Protein AF-A0A0F9AMR3-F1 (afdb_monomer_lite)

Organism: NCBI:txid412755

Foldseek 3Di:
DDFDWDADPVGDTDTDDDDDDDDQDDDDDGQFDDDDPPDGDGHDDDDDPQWDWDDDPPDIDIDGPPDPPDDDDPDDDDDDDDPDDPDDQFDPPPDDDPDTHGDDDDADPFWDWDDPPVDIDIDGNDDPPDPQADDDDDPDDDDDPPPPSDDDDDCQQWDWDDDPPDNDIDIGTDDPDPPDDDQPPDPPHDDPDDDDFDQAACCAARDADPVQRNFAWGHPDVQWIAGHHPSDGAWIGGPVDIDGPDDDDFPQADQQAARADDPVQRNWGWHAHDPPFQKIWTHDPSDTPAIAHPVGRDPVPPPPPPNDPPDDPDFAQADCQAARADDPPQRNFYKGHPDVQKIFTGDNSDTQWIDHPVDIDGPDDDDFPDADQQQGSDADPVGRRDD

Secondary structure (DSSP, 8-state):
---EEEE-TTS-EEEE---------SSS--SEEEEETTEEEEPPP---TTEEEEE-SS-EEEEE-SPP-----------SS-S-----SB-TT--BTTB--BPPPPP-TTEEEEE-SS-EEEEE---------------S-S---TT-------TTTEEEEE-SSSS-EEEEESSS-SS-S-S--STT----S--------SSS-SEEETTEEEEEEEEEETTEEEEEETTEEEEEEESS-EEESS--PPPS--SSS-SEEETTEEEEEEE-SSTTSSEEEEEETTEEEEEEETTBS------TTT---SS--------SSS-SEEETTEEEEEEEEEETTEEEEEETTEEEEEEETTEEEESS----PPPBTTB-SS-BTTBTT--

Structure (mmCIF, N/CA/C/O backbone):
data_AF-A0A0F9AMR3-F1
#
_entry.id   AF-A0A0F9AMR3-F1
#
loop_
_atom_site.group_PDB
_atom_site.id
_atom_site.type_symbol
_atom_site.label_atom_id
_atom_site.label_alt_id
_atom_site.label_comp_id
_atom_site.label_asym_id
_atom_site.label_entity_id
_atom_site.label_seq_id
_atom_site.pdbx_PDB_ins_code
_atom_site.Cartn_x
_atom_site.Cartn_y
_atom_site.Cartn_z
_atom_site.occupancy
_atom_site.B_iso_or_equiv
_atom_site.auth_seq_id
_atom_site.auth_comp_id
_atom_site.auth_asym_id
_atom_site.auth_atom_id
_atom_site.pdbx_PDB_model_num
ATOM 1 N N . TRP A 1 1 ? -68.260 -33.357 139.101 1.00 54.03 1 TRP A N 1
ATOM 2 C CA . TRP A 1 1 ? -69.647 -33.261 139.585 1.00 54.03 1 TRP A CA 1
ATOM 3 C C . TRP A 1 1 ? -69.587 -32.984 141.075 1.00 54.03 1 TRP A C 1
ATOM 5 O O . TRP A 1 1 ? -69.187 -33.873 141.809 1.00 54.03 1 TRP A O 1
ATOM 15 N N . TYR A 1 2 ? -69.862 -31.762 141.524 1.00 51.53 2 TYR A N 1
ATOM 16 C CA . TYR A 1 2 ? -70.052 -31.488 142.951 1.00 51.53 2 TYR A CA 1
ATOM 17 C C . TYR A 1 2 ? -71.539 -31.243 143.166 1.00 51.53 2 TYR A C 1
ATOM 19 O O . TYR A 1 2 ? -72.104 -30.281 142.652 1.00 51.53 2 TYR A O 1
ATOM 27 N N . THR A 1 3 ? -72.182 -32.165 143.870 1.00 56.53 3 THR A N 1
ATOM 28 C CA . THR A 1 3 ? -73.535 -31.990 144.387 1.00 56.53 3 THR A CA 1
ATOM 29 C C . THR A 1 3 ? -73.474 -30.927 145.472 1.00 56.53 3 THR A C 1
ATOM 31 O O . THR A 1 3 ? -72.799 -31.103 146.484 1.00 56.53 3 THR A O 1
ATOM 34 N N . THR A 1 4 ? -74.135 -29.797 145.243 1.00 59.22 4 THR A N 1
ATOM 35 C CA . THR A 1 4 ? -74.310 -28.770 146.271 1.00 59.22 4 THR A CA 1
ATOM 36 C C . THR A 1 4 ? -75.613 -29.057 146.998 1.00 59.22 4 THR A C 1
ATOM 38 O O . THR A 1 4 ? -76.664 -29.217 146.378 1.00 59.22 4 THR A O 1
ATOM 41 N N . TRP A 1 5 ? -75.517 -29.174 148.316 1.00 63.62 5 TRP A N 1
ATOM 42 C CA . TRP A 1 5 ? -76.645 -29.416 149.199 1.00 63.62 5 TRP A CA 1
ATOM 43 C C . TRP A 1 5 ? -76.991 -28.100 149.884 1.00 63.62 5 TRP A C 1
ATOM 45 O O . TRP A 1 5 ? -76.112 -27.459 150.458 1.00 63.62 5 TRP A O 1
ATOM 55 N N . TRP A 1 6 ? -78.255 -27.700 149.812 1.00 62.97 6 TRP A N 1
ATOM 56 C CA . TRP A 1 6 ? -78.764 -26.524 150.508 1.00 62.97 6 TRP A CA 1
ATOM 57 C C . TRP A 1 6 ? -79.778 -26.994 151.545 1.00 62.97 6 TRP A C 1
ATOM 59 O O . TRP A 1 6 ? -80.543 -27.922 151.280 1.00 62.97 6 TRP A O 1
ATOM 69 N N . ILE A 1 7 ? -79.741 -26.370 152.720 1.00 70.38 7 ILE A N 1
ATOM 70 C CA . ILE A 1 7 ? -80.724 -26.553 153.787 1.00 70.38 7 ILE A CA 1
ATOM 71 C C . ILE A 1 7 ? -81.650 -25.339 153.722 1.00 70.38 7 ILE A C 1
ATOM 73 O O . ILE A 1 7 ? -81.173 -24.202 153.782 1.00 70.38 7 ILE A O 1
ATOM 77 N N . ASP A 1 8 ? -82.948 -25.559 153.554 1.00 67.19 8 ASP A N 1
ATOM 78 C CA . ASP A 1 8 ? -83.950 -24.496 153.636 1.00 67.19 8 ASP A CA 1
ATOM 79 C C . ASP A 1 8 ? -84.288 -24.145 155.102 1.00 67.19 8 ASP A C 1
ATOM 81 O O . ASP A 1 8 ? -83.807 -24.767 156.051 1.00 67.19 8 ASP A O 1
ATOM 85 N N . ARG A 1 9 ? -85.067 -23.073 155.320 1.00 63.22 9 ARG A N 1
ATOM 86 C CA . ARG A 1 9 ? -85.294 -22.482 156.658 1.00 63.22 9 ARG A CA 1
ATOM 87 C C . ARG A 1 9 ? -86.067 -23.408 157.622 1.00 63.22 9 ARG A C 1
ATOM 89 O O . ARG A 1 9 ? -86.084 -23.122 158.815 1.00 63.22 9 ARG A O 1
ATOM 96 N N . ASP A 1 10 ? -86.600 -24.523 157.117 1.00 69.81 10 ASP A N 1
ATOM 97 C CA . ASP A 1 10 ? -87.315 -25.560 157.870 1.00 69.81 10 ASP A CA 1
ATOM 98 C C . ASP A 1 10 ? -86.521 -26.888 157.985 1.00 69.81 10 ASP A C 1
ATOM 100 O O . ASP A 1 10 ? -87.034 -27.875 158.512 1.00 69.81 10 ASP A O 1
ATOM 104 N N . GLY A 1 11 ? -85.248 -26.926 157.556 1.00 67.81 11 GLY A N 1
ATOM 105 C CA . GLY A 1 11 ? -84.326 -28.048 157.797 1.00 67.81 11 GLY A CA 1
ATOM 106 C C . GLY A 1 11 ? -84.361 -29.189 156.771 1.00 67.81 11 GLY A C 1
ATOM 107 O O . GLY A 1 11 ? -83.766 -30.242 157.018 1.00 67.81 11 GLY A O 1
ATOM 108 N N . LEU A 1 12 ? -85.017 -29.013 155.624 1.00 66.75 12 LEU A N 1
ATOM 109 C CA . LEU A 1 12 ? -85.062 -29.994 154.546 1.00 66.75 12 LEU A CA 1
ATOM 110 C C . LEU A 1 12 ? -83.860 -29.808 153.603 1.00 66.75 12 LEU A C 1
ATOM 112 O O . LEU A 1 12 ? -83.507 -28.709 153.177 1.00 66.75 12 LEU A O 1
ATOM 116 N N . VAL A 1 13 ? -83.203 -30.920 153.270 1.00 68.12 13 VAL A N 1
ATOM 117 C CA . VAL A 1 13 ? -82.086 -30.952 152.322 1.00 68.12 13 VAL A CA 1
ATOM 118 C C . VAL A 1 13 ? -82.604 -31.427 150.967 1.00 68.12 13 VAL A C 1
ATOM 120 O O . VAL A 1 13 ? -82.888 -32.611 150.788 1.00 68.12 13 VAL A O 1
ATOM 123 N N . THR A 1 14 ? -82.699 -30.527 149.988 1.00 63.06 14 THR A N 1
ATOM 124 C CA . THR A 1 14 ? -83.034 -30.885 148.598 1.00 63.06 14 THR A CA 1
ATOM 125 C C . THR A 1 14 ? -81.794 -30.923 147.709 1.00 63.06 14 THR A C 1
ATOM 127 O O . THR A 1 14 ? -81.005 -29.979 147.663 1.00 63.06 14 THR A O 1
ATOM 130 N N . GLN A 1 15 ? -81.630 -32.030 146.978 1.00 66.19 15 GLN A N 1
ATOM 131 C CA . GLN A 1 15 ? -80.551 -32.229 146.013 1.00 66.19 15 GLN A CA 1
ATOM 132 C C . GLN A 1 15 ? -80.830 -31.432 144.735 1.00 66.19 15 GLN A C 1
ATOM 134 O O . GLN A 1 15 ? -81.778 -31.723 144.007 1.00 66.19 15 GLN A O 1
ATOM 139 N N . GLN A 1 16 ? -79.971 -30.464 144.419 1.00 61.06 16 GLN A N 1
ATOM 140 C CA . GLN A 1 16 ? -80.019 -29.779 143.132 1.00 61.06 16 GLN A CA 1
ATOM 141 C C . GLN A 1 16 ? -79.018 -30.426 142.167 1.00 61.06 16 GLN A C 1
ATOM 143 O O . GLN A 1 16 ? -77.809 -30.218 142.268 1.00 61.06 16 GLN A O 1
ATOM 148 N N . ASN A 1 17 ? -79.519 -31.203 141.204 1.00 61.59 17 ASN A N 1
ATOM 149 C CA . ASN A 1 17 ? -78.719 -31.636 140.060 1.00 61.59 17 ASN A CA 1
ATOM 150 C C . ASN A 1 17 ? -78.668 -30.477 139.063 1.00 61.59 17 ASN A C 1
ATOM 152 O O . ASN A 1 17 ? -79.692 -30.133 138.477 1.00 61.59 17 ASN A O 1
ATOM 156 N N . THR A 1 18 ? -77.507 -29.850 138.867 1.00 61.34 18 THR A N 1
ATOM 157 C CA . THR A 1 18 ? -77.353 -28.822 137.831 1.00 61.34 18 THR A CA 1
ATOM 158 C C . THR A 1 18 ? -77.450 -29.482 136.447 1.00 61.34 18 THR A C 1
ATOM 160 O O . THR A 1 18 ? -76.600 -30.310 136.106 1.00 61.34 18 THR A O 1
ATOM 163 N N . PRO A 1 19 ? -78.480 -29.183 135.629 1.00 66.25 19 PRO A N 1
ATOM 164 C CA . PRO A 1 19 ? -78.606 -29.797 134.314 1.00 66.25 19 PRO A CA 1
ATOM 165 C C . PRO A 1 19 ? -77.481 -29.289 133.406 1.00 66.25 19 PRO A C 1
ATOM 167 O O . PRO A 1 19 ? -77.333 -28.082 133.219 1.00 66.25 19 PRO A O 1
ATOM 170 N N . THR A 1 20 ? -76.699 -30.186 132.801 1.00 70.75 20 THR A N 1
ATOM 171 C CA . THR A 1 20 ? -75.824 -29.814 131.680 1.00 70.75 20 THR A CA 1
ATOM 172 C C . THR A 1 20 ? -76.680 -29.680 130.427 1.00 70.75 20 THR A C 1
ATOM 174 O O . THR A 1 20 ? -77.157 -30.675 129.877 1.00 70.75 20 THR A O 1
ATOM 177 N N . THR A 1 21 ? -76.916 -28.438 130.009 1.00 77.31 21 THR A N 1
ATOM 178 C CA . THR A 1 21 ? -77.672 -28.111 128.797 1.00 77.31 21 THR A CA 1
ATOM 179 C C . THR A 1 21 ? -76.712 -27.767 127.662 1.00 77.31 21 THR A C 1
ATOM 181 O O . THR A 1 21 ? -75.640 -27.207 127.881 1.00 77.31 21 THR A O 1
ATOM 184 N N . ALA A 1 22 ? -77.093 -28.126 126.441 1.00 81.62 22 ALA A N 1
ATOM 185 C CA . ALA A 1 22 ? -76.464 -27.640 125.225 1.00 81.62 22 ALA A CA 1
ATOM 186 C C . ALA A 1 22 ? -77.578 -27.293 124.242 1.00 81.62 22 ALA A C 1
ATOM 188 O O . ALA A 1 22 ? -78.528 -28.059 124.074 1.00 81.62 22 ALA A O 1
ATOM 189 N N . SER A 1 23 ? -77.460 -26.127 123.620 1.00 86.62 23 SER A N 1
ATOM 190 C CA . SER A 1 23 ? -78.463 -25.582 122.712 1.00 86.62 23 SER A CA 1
ATOM 191 C C . SER A 1 23 ? -77.759 -25.023 121.487 1.00 86.62 23 SER A C 1
ATOM 193 O O . SER A 1 23 ? -76.720 -24.377 121.608 1.00 86.62 23 SER A O 1
ATOM 195 N N . ASN A 1 24 ? -78.334 -25.240 120.307 1.00 87.00 24 ASN A N 1
ATOM 196 C CA . ASN A 1 24 ? -77.930 -24.488 119.125 1.00 87.00 24 ASN A CA 1
ATOM 197 C C . ASN A 1 24 ? -78.619 -23.122 119.189 1.00 87.00 24 ASN A C 1
ATOM 199 O O . ASN A 1 24 ? -79.847 -23.061 119.209 1.00 87.00 24 ASN A O 1
ATOM 203 N N . LEU A 1 25 ? -77.838 -22.046 119.275 1.00 85.19 25 LEU A N 1
ATOM 204 C CA . LEU A 1 25 ? -78.348 -20.680 119.373 1.00 85.19 25 LEU A CA 1
ATOM 205 C C . LEU A 1 25 ? -78.213 -19.984 118.010 1.00 85.19 25 LEU A C 1
ATOM 207 O O . LEU A 1 25 ? -77.129 -19.972 117.433 1.00 85.19 25 LEU A O 1
ATOM 211 N N . GLY A 1 26 ? -79.308 -19.400 117.513 1.00 80.56 26 GLY A N 1
ATOM 212 C CA . GLY A 1 26 ? -79.369 -18.699 116.222 1.00 80.56 26 GLY A CA 1
ATOM 213 C C . GLY A 1 26 ? -79.949 -19.529 115.060 1.00 80.56 26 GLY A C 1
ATOM 214 O O . GLY A 1 26 ? -80.150 -20.738 115.197 1.00 80.56 26 GLY A O 1
ATOM 215 N N . PRO A 1 27 ? -80.272 -18.887 113.918 1.00 63.94 27 PRO A N 1
ATOM 216 C CA . PRO A 1 27 ? -80.798 -19.565 112.734 1.00 63.94 27 PRO A CA 1
ATOM 217 C C . PRO A 1 27 ? -79.696 -20.345 111.997 1.00 63.94 27 PRO A C 1
ATOM 219 O O . PRO A 1 27 ? -78.571 -19.872 111.866 1.00 63.94 27 PRO A O 1
ATOM 222 N N . GLY A 1 28 ? -80.020 -21.533 111.480 1.00 78.06 28 GLY A N 1
ATOM 223 C CA . GLY A 1 28 ? -79.094 -22.378 110.717 1.00 78.06 28 GLY A CA 1
ATOM 224 C C . GLY A 1 28 ? -79.094 -23.838 111.172 1.00 78.06 28 GLY A C 1
ATOM 225 O O . GLY A 1 28 ? -79.833 -24.238 112.072 1.00 78.06 28 GLY A O 1
ATOM 226 N N . THR A 1 29 ? -78.260 -24.664 110.538 1.00 83.12 29 THR A N 1
ATOM 227 C CA . THR A 1 29 ? -78.098 -26.063 110.956 1.00 83.12 29 THR A CA 1
ATOM 228 C C . THR A 1 29 ? -77.133 -26.132 112.132 1.00 83.12 29 THR A C 1
ATOM 230 O O . THR A 1 29 ? -75.929 -25.977 111.967 1.00 83.12 29 THR A O 1
ATOM 233 N N . GLY A 1 30 ? -77.661 -26.393 113.322 1.00 84.50 30 GLY A N 1
ATOM 234 C CA . GLY A 1 30 ? -76.859 -26.500 114.534 1.00 84.50 30 GLY A CA 1
ATOM 235 C C . GLY A 1 30 ? -75.924 -27.716 114.581 1.00 84.50 30 GLY A C 1
ATOM 236 O O . GLY A 1 30 ? -76.190 -28.746 113.943 1.00 84.50 30 GLY A O 1
ATOM 237 N N . ILE A 1 31 ? -74.849 -27.596 115.366 1.00 90.94 31 ILE A N 1
ATOM 238 C CA . ILE A 1 31 ? -73.817 -28.627 115.566 1.00 90.94 31 ILE A CA 1
ATOM 239 C C . ILE A 1 31 ? -74.116 -29.541 116.753 1.00 90.94 31 ILE A C 1
ATOM 241 O O . ILE A 1 31 ? -73.725 -30.700 116.728 1.00 90.94 31 ILE A O 1
ATOM 245 N N . PHE A 1 32 ? -74.843 -29.082 117.773 1.00 91.44 32 PHE A N 1
ATOM 246 C CA . PHE A 1 32 ? -75.307 -29.963 118.842 1.00 91.44 32 PHE A CA 1
ATOM 247 C C . PHE A 1 32 ? -76.363 -30.922 118.287 1.00 91.44 32 PHE A C 1
ATOM 249 O O . PHE A 1 32 ? -77.306 -30.488 117.617 1.00 91.44 32 PHE A O 1
ATOM 256 N N . LYS A 1 33 ? -76.183 -32.223 118.537 1.00 88.44 33 LYS A N 1
ATOM 257 C CA . LYS A 1 33 ? -77.065 -33.283 118.040 1.00 88.44 33 LYS A CA 1
ATOM 258 C C . LYS A 1 33 ? -78.075 -33.702 119.104 1.00 88.44 33 LYS A C 1
ATOM 260 O O . LYS A 1 33 ? -79.270 -33.634 118.845 1.00 88.44 33 LYS A O 1
ATOM 265 N N . GLN A 1 34 ? -77.601 -34.167 120.258 1.00 87.62 34 GLN A N 1
ATOM 266 C CA . GLN A 1 34 ? -78.438 -34.662 121.357 1.00 87.62 34 GLN A CA 1
ATOM 267 C C . GLN A 1 34 ? -77.628 -34.814 122.651 1.00 87.62 34 GLN A C 1
ATOM 269 O O . GLN A 1 34 ? -76.397 -34.836 122.627 1.00 87.62 34 GLN A O 1
ATOM 274 N N . LYS A 1 35 ? -78.326 -35.003 123.776 1.00 85.44 35 LYS A N 1
ATOM 275 C CA . LYS A 1 35 ? -77.740 -35.471 125.036 1.00 85.44 35 LYS A CA 1
ATOM 276 C C . LYS A 1 35 ? -78.107 -36.937 125.254 1.00 85.44 35 LYS A C 1
ATOM 278 O O . LYS A 1 35 ? -79.283 -37.279 125.191 1.00 85.44 35 LYS A O 1
ATOM 283 N N . SER A 1 36 ? -77.116 -37.777 125.541 1.00 83.88 36 SER A N 1
ATOM 284 C CA . SER A 1 36 ? -77.316 -39.189 125.882 1.00 83.88 36 SER A CA 1
ATOM 285 C C . SER A 1 36 ? -76.656 -39.481 127.228 1.00 83.88 36 SER A C 1
ATOM 287 O O . SER A 1 36 ? -75.433 -39.475 127.346 1.00 83.88 36 SER A O 1
ATOM 289 N N . GLY A 1 37 ? -77.458 -39.665 128.281 1.00 82.12 37 GLY A N 1
ATOM 290 C CA . GLY A 1 37 ? -76.942 -39.785 129.647 1.00 82.12 37 GLY A CA 1
ATOM 291 C C . GLY A 1 37 ? -76.100 -38.564 130.040 1.00 82.12 37 GLY A C 1
ATOM 292 O O . GLY A 1 37 ? -76.595 -37.435 130.043 1.00 82.12 37 GLY A O 1
ATOM 293 N N . VAL A 1 38 ? -74.818 -38.775 130.351 1.00 75.94 38 VAL A N 1
ATOM 294 C CA . VAL A 1 38 ? -73.863 -37.701 130.692 1.00 75.94 38 VAL A CA 1
ATOM 295 C C . VAL A 1 38 ? -73.138 -37.095 129.482 1.00 75.94 38 VAL A C 1
ATOM 297 O O . VAL A 1 38 ? -72.520 -36.048 129.636 1.00 75.94 38 VAL A O 1
ATOM 300 N N . ASP A 1 39 ? -73.268 -37.683 128.292 1.00 81.94 39 ASP A N 1
ATOM 301 C CA . ASP A 1 39 ? -72.559 -37.284 127.070 1.00 81.94 39 ASP A CA 1
ATOM 302 C C . ASP A 1 39 ? -73.342 -36.229 126.260 1.00 81.94 39 ASP A C 1
ATOM 304 O O . ASP A 1 39 ? -74.555 -36.361 126.047 1.00 81.94 39 ASP A O 1
ATOM 308 N N . LEU A 1 40 ? -72.655 -35.170 125.820 1.00 88.00 40 LEU A N 1
ATOM 309 C CA . LEU A 1 40 ? -73.191 -34.134 124.932 1.00 88.00 40 LEU A CA 1
ATOM 310 C C . LEU A 1 40 ? -72.639 -34.376 123.528 1.00 88.00 40 LEU A C 1
ATOM 312 O O . LEU A 1 40 ? -71.479 -34.093 123.244 1.00 88.00 40 LEU A O 1
ATOM 316 N N . GLN A 1 41 ? -73.484 -34.890 122.641 1.00 89.88 41 GLN A N 1
ATOM 317 C CA . GLN A 1 41 ? -73.057 -35.324 121.318 1.00 89.88 41 GLN A CA 1
ATOM 318 C C . GLN A 1 41 ? -73.204 -34.195 120.299 1.00 89.88 41 GLN A C 1
ATOM 320 O O . GLN A 1 41 ? -74.282 -33.611 120.149 1.00 89.88 41 GLN A O 1
ATOM 325 N N . PHE A 1 42 ? -72.136 -33.940 119.542 1.00 91.25 42 PHE A N 1
ATOM 326 C CA . PHE A 1 42 ? -72.095 -32.965 118.450 1.00 91.25 42 PHE A CA 1
ATOM 327 C C . PHE A 1 42 ? -71.979 -33.669 117.090 1.00 91.25 42 PHE A C 1
ATOM 329 O O . PHE A 1 42 ? -71.478 -34.788 116.983 1.00 91.25 42 PHE A O 1
ATOM 336 N N . LYS A 1 43 ? -72.477 -33.028 116.031 1.00 90.00 43 LYS A N 1
ATOM 337 C CA . LYS A 1 43 ? -72.247 -33.436 114.644 1.00 90.00 43 LYS A CA 1
ATOM 338 C C . LYS A 1 43 ? -70.776 -33.205 114.306 1.00 90.00 43 LYS A C 1
ATOM 340 O O . LYS A 1 43 ? -70.241 -32.141 114.608 1.00 90.00 43 LYS A O 1
ATOM 345 N N . SER A 1 44 ? -70.153 -34.164 113.628 1.00 88.19 44 SER A N 1
ATOM 346 C CA . SER A 1 44 ? -68.807 -33.982 113.086 1.00 88.19 44 SER A CA 1
ATOM 347 C C . SER A 1 44 ? -68.802 -32.878 112.030 1.00 88.19 44 SER A C 1
ATOM 349 O O . SER A 1 44 ? -69.698 -32.811 111.185 1.00 88.19 44 SER A O 1
ATOM 351 N N . LEU A 1 45 ? -67.775 -32.036 112.053 1.00 86.12 45 LEU A N 1
ATOM 352 C CA . LEU A 1 45 ? -67.529 -31.065 110.996 1.00 86.12 45 LEU A CA 1
ATOM 353 C C . LEU A 1 45 ? -66.755 -31.751 109.868 1.00 86.12 45 LEU A C 1
ATOM 355 O O . LEU A 1 45 ? -65.771 -32.444 110.113 1.00 86.12 45 LEU A O 1
ATOM 359 N N . ARG A 1 46 ? -67.199 -31.569 108.624 1.00 85.25 46 ARG A N 1
ATOM 360 C CA . ARG A 1 46 ? -66.542 -32.134 107.441 1.00 85.25 46 ARG A CA 1
ATOM 361 C C . ARG A 1 46 ? -66.209 -31.010 106.472 1.00 85.25 46 ARG A C 1
ATOM 363 O O . ARG A 1 46 ? -67.068 -30.181 106.184 1.00 85.25 46 ARG A O 1
ATOM 370 N N . ALA A 1 47 ? -64.978 -30.995 105.976 1.00 85.38 47 ALA A N 1
ATOM 371 C CA . ALA A 1 47 ? -64.510 -30.024 104.994 1.00 85.38 47 ALA A CA 1
ATOM 372 C C . ALA A 1 47 ? -64.280 -30.691 103.632 1.00 85.38 47 ALA A C 1
ATOM 374 O O . ALA A 1 47 ? -63.962 -31.881 103.571 1.00 85.38 47 ALA A O 1
ATOM 375 N N . PHE A 1 48 ? -64.412 -29.911 102.561 1.00 79.06 48 PHE A N 1
ATOM 376 C CA . PHE A 1 48 ? -64.032 -30.287 101.200 1.00 79.06 48 PHE A CA 1
ATOM 377 C C . PHE A 1 48 ? -63.076 -29.234 100.647 1.00 79.06 48 PHE A C 1
ATOM 379 O O . PHE A 1 48 ? -63.238 -28.045 100.929 1.00 79.06 48 PHE A O 1
ATOM 386 N N . TYR A 1 49 ? -62.103 -29.671 99.845 1.00 80.06 49 TYR A N 1
ATOM 387 C CA . TYR A 1 49 ? -61.142 -28.772 99.208 1.00 80.06 49 TYR A CA 1
ATOM 388 C C . TYR A 1 49 ? -61.867 -27.626 98.462 1.00 80.06 49 TYR A C 1
ATOM 390 O O . TYR A 1 49 ? -62.849 -27.901 97.769 1.00 80.06 49 TYR A O 1
ATOM 398 N N . PRO A 1 50 ? -61.415 -26.358 98.586 1.00 77.38 50 PRO A N 1
ATOM 399 C CA . PRO A 1 50 ? -60.166 -25.916 99.216 1.00 77.38 50 PRO A CA 1
ATOM 400 C C . PRO A 1 50 ? -60.227 -25.692 100.732 1.00 77.38 50 PRO A C 1
ATOM 402 O O .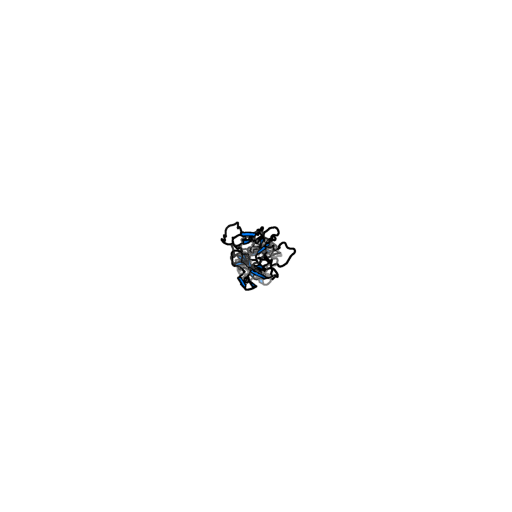 PRO A 1 50 ? -59.201 -25.366 101.321 1.00 77.38 50 PRO A O 1
ATOM 405 N N . LEU A 1 51 ? -61.375 -25.854 101.391 1.00 87.38 51 LEU A N 1
ATOM 406 C CA . LEU A 1 51 ? -61.472 -25.708 102.843 1.00 87.38 51 LEU A CA 1
ATOM 407 C C . LEU A 1 51 ? -60.978 -26.987 103.539 1.00 87.38 51 LEU A C 1
ATOM 409 O O . LEU A 1 51 ? -61.385 -28.098 103.209 1.00 87.38 51 LEU A O 1
ATOM 413 N N . SER A 1 52 ? -60.122 -26.834 104.541 1.00 86.75 52 SER A N 1
ATOM 414 C CA . SER A 1 52 ? -59.689 -27.896 105.445 1.00 86.75 52 SER A CA 1
ATOM 415 C C . SER A 1 52 ? -59.937 -27.465 106.884 1.00 86.75 52 SER A C 1
ATOM 417 O O . SER A 1 52 ? -59.804 -26.289 107.223 1.00 86.75 52 SER A O 1
ATOM 419 N N . ILE A 1 53 ? -60.334 -28.420 107.717 1.00 89.69 53 ILE A N 1
ATOM 420 C CA . ILE A 1 53 ? -60.555 -28.214 109.147 1.00 89.69 53 ILE A CA 1
ATOM 421 C C . ILE A 1 53 ? -59.427 -28.925 109.880 1.00 89.69 53 ILE A C 1
ATOM 423 O O . ILE A 1 53 ? -59.131 -30.081 109.571 1.00 89.69 53 ILE A O 1
ATOM 427 N N . ARG A 1 54 ? -58.783 -28.228 110.817 1.00 86.50 54 ARG A N 1
ATOM 428 C CA . ARG A 1 54 ? -57.713 -28.775 111.652 1.00 86.50 54 ARG A CA 1
ATOM 429 C C . ARG A 1 54 ? -58.077 -28.592 113.115 1.00 86.50 54 ARG A C 1
ATOM 431 O O . ARG A 1 54 ? -58.381 -27.484 113.544 1.00 86.50 54 ARG A O 1
ATOM 438 N N . GLU A 1 55 ? -58.047 -29.681 113.869 1.00 88.19 55 GLU A N 1
ATOM 439 C CA . GLU A 1 55 ? -58.202 -29.617 115.319 1.00 88.19 55 GLU A CA 1
ATOM 440 C C . GLU A 1 55 ? -56.877 -29.207 115.963 1.00 88.19 55 GLU A C 1
ATOM 442 O O . GLU A 1 55 ? -55.806 -29.697 115.594 1.00 88.19 55 GLU A O 1
ATOM 447 N N . GLN A 1 56 ? -56.964 -28.301 116.929 1.00 83.69 56 GLN A N 1
ATOM 448 C CA . GLN A 1 56 ? -55.896 -27.968 117.859 1.00 83.69 56 GLN A CA 1
ATOM 449 C C . GLN A 1 56 ? -56.331 -28.315 119.288 1.00 83.69 56 GLN A C 1
ATOM 451 O O . GLN A 1 56 ? -57.479 -28.675 119.537 1.00 83.69 56 GLN A O 1
ATOM 456 N N . THR A 1 57 ? -55.425 -28.164 120.256 1.00 84.38 57 THR A N 1
ATOM 457 C CA . THR A 1 57 ? -55.677 -28.503 121.666 1.00 84.38 57 THR A CA 1
ATOM 458 C C . THR A 1 57 ? -56.911 -27.807 122.249 1.00 84.38 57 THR A C 1
ATOM 460 O O . THR A 1 57 ? -57.629 -28.420 123.030 1.00 84.38 57 THR A O 1
ATOM 463 N N . ASN A 1 58 ? -57.167 -26.547 121.871 1.00 85.69 58 ASN A N 1
ATOM 464 C CA . ASN A 1 58 ? -58.286 -25.748 122.395 1.00 85.69 58 ASN A CA 1
ATOM 465 C C . ASN A 1 58 ? -59.104 -25.024 121.306 1.00 85.69 58 ASN A C 1
ATOM 467 O O . ASN A 1 58 ? -60.041 -24.300 121.639 1.00 85.69 58 ASN A O 1
ATOM 471 N N . THR A 1 59 ? -58.758 -25.173 120.023 1.00 81.44 59 THR A N 1
ATOM 472 C CA . THR A 1 59 ? -59.448 -24.505 118.906 1.00 81.44 59 THR A CA 1
ATOM 473 C C . THR A 1 59 ? -59.685 -25.466 117.749 1.00 81.44 59 THR A C 1
ATOM 475 O O . THR A 1 59 ? -59.015 -26.488 117.613 1.00 81.44 59 THR A O 1
ATOM 478 N N . ILE A 1 60 ? -60.659 -25.130 116.908 1.00 86.50 60 ILE A N 1
ATOM 479 C CA . ILE A 1 60 ? -60.844 -25.742 115.594 1.00 86.50 60 ILE A CA 1
ATOM 480 C C . ILE A 1 60 ? -60.563 -24.647 114.577 1.00 86.50 60 ILE A C 1
ATOM 482 O O . ILE A 1 60 ? -61.284 -23.648 114.529 1.00 86.50 60 ILE A O 1
ATOM 486 N N . ASP A 1 61 ? -59.538 -24.847 113.761 1.00 85.12 61 ASP A N 1
ATOM 487 C CA . ASP A 1 61 ? -59.132 -23.870 112.766 1.00 85.12 61 ASP A CA 1
ATOM 488 C C . ASP A 1 61 ? -59.685 -24.246 111.392 1.00 85.12 61 ASP A C 1
ATOM 490 O O . ASP A 1 61 ? -59.625 -25.401 110.954 1.00 85.12 61 ASP A O 1
ATOM 494 N N . PHE A 1 62 ? -60.181 -23.240 110.676 1.00 86.50 62 PHE A N 1
ATOM 495 C CA . PHE A 1 62 ? -60.629 -23.360 109.294 1.00 86.50 62 PHE A CA 1
ATOM 496 C C . PHE A 1 62 ? -59.573 -22.751 108.369 1.00 86.50 62 PHE A C 1
ATOM 498 O O . PHE A 1 62 ? -59.315 -21.550 108.408 1.00 86.50 62 PHE A O 1
ATOM 505 N N . HIS A 1 63 ? -58.960 -23.578 107.523 1.00 82.12 63 HIS A N 1
ATOM 506 C CA . HIS A 1 63 ? -57.927 -23.175 106.568 1.00 82.12 63 HIS A CA 1
ATOM 507 C C . HIS A 1 63 ? -58.437 -23.307 105.137 1.00 82.12 63 HIS A C 1
ATOM 509 O O . HIS A 1 63 ? -59.009 -24.337 104.791 1.00 82.12 63 HIS A O 1
ATOM 515 N N . THR A 1 64 ? -58.149 -22.335 104.268 1.00 80.50 64 THR A N 1
ATOM 516 C CA . THR A 1 64 ? -58.339 -22.505 102.817 1.00 80.50 64 THR A CA 1
ATOM 517 C C . THR A 1 64 ? -56.991 -22.756 102.141 1.00 80.50 64 THR A C 1
ATOM 519 O O . THR A 1 64 ? -56.037 -22.016 102.361 1.00 80.50 64 THR A O 1
ATOM 522 N N . GLY A 1 65 ? -56.905 -23.828 101.357 1.00 67.44 65 GLY A N 1
ATOM 523 C CA . GLY A 1 65 ? -55.775 -24.178 100.495 1.00 67.44 65 GLY A CA 1
ATOM 524 C C . GLY A 1 65 ? -55.976 -23.741 99.043 1.00 67.44 65 GLY A C 1
ATOM 525 O O . GLY A 1 65 ? -55.324 -24.287 98.158 1.00 67.44 65 GLY A O 1
ATOM 526 N N . ALA A 1 66 ? -56.901 -22.808 98.786 1.00 68.25 66 ALA A N 1
ATOM 527 C CA . ALA A 1 66 ? -56.971 -22.136 97.497 1.00 68.25 66 ALA A CA 1
ATOM 528 C C . ALA A 1 66 ? -55.678 -21.332 97.363 1.00 68.25 66 ALA A C 1
ATOM 530 O O . ALA A 1 66 ? -55.371 -20.507 98.229 1.00 68.25 66 ALA A O 1
ATOM 531 N N . GLU A 1 67 ? -54.883 -21.628 96.339 1.00 64.12 67 GLU A N 1
ATOM 532 C CA . GLU A 1 67 ? -53.610 -20.951 96.147 1.00 64.12 67 GLU A CA 1
ATOM 533 C C . GLU A 1 67 ? -53.859 -19.442 96.045 1.00 64.12 67 GLU A C 1
ATOM 535 O O . GLU A 1 67 ? -54.629 -18.967 95.205 1.00 64.12 67 GLU A O 1
ATOM 540 N N . ARG A 1 68 ? -53.199 -18.660 96.911 1.00 62.25 68 ARG A N 1
ATOM 541 C CA . ARG A 1 68 ? -52.993 -17.240 96.621 1.00 62.25 68 ARG A CA 1
ATOM 542 C C . ARG A 1 68 ? -52.272 -17.224 95.284 1.00 62.25 68 ARG A C 1
ATOM 544 O O . ARG A 1 68 ? -51.232 -17.856 95.181 1.00 62.25 68 ARG A O 1
ATOM 551 N N . ASN A 1 69 ? -52.836 -16.560 94.284 1.00 64.50 69 ASN A N 1
ATOM 552 C CA . ASN A 1 69 ? -52.282 -16.487 92.937 1.00 64.50 69 ASN A CA 1
ATOM 553 C C . ASN A 1 69 ? -50.831 -15.956 93.030 1.00 64.50 69 ASN A C 1
ATOM 555 O O . ASN A 1 69 ? -50.614 -14.756 93.218 1.00 64.50 69 ASN A O 1
ATOM 559 N N . THR A 1 70 ? -49.852 -16.868 93.092 1.00 60.41 70 THR A N 1
ATOM 560 C CA . THR A 1 70 ? -48.491 -16.570 93.556 1.00 60.41 70 THR A CA 1
ATOM 561 C C . THR A 1 70 ? -47.672 -16.191 92.337 1.00 60.41 70 THR A C 1
ATOM 563 O O . THR A 1 70 ? -47.443 -17.013 91.453 1.00 60.41 70 THR A O 1
ATOM 566 N N . TYR A 1 71 ? -47.250 -14.931 92.271 1.00 63.56 71 TYR A N 1
ATOM 567 C CA . TYR A 1 71 ? -46.365 -14.461 91.215 1.00 63.56 71 TYR A CA 1
ATOM 568 C C . TYR A 1 71 ? -44.997 -15.139 91.354 1.00 63.56 71 TYR A C 1
ATOM 570 O O . TYR A 1 71 ? -44.290 -14.906 92.334 1.00 63.56 71 TYR A O 1
ATOM 578 N N . SER A 1 72 ? -44.629 -15.980 90.388 1.00 59.50 72 SER A N 1
ATOM 579 C CA . SER A 1 72 ? -43.287 -16.553 90.285 1.00 59.50 72 SER A CA 1
ATOM 580 C C . SER A 1 72 ? -42.600 -15.992 89.044 1.00 59.50 72 SER A C 1
ATOM 582 O O . SER A 1 72 ? -43.097 -16.106 87.926 1.00 59.50 72 SER A O 1
ATOM 584 N N . VAL A 1 73 ? -41.458 -15.337 89.250 1.00 59.72 73 VAL A N 1
ATOM 585 C CA . VAL A 1 73 ? -40.567 -14.947 88.156 1.00 59.72 73 VAL A CA 1
ATOM 586 C C . VAL A 1 73 ? -39.798 -16.199 87.752 1.00 59.72 73 VAL A C 1
ATOM 588 O O . VAL A 1 73 ? -39.005 -16.708 88.542 1.00 59.72 73 VAL A O 1
ATOM 591 N N . LEU A 1 74 ? -40.005 -16.695 86.533 1.00 55.81 74 LEU A N 1
ATOM 592 C CA . LEU A 1 74 ? -39.078 -17.643 85.918 1.00 55.81 74 LEU A CA 1
ATOM 593 C C . LEU A 1 74 ? -37.815 -16.860 85.548 1.00 55.81 74 LEU A C 1
ATOM 595 O O . LEU A 1 74 ? -37.740 -16.255 84.482 1.00 55.81 74 LEU A O 1
ATOM 599 N N . THR A 1 75 ? -36.842 -16.788 86.453 1.00 48.75 75 THR A N 1
ATOM 600 C CA . THR A 1 75 ? -35.526 -16.262 86.086 1.00 48.75 75 THR A CA 1
ATOM 601 C C . THR A 1 75 ? -34.808 -17.260 85.177 1.00 48.75 75 THR A C 1
ATOM 603 O O . THR A 1 75 ? -34.969 -18.476 85.300 1.00 48.75 75 THR A O 1
ATOM 606 N N . PRO A 1 76 ? -33.924 -16.746 84.318 1.00 48.97 76 PRO A N 1
ATOM 607 C CA . PRO A 1 76 ? -32.531 -17.107 84.492 1.00 48.97 76 PRO A CA 1
ATOM 608 C C . PRO A 1 76 ? -31.702 -15.866 84.812 1.00 48.97 76 PRO A C 1
ATOM 610 O O . PRO A 1 76 ? -31.884 -14.787 84.251 1.00 48.97 76 PRO A O 1
ATOM 613 N N . ALA A 1 77 ? -30.785 -16.042 85.755 1.00 49.31 77 ALA A N 1
ATOM 614 C CA . ALA A 1 77 ? -29.735 -15.095 86.072 1.00 49.31 77 ALA A CA 1
ATOM 615 C C . ALA A 1 77 ? -28.914 -14.745 84.822 1.00 49.31 77 ALA A C 1
ATOM 617 O O . ALA A 1 77 ? -28.382 -15.665 84.219 1.00 49.31 77 ALA A O 1
ATOM 618 N N . VAL A 1 78 ? -28.746 -13.453 84.510 1.00 43.19 78 VAL A N 1
ATOM 619 C CA . VAL A 1 78 ? -27.422 -12.807 84.409 1.00 43.19 78 VAL A CA 1
ATOM 620 C C . VAL A 1 78 ? -27.581 -11.305 84.666 1.00 43.19 78 VAL A C 1
ATOM 622 O O . VAL A 1 78 ? -28.209 -10.577 83.903 1.00 43.19 78 VAL A O 1
ATOM 625 N N . SER A 1 79 ? -26.965 -10.832 85.743 1.00 57.88 79 SER A N 1
ATOM 626 C CA . SER A 1 79 ? -26.560 -9.442 85.919 1.00 57.88 79 SER A CA 1
ATOM 627 C C . SER A 1 79 ? -25.158 -9.264 85.338 1.00 57.88 79 SER A C 1
ATOM 629 O O . SER A 1 79 ? -24.251 -9.958 85.795 1.00 57.88 79 SER A O 1
ATOM 631 N N . SER A 1 80 ? -24.969 -8.351 84.381 1.00 47.97 80 SER A N 1
ATOM 632 C CA . SER A 1 80 ? -23.843 -7.392 84.305 1.00 47.97 80 SER A CA 1
ATOM 633 C C . SER A 1 80 ? -23.611 -6.878 82.873 1.00 47.97 80 SER A C 1
ATOM 635 O O . SER A 1 80 ? -23.226 -7.623 81.981 1.00 47.97 80 SER A O 1
ATOM 637 N N . GLY A 1 81 ? -23.790 -5.567 82.670 1.00 49.28 81 GLY A N 1
ATOM 638 C CA . GLY A 1 81 ? -22.942 -4.807 81.740 1.00 49.28 81 GLY A CA 1
ATOM 639 C C . GLY A 1 81 ? -23.424 -4.489 80.318 1.00 49.28 81 GLY A C 1
ATOM 640 O O . GLY A 1 81 ? -22.629 -3.933 79.570 1.00 49.28 81 GLY A O 1
ATOM 641 N N . GLY A 1 82 ? -24.672 -4.757 79.922 1.00 44.56 82 GLY A N 1
ATOM 642 C CA . GLY A 1 82 ? -25.175 -4.375 78.590 1.00 44.56 82 GLY A CA 1
ATOM 643 C C . GLY A 1 82 ? -26.563 -3.743 78.648 1.00 44.56 82 GLY A C 1
ATOM 644 O O . GLY A 1 82 ? -27.440 -4.260 79.333 1.00 44.56 82 GLY A O 1
ATOM 645 N N . THR A 1 83 ? -26.775 -2.646 77.917 1.00 48.62 83 THR A N 1
ATOM 646 C CA . THR A 1 83 ? -27.994 -1.804 77.855 1.00 48.62 83 THR A CA 1
ATOM 647 C C . THR A 1 83 ? -29.250 -2.510 77.297 1.00 48.62 83 THR A C 1
ATOM 649 O O . THR A 1 83 ? -30.195 -1.863 76.867 1.00 48.62 83 THR A O 1
ATOM 652 N N . GLY A 1 84 ? -29.282 -3.843 77.294 1.00 53.78 84 GLY A N 1
ATOM 653 C CA . GLY A 1 84 ? -30.409 -4.679 76.877 1.00 53.78 84 GLY A CA 1
ATOM 654 C C . GLY A 1 84 ? -30.895 -5.550 78.032 1.00 53.78 84 GLY A C 1
ATOM 655 O O . GLY A 1 84 ? -30.893 -6.773 77.929 1.00 53.78 84 GLY A O 1
ATOM 656 N N . GLY A 1 85 ? -31.233 -4.926 79.163 1.00 48.38 85 GLY A N 1
ATOM 657 C CA . GLY A 1 85 ? -31.799 -5.623 80.313 1.00 48.38 85 GLY A CA 1
ATOM 658 C C . GLY A 1 85 ? -33.242 -6.017 80.024 1.00 48.38 85 GLY A C 1
ATOM 659 O O . GLY A 1 85 ? -34.070 -5.155 79.746 1.00 48.38 85 GLY A O 1
ATOM 660 N N . ILE A 1 86 ? -33.550 -7.312 80.086 1.00 54.25 86 ILE A N 1
ATOM 661 C CA . ILE A 1 86 ? -34.935 -7.790 80.077 1.00 54.25 86 ILE A CA 1
ATOM 662 C C . ILE A 1 86 ? -35.625 -7.171 81.296 1.00 54.25 86 ILE A C 1
ATOM 664 O O . ILE A 1 86 ? -35.333 -7.533 82.437 1.00 54.25 86 ILE A O 1
ATOM 668 N N . GLU A 1 87 ? -36.511 -6.205 81.068 1.00 62.75 87 GLU A N 1
ATOM 669 C CA . GLU A 1 87 ? -37.318 -5.632 82.133 1.00 62.75 87 GLU A CA 1
ATOM 670 C C . GLU A 1 87 ? -38.493 -6.551 82.467 1.00 62.75 87 GLU A C 1
ATOM 672 O O . GLU A 1 87 ? -39.187 -7.061 81.590 1.00 62.75 87 GLU A O 1
ATOM 677 N N . ASN A 1 88 ? -38.745 -6.736 83.762 1.00 65.38 88 ASN A N 1
ATOM 678 C CA . ASN A 1 88 ? -39.901 -7.490 84.228 1.00 65.38 88 ASN A CA 1
ATOM 679 C C . ASN A 1 88 ? -41.212 -6.845 83.726 1.00 65.38 88 ASN A C 1
ATOM 681 O O . ASN A 1 88 ? -41.409 -5.646 83.919 1.00 65.38 88 ASN A O 1
ATOM 685 N N . ILE A 1 89 ? -42.097 -7.643 83.118 1.00 70.81 89 ILE A N 1
ATOM 686 C CA . ILE A 1 89 ? -43.382 -7.202 82.551 1.00 70.81 89 ILE A CA 1
ATOM 687 C C . ILE A 1 89 ? -44.378 -6.823 83.659 1.00 70.81 89 ILE A C 1
ATOM 689 O O . ILE A 1 89 ? -45.207 -5.935 83.467 1.00 70.81 89 ILE A O 1
ATOM 693 N N . ILE A 1 90 ? -44.287 -7.445 84.839 1.00 70.12 90 ILE A N 1
ATOM 694 C CA . ILE A 1 90 ? -45.056 -7.007 86.009 1.00 70.12 90 ILE A CA 1
ATOM 695 C C . ILE A 1 90 ? -44.276 -5.902 86.714 1.00 70.12 90 ILE A C 1
ATOM 697 O O . ILE A 1 90 ? -43.072 -6.023 86.950 1.00 70.12 90 ILE A O 1
ATOM 701 N N . SER A 1 91 ? -44.960 -4.809 87.047 1.00 67.50 91 SER A N 1
ATOM 702 C CA . SER A 1 91 ? -44.333 -3.686 87.736 1.00 67.50 91 SER A CA 1
ATOM 703 C C . SER A 1 91 ? -43.738 -4.120 89.084 1.00 67.50 91 SER A C 1
ATOM 705 O O . SER A 1 91 ? -44.278 -4.970 89.795 1.00 67.50 91 SER A O 1
ATOM 707 N N . ASN A 1 92 ? -42.626 -3.494 89.472 1.00 61.81 92 ASN A N 1
ATOM 708 C CA . ASN A 1 92 ? -41.951 -3.775 90.744 1.00 61.81 92 ASN A CA 1
ATOM 709 C C . ASN A 1 92 ? -42.774 -3.345 91.979 1.00 61.81 92 ASN A C 1
ATOM 711 O O . ASN A 1 92 ? -42.346 -3.583 93.104 1.00 61.81 92 ASN A O 1
ATOM 715 N N . ALA A 1 93 ? -43.946 -2.729 91.783 1.00 61.09 93 ALA A N 1
ATOM 716 C CA . ALA A 1 93 ? -44.846 -2.287 92.847 1.00 61.09 93 ALA A CA 1
ATOM 717 C C . ALA A 1 93 ? -45.605 -3.444 93.534 1.00 61.09 93 ALA A C 1
ATOM 719 O O . ALA A 1 93 ? -46.290 -3.220 94.529 1.00 61.09 93 ALA A O 1
ATOM 720 N N . GLY A 1 94 ? -45.465 -4.680 93.037 1.00 61.78 94 GLY A N 1
ATOM 721 C CA . GLY A 1 94 ? -46.170 -5.842 93.573 1.00 61.78 94 GLY A CA 1
ATOM 722 C C . GLY A 1 94 ? -47.675 -5.802 93.288 1.00 61.78 94 GLY A C 1
ATOM 723 O O . GLY A 1 94 ? -48.189 -4.892 92.644 1.00 61.78 94 GLY A O 1
ATOM 724 N N . LYS A 1 95 ? -48.404 -6.829 93.735 1.00 65.00 95 LYS A N 1
ATOM 725 C CA . LYS A 1 95 ? -49.863 -6.891 93.577 1.00 65.00 95 LYS A CA 1
ATOM 726 C C . LYS A 1 95 ? -50.520 -5.757 94.368 1.00 65.00 95 LYS A C 1
ATOM 728 O O . LYS A 1 95 ? -50.289 -5.643 95.570 1.00 65.00 95 LYS A O 1
ATOM 733 N N . VAL A 1 96 ? -51.395 -4.987 93.728 1.00 60.59 96 VAL A N 1
ATOM 734 C CA . VAL A 1 96 ? -52.240 -3.998 94.409 1.00 60.59 96 VAL A CA 1
ATOM 735 C C . VAL A 1 96 ? -53.662 -4.554 94.449 1.00 60.59 96 VAL A C 1
ATOM 737 O O . VAL A 1 96 ? -54.327 -4.662 93.424 1.00 60.59 96 VAL A O 1
ATOM 740 N N . GLY A 1 97 ? -54.125 -4.972 95.630 1.00 70.12 97 GLY A N 1
ATOM 741 C CA . GLY A 1 97 ? -55.479 -5.514 95.794 1.00 70.12 97 GLY A CA 1
ATOM 742 C C . GLY A 1 97 ? -55.718 -6.787 94.973 1.00 70.12 97 GLY A C 1
ATOM 743 O O . GLY A 1 97 ? -55.015 -7.777 95.167 1.00 70.12 97 GLY A O 1
ATOM 744 N N . VAL A 1 98 ? -56.723 -6.775 94.086 1.00 66.25 98 VAL A N 1
ATOM 745 C CA . VAL A 1 98 ? -57.095 -7.904 93.206 1.00 66.25 98 VAL A CA 1
ATOM 746 C C . VAL A 1 98 ? -56.427 -7.865 91.829 1.00 66.25 98 VAL A C 1
ATOM 748 O O . VAL A 1 98 ? -56.398 -8.900 91.160 1.00 66.25 98 VAL A O 1
ATOM 751 N N . ASP A 1 99 ? -55.763 -6.770 91.461 1.00 66.25 99 ASP A N 1
ATOM 752 C CA . ASP A 1 99 ? -55.198 -6.570 90.121 1.00 66.25 99 ASP A CA 1
ATOM 753 C C . ASP A 1 99 ? -53.744 -7.041 90.022 1.00 66.25 99 ASP A C 1
ATOM 755 O O . ASP A 1 99 ? -53.049 -7.170 91.033 1.00 66.25 99 ASP A O 1
ATOM 759 N N . PHE A 1 100 ? -53.278 -7.335 88.807 1.00 72.38 100 PHE A N 1
ATOM 760 C CA . PHE A 1 100 ? -51.864 -7.566 88.502 1.00 72.38 100 PHE A CA 1
ATOM 761 C C . PHE A 1 100 ? -51.346 -6.399 87.654 1.00 72.38 100 PHE A C 1
ATOM 763 O O . PHE A 1 100 ? -51.734 -6.289 86.492 1.00 72.38 100 PHE A O 1
ATOM 770 N N . PRO A 1 101 ? -50.504 -5.508 88.205 1.00 71.25 101 PRO A N 1
ATOM 771 C CA . PRO A 1 101 ? -50.069 -4.326 87.475 1.00 71.25 101 PRO A CA 1
ATOM 772 C C . PRO A 1 101 ? -48.987 -4.681 86.448 1.00 71.25 101 PRO A C 1
ATOM 774 O O . PRO A 1 101 ? -47.820 -4.876 86.801 1.00 71.25 101 PRO A O 1
ATOM 777 N N . PHE A 1 102 ? -49.371 -4.746 85.174 1.00 75.12 102 PHE A N 1
ATOM 778 C CA . PHE A 1 102 ? -48.450 -4.827 84.039 1.00 75.12 102 PHE A CA 1
ATOM 779 C C . PHE A 1 102 ? -47.794 -3.459 83.784 1.00 75.12 102 PHE A C 1
ATOM 781 O O . PHE A 1 102 ? -48.425 -2.419 83.977 1.00 75.12 102 PHE A O 1
ATOM 788 N N . LYS A 1 103 ? -46.524 -3.436 83.368 1.00 74.38 103 LYS A N 1
ATOM 789 C CA . LYS A 1 103 ? -45.874 -2.207 82.895 1.00 74.38 103 LYS A CA 1
ATOM 790 C C . LYS A 1 103 ? -46.504 -1.752 81.576 1.00 74.38 103 LYS A C 1
ATOM 792 O O . LYS A 1 103 ? -46.880 -2.582 80.751 1.00 74.38 103 LYS A O 1
ATOM 797 N N . ALA A 1 104 ? -46.579 -0.438 81.369 1.00 74.31 104 ALA A N 1
ATOM 798 C CA . ALA A 1 104 ? -46.924 0.115 80.063 1.00 74.31 104 ALA A CA 1
ATOM 799 C C . ALA A 1 104 ? -45.818 -0.206 79.043 1.00 74.31 104 ALA A C 1
ATOM 801 O O . ALA A 1 104 ? -44.640 -0.248 79.398 1.00 74.31 104 ALA A O 1
ATOM 802 N N . ILE A 1 105 ? -46.199 -0.425 77.785 1.00 78.94 105 ILE A N 1
ATOM 803 C CA . ILE A 1 105 ? -45.265 -0.624 76.671 1.00 78.94 105 ILE A CA 1
ATOM 804 C C . ILE A 1 105 ? -45.205 0.688 75.891 1.00 78.94 105 ILE A C 1
ATOM 806 O O . ILE A 1 105 ? -46.211 1.129 75.340 1.00 78.94 105 ILE A O 1
ATOM 810 N N . GLU A 1 106 ? -44.031 1.313 75.867 1.00 79.06 106 GLU A N 1
ATOM 811 C CA . GLU A 1 106 ? -43.781 2.574 75.168 1.00 79.06 106 GLU A CA 1
ATOM 812 C C . GLU A 1 106 ? -43.096 2.309 73.820 1.00 79.06 106 GLU A C 1
ATOM 814 O O . GLU A 1 106 ? -42.176 1.494 73.722 1.00 79.06 106 GLU A O 1
ATOM 819 N N . ALA A 1 107 ? -43.563 2.977 72.763 1.00 80.69 107 ALA A N 1
ATOM 820 C CA . ALA A 1 107 ? -42.972 2.874 71.434 1.00 80.69 107 ALA A CA 1
ATOM 821 C C . ALA A 1 107 ? -41.663 3.681 71.358 1.00 80.69 107 ALA A C 1
ATOM 823 O O . ALA A 1 107 ? -41.611 4.835 71.778 1.00 80.69 107 ALA A O 1
ATOM 824 N N . GLY A 1 108 ? -40.608 3.079 70.806 1.00 77.94 108 GLY A N 1
ATOM 825 C CA . GLY A 1 108 ? -39.330 3.749 70.569 1.00 77.94 108 GLY A CA 1
ATOM 826 C C . GLY A 1 108 ? -39.274 4.429 69.192 1.00 77.94 108 GLY A C 1
ATOM 827 O O . GLY A 1 108 ? -40.198 4.289 68.394 1.00 77.94 108 GLY A O 1
ATOM 828 N N . PRO A 1 109 ? -38.161 5.103 68.844 1.00 74.81 109 PRO A N 1
ATOM 829 C CA . PRO A 1 109 ? -38.027 5.871 67.597 1.00 74.81 109 PRO A CA 1
ATOM 830 C C . PRO A 1 109 ? -38.263 5.086 66.295 1.00 74.81 109 PRO A C 1
ATOM 832 O O . PRO A 1 109 ? -38.516 5.694 65.257 1.00 74.81 109 PRO A O 1
ATOM 835 N N . PHE A 1 110 ? -38.177 3.751 66.336 1.00 78.50 110 PHE A N 1
ATOM 836 C CA . PHE A 1 110 ? -38.311 2.882 65.162 1.00 78.50 110 PHE A CA 1
ATOM 837 C C . PHE A 1 110 ? -39.333 1.758 65.328 1.00 78.50 110 PHE A C 1
ATOM 839 O O . PHE A 1 110 ? -39.278 0.747 64.620 1.00 78.50 110 PHE A O 1
ATOM 846 N N . THR A 1 111 ? -40.238 1.902 66.291 1.00 82.50 111 THR A N 1
ATOM 847 C CA . THR A 1 111 ? -41.302 0.937 66.529 1.00 82.50 111 THR A CA 1
ATOM 848 C C . THR A 1 111 ? -42.640 1.638 66.657 1.00 82.50 111 THR A C 1
ATOM 850 O O . THR A 1 111 ? -42.732 2.749 67.165 1.00 82.50 111 THR A O 1
ATOM 853 N N . VAL A 1 112 ? -43.693 0.980 66.186 1.00 84.38 112 VAL A N 1
ATOM 854 C CA . VAL A 1 112 ? -45.076 1.366 66.462 1.00 84.38 112 VAL A CA 1
ATOM 855 C C . VAL A 1 112 ? -45.701 0.255 67.281 1.00 84.38 112 VAL A C 1
ATOM 857 O O . VAL A 1 112 ? -45.537 -0.928 66.983 1.00 84.38 112 VAL A O 1
ATOM 860 N N . VAL A 1 113 ? -46.399 0.655 68.337 1.00 85.38 113 VAL A N 1
ATOM 861 C CA . VAL A 1 113 ? -47.175 -0.235 69.193 1.00 85.38 113 VAL A CA 1
ATOM 862 C C . VAL A 1 113 ? -48.640 0.115 68.973 1.00 85.38 113 VAL A C 1
ATOM 864 O O . VAL A 1 113 ? -49.033 1.269 69.131 1.00 85.38 113 VAL A O 1
ATOM 867 N N . THR A 1 114 ? -49.445 -0.860 68.561 1.00 85.69 114 THR A N 1
ATOM 868 C CA . THR A 1 114 ? -50.873 -0.674 68.278 1.00 85.69 114 THR A CA 1
ATOM 869 C C . THR A 1 114 ? -51.698 -1.664 69.086 1.00 85.69 114 THR A C 1
ATOM 871 O O . THR A 1 114 ? -51.502 -2.878 68.991 1.00 85.69 114 THR A O 1
ATOM 874 N N . ASP A 1 115 ? -52.634 -1.139 69.874 1.00 81.38 115 ASP A N 1
ATOM 875 C CA . ASP A 1 115 ? -53.655 -1.940 70.541 1.00 81.38 115 ASP A CA 1
ATOM 876 C C . ASP A 1 115 ? -54.767 -2.279 69.542 1.00 81.38 115 ASP A C 1
ATOM 878 O O . ASP A 1 115 ? -55.375 -1.402 68.927 1.00 81.38 115 ASP A O 1
ATOM 882 N N . THR A 1 116 ? -55.001 -3.574 69.357 1.00 75.00 116 THR A N 1
ATOM 883 C CA . THR A 1 116 ? -56.031 -4.113 68.461 1.00 75.00 116 THR A CA 1
ATOM 884 C C . THR A 1 116 ? -57.085 -4.900 69.249 1.00 75.00 116 THR A C 1
ATOM 886 O O . THR A 1 116 ? -57.638 -5.891 68.773 1.00 75.00 116 THR A O 1
ATOM 889 N N . GLY A 1 117 ? -57.361 -4.467 70.484 1.00 75.19 117 GLY A N 1
ATOM 890 C CA . GLY A 1 117 ? -58.373 -5.022 71.379 1.00 75.19 117 GLY A CA 1
ATOM 891 C C . GLY A 1 117 ? -57.883 -6.285 72.079 1.00 75.19 117 GLY A C 1
ATOM 892 O O . GLY A 1 117 ? -57.540 -6.256 73.255 1.00 75.19 117 GLY A O 1
ATOM 893 N N . ASN A 1 118 ? -57.833 -7.404 71.351 1.00 72.25 118 ASN A N 1
ATOM 894 C CA . ASN A 1 118 ? -57.406 -8.692 71.916 1.00 72.25 118 ASN A CA 1
ATOM 895 C C . ASN A 1 118 ? -55.910 -8.980 71.711 1.00 72.25 118 ASN A C 1
ATOM 897 O O . ASN A 1 118 ? -55.395 -9.953 72.261 1.00 72.25 118 ASN A O 1
ATOM 901 N N . THR A 1 119 ? -55.213 -8.168 70.914 1.00 61.84 119 THR A N 1
ATOM 902 C CA . THR A 1 119 ? -53.786 -8.330 70.620 1.00 61.84 119 THR A CA 1
ATOM 903 C C . THR A 1 119 ? -53.050 -7.000 70.685 1.00 61.84 119 THR A C 1
ATOM 905 O O . THR A 1 119 ? -53.570 -5.966 70.266 1.00 61.84 119 THR A O 1
ATOM 908 N N . LEU A 1 120 ? -51.802 -7.044 71.147 1.00 78.62 120 LEU A N 1
ATOM 909 C CA . LEU A 1 120 ? -50.865 -5.933 71.039 1.00 78.62 120 LEU A CA 1
ATOM 910 C C . LEU A 1 120 ? -49.929 -6.201 69.858 1.00 78.62 120 LEU A C 1
ATOM 912 O O . LEU A 1 120 ? -49.182 -7.181 69.868 1.00 78.62 120 LEU A O 1
ATOM 916 N N . ARG A 1 121 ? -49.984 -5.355 68.828 1.00 78.31 121 ARG A N 1
ATOM 917 C CA . ARG A 1 121 ? -49.126 -5.462 67.643 1.00 78.31 121 ARG A CA 1
ATOM 918 C C . ARG A 1 121 ? -47.930 -4.525 67.810 1.00 78.31 121 ARG A C 1
ATOM 920 O O . ARG A 1 121 ? -48.118 -3.340 68.067 1.00 78.31 121 ARG A O 1
ATOM 927 N N . ILE A 1 122 ? -46.715 -5.057 67.672 1.00 83.62 122 ILE A N 1
ATOM 928 C CA . ILE A 1 122 ? -45.468 -4.281 67.687 1.00 83.62 122 ILE A CA 1
ATOM 929 C C . ILE A 1 122 ? -44.806 -4.449 66.326 1.00 83.62 122 ILE A C 1
ATOM 931 O O . ILE A 1 122 ? -44.480 -5.567 65.927 1.00 83.62 122 ILE A O 1
ATOM 935 N N . GLU A 1 123 ? -44.614 -3.344 65.618 1.00 82.06 123 GLU A N 1
ATOM 936 C CA . GLU A 1 123 ? -44.027 -3.323 64.279 1.00 82.06 123 GLU A CA 1
ATOM 937 C C . GLU A 1 123 ? -42.782 -2.453 64.254 1.00 82.06 123 GLU A C 1
ATOM 939 O O . GLU A 1 123 ? -42.706 -1.443 64.952 1.00 82.06 123 GLU A O 1
ATOM 944 N N . SER A 1 124 ? -41.809 -2.828 63.424 1.00 80.75 124 SER A N 1
ATOM 945 C CA . SER A 1 124 ? -40.716 -1.924 63.077 1.00 80.75 124 SER A CA 1
ATOM 946 C C . SER A 1 124 ? -41.202 -0.894 62.060 1.00 80.75 124 SER A C 1
ATOM 948 O O . SER A 1 124 ? -41.915 -1.240 61.121 1.00 80.75 124 SER A O 1
ATOM 950 N N . THR A 1 125 ? -40.778 0.360 62.208 1.00 76.44 125 THR A N 1
ATOM 951 C CA . THR A 1 125 ? -41.011 1.421 61.215 1.00 76.44 125 THR A CA 1
ATOM 952 C C . THR A 1 125 ? -39.889 1.524 60.180 1.00 76.44 125 THR A C 1
ATOM 954 O O . THR A 1 125 ? -39.920 2.412 59.328 1.00 76.44 125 THR A O 1
ATOM 957 N N . SER A 1 126 ? -38.885 0.642 60.232 1.00 69.31 126 SER A N 1
ATOM 958 C CA . SER A 1 126 ? -37.777 0.658 59.279 1.00 69.31 126 SER A CA 1
ATOM 959 C C . SER A 1 126 ? -38.257 0.170 57.908 1.00 69.31 126 SER A C 1
ATOM 961 O O . SER A 1 126 ? -38.459 -1.024 57.695 1.00 69.31 126 SER A O 1
ATOM 963 N N . GLN A 1 127 ? -38.458 1.097 56.966 1.00 65.94 127 GLN A N 1
ATOM 964 C CA . GLN A 1 127 ? -38.589 0.749 55.553 1.00 65.94 127 GLN A CA 1
ATOM 965 C C . GLN A 1 127 ? -37.217 0.319 55.028 1.00 65.94 127 GLN A C 1
ATOM 967 O O . GLN A 1 127 ? -36.272 1.109 55.015 1.00 65.94 127 GLN A O 1
ATOM 972 N N . VAL A 1 128 ? -37.110 -0.923 54.556 1.00 57.34 128 VAL A N 1
ATOM 973 C CA . VAL A 1 128 ? -36.011 -1.319 53.673 1.00 57.34 128 VAL A CA 1
ATOM 974 C C . VAL A 1 128 ? -36.203 -0.531 52.379 1.00 57.34 128 VAL A C 1
ATOM 976 O O . VAL A 1 128 ? -37.109 -0.823 51.601 1.00 57.34 128 VAL A O 1
ATOM 979 N N . VAL A 1 129 ? -35.400 0.511 52.161 1.00 57.28 129 VAL A N 1
ATOM 980 C CA . VAL A 1 129 ? -35.321 1.160 50.849 1.00 57.28 129 VAL A CA 1
ATOM 981 C C . VAL A 1 129 ? -34.557 0.203 49.945 1.00 57.28 129 VAL A C 1
ATOM 983 O O . VAL A 1 129 ? -33.329 0.231 49.873 1.00 57.28 129 VAL A O 1
ATOM 986 N N . GLU A 1 130 ? -35.281 -0.710 49.305 1.00 60.34 130 GLU A N 1
ATOM 987 C CA . GLU A 1 130 ? -34.732 -1.486 48.203 1.00 60.34 130 GLU A CA 1
ATOM 988 C C . GLU A 1 130 ? -34.359 -0.517 47.074 1.00 60.34 130 GLU A C 1
ATOM 990 O O . GLU A 1 130 ? -35.090 0.421 46.750 1.00 60.34 130 GLU A O 1
ATOM 995 N N . PHE A 1 131 ? -33.171 -0.698 46.508 1.00 58.28 131 PHE A N 1
ATOM 996 C CA . PHE A 1 131 ? -32.685 0.104 45.394 1.00 58.28 131 PHE A CA 1
ATOM 997 C C . PHE A 1 131 ? -33.569 -0.185 44.169 1.00 58.28 131 PHE A C 1
ATOM 999 O O . PHE A 1 131 ? -33.437 -1.239 43.553 1.00 58.28 131 PHE A O 1
ATOM 1006 N N . TYR A 1 132 ? -34.471 0.734 43.806 1.00 52.53 132 TYR A N 1
ATOM 1007 C CA . TYR A 1 132 ? -35.460 0.565 42.721 1.00 52.53 132 TYR A CA 1
ATOM 1008 C C . TYR A 1 132 ? -34.871 0.577 41.290 1.00 52.53 132 TYR A C 1
ATOM 1010 O O . TYR A 1 132 ? -35.588 0.755 40.309 1.00 52.53 132 TYR A O 1
ATOM 1018 N N . GLY A 1 133 ? -33.570 0.328 41.147 1.00 59.81 133 GLY A N 1
ATOM 1019 C CA . GLY A 1 133 ? -32.868 0.344 39.869 1.00 59.81 133 GLY A CA 1
ATOM 1020 C C . GLY A 1 133 ? -32.359 1.731 39.475 1.00 59.81 133 GLY A C 1
ATOM 1021 O O . GLY A 1 133 ? -32.657 2.748 40.097 1.00 59.81 133 GLY A O 1
ATOM 1022 N N . ILE A 1 134 ? -31.521 1.748 38.443 1.00 65.38 134 ILE A N 1
ATOM 1023 C CA . ILE A 1 134 ? -30.937 2.962 37.871 1.00 65.38 134 ILE A CA 1
ATOM 1024 C C . ILE A 1 134 ? -31.927 3.499 36.835 1.00 65.38 134 ILE A C 1
ATOM 1026 O O . ILE A 1 134 ? -32.181 2.837 35.830 1.00 65.38 134 ILE A O 1
ATOM 1030 N N . VAL A 1 135 ? -32.477 4.694 37.059 1.00 54.97 135 VAL A N 1
ATOM 1031 C CA . VAL A 1 135 ? -33.204 5.427 36.013 1.00 54.97 135 VAL A CA 1
ATOM 1032 C C . VAL A 1 135 ? -32.161 6.032 35.080 1.00 54.97 135 VAL A C 1
ATOM 1034 O O . VAL A 1 135 ? -31.525 7.029 35.412 1.00 54.97 135 VAL A O 1
ATOM 1037 N N . VAL A 1 136 ? -31.952 5.411 33.921 1.00 59.22 136 VAL A N 1
ATOM 1038 C CA . VAL A 1 136 ? -31.121 5.994 32.863 1.00 59.22 136 VAL A CA 1
ATOM 1039 C C . VAL A 1 136 ? -31.993 6.977 32.091 1.00 59.22 136 VAL A C 1
ATOM 1041 O O . VAL A 1 136 ? -32.818 6.579 31.271 1.00 59.22 136 VAL A O 1
ATOM 1044 N N . GLN A 1 137 ? -31.850 8.267 32.380 1.00 54.06 137 GLN A N 1
ATOM 1045 C CA . GLN A 1 137 ? -32.444 9.313 31.557 1.00 54.06 137 GLN A CA 1
ATOM 1046 C C . GLN A 1 137 ? -31.586 9.451 30.292 1.00 54.06 137 GLN A C 1
ATOM 1048 O O . GLN A 1 137 ? -30.432 9.862 30.382 1.00 54.06 137 GLN A O 1
ATOM 1053 N N . HIS A 1 138 ? -32.116 9.066 29.129 1.00 56.03 138 HIS A N 1
ATOM 1054 C CA . HIS A 1 138 ? -31.451 9.308 27.846 1.00 56.03 138 HIS A CA 1
ATOM 1055 C C . HIS A 1 138 ? -31.930 10.655 27.284 1.00 56.03 138 HIS A C 1
ATOM 1057 O O . HIS A 1 138 ? -33.126 10.951 27.304 1.00 56.03 138 HIS A O 1
ATOM 1063 N N . SER A 1 139 ? -30.996 11.508 26.864 1.00 53.22 139 SER A N 1
ATOM 1064 C CA . SER A 1 139 ? -31.275 12.867 26.375 1.00 53.22 139 SER A CA 1
ATOM 1065 C C . SER A 1 139 ? -31.385 12.968 24.853 1.00 53.22 139 SER A C 1
ATOM 1067 O O . SER A 1 139 ? -31.549 14.067 24.334 1.00 53.22 139 SER A O 1
ATOM 1069 N N . ASP A 1 140 ? -31.306 11.857 24.130 1.00 54.25 140 ASP A N 1
ATOM 1070 C CA . ASP A 1 140 ? -31.393 11.825 22.676 1.00 54.25 140 ASP A CA 1
ATOM 1071 C C . ASP A 1 140 ? -32.283 10.676 22.178 1.00 54.25 140 ASP A C 1
ATOM 1073 O O . ASP A 1 140 ? -32.349 9.574 22.725 1.00 54.25 140 ASP A O 1
ATOM 1077 N N . GLU A 1 141 ? -33.091 11.002 21.178 1.00 54.88 141 GLU A N 1
ATOM 1078 C CA . GLU A 1 141 ? -34.145 10.166 20.622 1.00 54.88 141 GLU A CA 1
ATOM 1079 C C . GLU A 1 141 ? -33.564 9.081 19.703 1.00 54.88 141 GLU A C 1
ATOM 1081 O O . GLU A 1 141 ? -32.706 9.371 18.875 1.00 54.88 141 GLU A O 1
ATOM 1086 N N . THR A 1 142 ? -34.065 7.840 19.814 1.00 54.06 142 THR A N 1
ATOM 1087 C CA . THR A 1 142 ? -34.549 6.998 18.682 1.00 54.06 142 THR A CA 1
ATOM 1088 C C . THR A 1 142 ? -34.902 5.559 19.086 1.00 54.06 142 THR A C 1
ATOM 1090 O O . THR A 1 142 ? -35.637 4.903 18.353 1.00 54.06 142 THR A O 1
ATOM 1093 N N . ALA A 1 143 ? -34.490 5.063 20.258 1.00 55.53 143 ALA A N 1
ATOM 1094 C CA . ALA A 1 143 ? -34.889 3.733 20.734 1.00 55.53 143 ALA A CA 1
ATOM 1095 C C . ALA A 1 143 ? -35.603 3.806 22.093 1.00 55.53 143 ALA A C 1
ATOM 1097 O O . ALA A 1 143 ? -34.977 3.766 23.149 1.00 55.53 143 ALA A O 1
ATOM 1098 N N . VAL A 1 144 ? -36.936 3.891 22.071 1.00 52.28 144 VAL A N 1
ATOM 1099 C CA . VAL A 1 144 ? -37.753 3.678 23.272 1.00 52.28 144 VAL A CA 1
ATOM 1100 C C . VAL A 1 144 ? -37.883 2.168 23.458 1.00 52.28 144 VAL A C 1
ATOM 1102 O O . VAL A 1 144 ? -38.525 1.503 22.649 1.00 52.28 144 VAL A O 1
ATOM 1105 N N . PHE A 1 145 ? -37.284 1.615 24.512 1.00 57.25 145 PHE A N 1
ATOM 1106 C CA . PHE A 1 145 ? -37.584 0.257 24.971 1.00 57.25 145 PHE A CA 1
ATOM 1107 C C . PHE A 1 145 ? -38.606 0.338 26.117 1.00 57.25 145 PHE A C 1
ATOM 1109 O O . PHE A 1 145 ? -38.215 0.345 27.289 1.00 57.25 145 PHE A O 1
ATOM 1116 N N . PRO A 1 146 ? -39.918 0.460 25.827 1.00 53.53 146 PRO A N 1
ATOM 1117 C CA . PRO A 1 146 ? -40.917 0.541 26.883 1.00 53.53 146 PRO A CA 1
ATOM 1118 C C . PRO A 1 146 ? -40.895 -0.747 27.721 1.00 53.53 146 PRO A C 1
ATOM 1120 O O . PRO A 1 146 ? -40.909 -1.851 27.179 1.00 53.53 146 PRO A O 1
ATOM 1123 N N . GLY A 1 147 ? -40.851 -0.606 29.050 1.00 54.53 147 GLY A N 1
ATOM 1124 C CA . GLY A 1 147 ? -40.886 -1.731 29.995 1.00 54.53 147 GLY A CA 1
ATOM 1125 C C . GLY A 1 147 ? -39.530 -2.349 30.366 1.00 54.53 147 GLY A C 1
ATOM 1126 O O . GLY A 1 147 ? -39.501 -3.376 31.045 1.00 54.53 147 GLY A O 1
ATOM 1127 N N . VAL A 1 148 ? -38.398 -1.753 29.970 1.00 55.22 148 VAL A N 1
ATOM 1128 C CA . VAL A 1 148 ? -37.079 -2.204 30.447 1.00 55.22 148 VAL A CA 1
ATOM 1129 C C . VAL A 1 148 ? -36.805 -1.625 31.832 1.00 55.22 148 VAL A C 1
ATOM 1131 O O . VAL A 1 148 ? -36.378 -0.487 31.982 1.00 55.22 148 VAL A O 1
ATOM 1134 N N . HIS A 1 149 ? -37.039 -2.439 32.858 1.00 60.47 149 HIS A N 1
ATOM 1135 C CA . HIS A 1 149 ? -36.718 -2.108 34.252 1.00 60.47 149 HIS A CA 1
ATOM 1136 C C . HIS A 1 149 ? -35.339 -2.624 34.693 1.00 60.47 149 HIS A C 1
ATOM 1138 O O . HIS A 1 149 ? -34.900 -2.343 35.804 1.00 60.47 149 HIS A O 1
ATOM 1144 N N . ILE A 1 150 ? -34.663 -3.416 33.851 1.00 62.62 150 ILE A N 1
ATOM 1145 C CA . ILE A 1 150 ? -33.438 -4.134 34.218 1.00 62.62 150 ILE A CA 1
ATOM 1146 C C . ILE A 1 150 ? -32.355 -3.875 33.174 1.00 62.62 150 ILE A C 1
ATOM 1148 O O . ILE A 1 150 ? -32.455 -4.339 32.039 1.00 62.62 150 ILE A O 1
ATOM 1152 N N . LEU A 1 151 ? -31.281 -3.209 33.594 1.00 70.06 151 LEU A N 1
ATOM 1153 C CA . LEU A 1 151 ? -30.031 -3.137 32.846 1.00 70.06 151 LEU A CA 1
ATOM 1154 C C . LEU A 1 151 ? -29.160 -4.347 33.216 1.00 70.06 151 LEU A C 1
ATOM 1156 O O . LEU A 1 151 ? -28.645 -4.433 34.330 1.00 70.06 151 LEU A O 1
ATOM 1160 N N . LYS A 1 152 ? -29.004 -5.299 32.292 1.00 69.88 152 LYS A N 1
ATOM 1161 C CA . LYS A 1 152 ? -28.060 -6.416 32.441 1.00 69.88 152 LYS A CA 1
ATOM 1162 C C . LYS A 1 152 ? -26.734 -6.034 31.792 1.00 69.88 152 LYS A C 1
ATOM 1164 O O . LYS A 1 152 ? -26.700 -5.776 30.594 1.00 69.88 152 LYS A O 1
ATOM 1169 N N . VAL A 1 153 ? -25.655 -6.035 32.567 1.00 74.19 153 VAL A N 1
ATOM 1170 C CA . VAL A 1 153 ? -24.291 -5.800 32.071 1.00 74.19 153 VAL A CA 1
ATOM 1171 C C . VAL A 1 153 ? -23.475 -7.083 32.173 1.00 74.19 153 VAL A C 1
ATOM 1173 O O . VAL A 1 153 ? -23.647 -7.854 33.117 1.00 74.19 153 VAL A O 1
ATOM 1176 N N . ASN A 1 154 ? -22.600 -7.330 31.199 1.00 75.81 154 ASN A N 1
ATOM 1177 C CA . ASN A 1 154 ? -21.673 -8.455 31.256 1.00 75.81 154 ASN A CA 1
ATOM 1178 C C . ASN A 1 154 ? -20.573 -8.150 32.297 1.00 75.81 154 ASN A C 1
ATOM 1180 O O . ASN A 1 154 ? -19.856 -7.163 32.114 1.00 75.81 154 ASN A O 1
ATOM 1184 N N . PRO A 1 155 ? -20.409 -8.957 33.364 1.00 76.88 155 PRO A N 1
ATOM 1185 C CA . PRO A 1 155 ? -19.391 -8.717 34.392 1.00 76.88 155 PRO A CA 1
ATOM 1186 C C . PRO A 1 155 ? -17.946 -8.831 33.879 1.00 76.88 155 PRO A C 1
ATOM 1188 O O . PRO A 1 155 ? -17.033 -8.286 34.508 1.00 76.88 155 PRO A O 1
ATOM 1191 N N . ASP A 1 156 ? -17.736 -9.492 32.739 1.00 79.00 156 ASP A N 1
ATOM 1192 C CA . ASP A 1 156 ? -16.432 -9.580 32.076 1.00 79.00 156 ASP A CA 1
ATOM 1193 C C . ASP A 1 156 ? -16.100 -8.303 31.293 1.00 79.00 156 ASP A C 1
ATOM 1195 O O . ASP A 1 156 ? -14.933 -7.984 31.087 1.00 79.00 156 ASP A O 1
ATOM 1199 N N . SER A 1 157 ? -17.120 -7.542 30.889 1.00 73.06 157 SER A N 1
ATOM 1200 C CA . SER A 1 157 ? -16.972 -6.311 30.100 1.00 73.06 157 SER A CA 1
ATOM 1201 C C . SER A 1 157 ? -17.166 -5.044 30.928 1.00 73.06 157 SER A C 1
ATOM 1203 O O . SER A 1 157 ? -16.732 -3.976 30.511 1.00 73.06 157 SER A O 1
ATOM 1205 N N . PHE A 1 158 ? -17.798 -5.134 32.099 1.00 82.06 158 PHE A N 1
ATOM 1206 C CA . PHE A 1 158 ? -18.063 -3.990 32.968 1.00 82.06 158 PHE A CA 1
ATOM 1207 C C . PHE A 1 158 ? -17.826 -4.323 34.443 1.00 82.06 158 PHE A C 1
ATOM 1209 O O . PHE A 1 158 ? -18.023 -5.451 34.893 1.00 82.06 158 PHE A O 1
ATOM 1216 N N . TYR A 1 159 ? -17.408 -3.325 35.217 1.00 84.94 159 TYR A N 1
ATOM 1217 C CA . TYR A 1 159 ? -17.208 -3.424 36.658 1.00 84.94 159 TYR A CA 1
ATOM 1218 C C . TYR A 1 159 ? -17.715 -2.178 37.379 1.00 84.94 159 TYR A C 1
ATOM 1220 O O . TYR A 1 159 ? -17.735 -1.084 36.823 1.00 84.94 159 TYR A O 1
ATOM 1228 N N . LEU A 1 160 ? -18.117 -2.346 38.638 1.00 85.69 160 LEU A N 1
ATOM 1229 C CA . LEU A 1 160 ? -18.554 -1.242 39.484 1.00 85.69 160 LEU A CA 1
ATOM 1230 C C . LEU A 1 160 ? -17.401 -0.762 40.368 1.00 85.69 160 LEU A C 1
ATOM 1232 O O . LEU A 1 160 ? -16.688 -1.581 40.952 1.00 85.69 160 LEU A O 1
ATOM 1236 N N . THR A 1 161 ? -17.249 0.552 40.523 1.00 82.50 161 THR A N 1
ATOM 1237 C CA . THR A 1 161 ? -16.390 1.137 41.564 1.00 82.50 161 THR A CA 1
ATOM 1238 C C . THR A 1 161 ? -17.178 2.075 42.456 1.00 82.50 161 THR A C 1
ATOM 1240 O O . THR A 1 161 ? -17.999 2.869 42.004 1.00 82.50 161 THR A O 1
ATOM 1243 N N . LYS A 1 162 ? -16.906 2.001 43.759 1.00 80.25 162 LYS A N 1
ATOM 1244 C CA . LYS A 1 162 ? -17.412 2.979 44.718 1.00 80.25 162 LYS A CA 1
ATOM 1245 C C . LYS A 1 162 ? -16.551 4.235 44.643 1.00 80.25 162 LYS A C 1
ATOM 1247 O O . LYS A 1 162 ? -15.333 4.145 44.810 1.00 80.25 162 LYS A O 1
ATOM 1252 N N . GLN A 1 163 ? -17.169 5.397 44.466 1.00 75.44 163 GLN A N 1
ATOM 1253 C CA . GLN A 1 163 ? -16.465 6.656 44.676 1.00 75.44 163 GLN A CA 1
ATOM 1254 C C . GLN A 1 163 ? -16.303 6.909 46.177 1.00 75.44 163 GLN A C 1
ATOM 1256 O O . GLN A 1 163 ? -17.237 6.786 46.962 1.00 75.44 163 GLN A O 1
ATOM 1261 N N . ILE A 1 164 ? -15.080 7.224 46.608 1.00 69.94 164 ILE A N 1
ATOM 1262 C CA . ILE A 1 164 ? -14.742 7.315 48.043 1.00 69.94 164 ILE A CA 1
ATOM 1263 C C . ILE A 1 164 ? -15.314 8.601 48.669 1.00 69.94 164 ILE A C 1
ATOM 1265 O O . ILE A 1 164 ? -15.447 8.698 49.886 1.00 69.94 164 ILE A O 1
ATOM 1269 N N . ARG A 1 165 ? -15.661 9.593 47.839 1.00 73.56 165 ARG A N 1
ATOM 1270 C CA . ARG A 1 165 ? -16.072 10.939 48.271 1.00 73.56 165 ARG A CA 1
ATOM 1271 C C . ARG A 1 165 ? -17.524 11.293 47.951 1.00 73.56 165 ARG A C 1
ATOM 1273 O O . ARG A 1 165 ? -17.974 12.361 48.349 1.00 73.56 165 ARG A O 1
ATOM 1280 N N . THR A 1 166 ? -18.251 10.419 47.265 1.00 67.12 166 THR A N 1
ATOM 1281 C CA . THR A 1 166 ? -19.672 10.590 46.946 1.00 67.12 166 THR A CA 1
ATOM 1282 C C . THR A 1 166 ? -20.417 9.308 47.310 1.00 67.12 166 THR A C 1
ATOM 1284 O O . THR A 1 166 ? -19.830 8.230 47.361 1.00 67.12 166 THR A O 1
ATOM 1287 N N . ASN A 1 167 ? -21.723 9.395 47.568 1.00 76.69 167 ASN A N 1
ATOM 1288 C CA . ASN A 1 167 ? -22.577 8.206 47.695 1.00 76.69 167 ASN A CA 1
ATOM 1289 C C . ASN A 1 167 ? -22.922 7.635 46.305 1.00 76.69 167 ASN A C 1
ATOM 1291 O O . ASN A 1 167 ? -24.071 7.306 46.030 1.00 76.69 167 ASN A O 1
ATOM 1295 N N . GLU A 1 168 ? -21.932 7.562 45.416 1.00 80.50 168 GLU A N 1
ATOM 1296 C CA . GLU A 1 168 ? -22.091 7.180 44.017 1.00 80.50 168 GLU A CA 1
ATOM 1297 C C . GLU A 1 168 ? -21.321 5.892 43.715 1.00 80.50 168 GLU A C 1
ATOM 1299 O O . GLU A 1 168 ? -20.226 5.641 44.235 1.00 80.50 168 GLU A O 1
ATOM 1304 N N . VAL A 1 169 ? -21.910 5.074 42.848 1.00 78.75 169 VAL A N 1
ATOM 1305 C CA . VAL A 1 169 ? -21.294 3.873 42.292 1.00 78.75 169 VAL A CA 1
ATOM 1306 C C . VAL A 1 169 ? -21.196 4.072 40.786 1.00 78.75 169 VAL A C 1
ATOM 1308 O O . VAL A 1 169 ? -22.214 4.236 40.119 1.00 78.75 169 VAL A O 1
ATOM 1311 N N . LEU A 1 170 ? -19.972 4.058 40.265 1.00 79.31 170 LEU A N 1
ATOM 1312 C CA . LEU A 1 170 ? -19.700 4.203 38.840 1.00 79.31 170 LEU A CA 1
ATOM 1313 C C . LEU A 1 170 ? -19.721 2.832 38.165 1.00 79.31 170 LEU A C 1
ATOM 1315 O O . LEU A 1 170 ? -19.154 1.875 38.696 1.00 79.31 170 LEU A O 1
ATOM 1319 N N . LEU A 1 171 ? -20.328 2.753 36.982 1.00 83.94 171 LEU A N 1
ATOM 1320 C CA . LEU A 1 171 ? -20.201 1.619 36.071 1.00 83.94 171 LEU A CA 1
ATOM 1321 C C . LEU A 1 171 ? -19.088 1.915 35.064 1.00 83.94 171 LEU A C 1
ATOM 1323 O O . LEU A 1 171 ? -19.234 2.790 34.218 1.00 83.94 171 LEU A O 1
ATOM 1327 N N . ASN A 1 172 ? -17.992 1.169 35.151 1.00 79.81 172 ASN A N 1
ATOM 1328 C CA . ASN A 1 172 ? -16.835 1.301 34.269 1.00 79.81 172 ASN A CA 1
ATOM 1329 C C . ASN A 1 172 ? -16.775 0.113 33.305 1.00 79.81 172 ASN A C 1
ATOM 1331 O O . ASN A 1 172 ? -17.130 -1.007 33.677 1.00 79.81 172 ASN A O 1
ATOM 1335 N N . SER A 1 173 ? -16.272 0.314 32.091 1.00 83.94 173 SER A N 1
ATOM 1336 C CA . SER A 1 173 ? -15.903 -0.790 31.200 1.00 83.94 173 SER A CA 1
ATOM 1337 C C . SER A 1 173 ? -14.583 -1.425 31.650 1.00 83.94 173 SER A C 1
ATOM 1339 O O . SER A 1 173 ? -13.656 -0.720 32.041 1.00 83.94 173 SER A O 1
ATOM 1341 N N . ARG A 1 174 ? -14.476 -2.756 31.602 1.00 72.31 174 ARG A N 1
ATOM 1342 C CA . ARG A 1 174 ? -13.197 -3.468 31.734 1.00 72.31 174 ARG A CA 1
ATOM 1343 C C . ARG A 1 174 ? -12.480 -3.423 30.380 1.00 72.31 174 ARG A C 1
ATOM 1345 O O . ARG A 1 174 ? -13.061 -3.840 29.384 1.00 72.31 174 ARG A O 1
ATOM 1352 N N . GLY A 1 175 ? -11.225 -2.973 30.370 1.00 68.12 175 GLY A N 1
ATOM 1353 C CA . GLY A 1 175 ? -10.416 -2.839 29.153 1.00 68.12 175 GLY A CA 1
ATOM 1354 C C . GLY A 1 175 ? -10.516 -1.456 28.507 1.00 68.12 175 GLY A C 1
ATOM 1355 O O . GLY A 1 175 ? -11.486 -0.724 28.722 1.00 68.12 175 GLY A O 1
ATOM 1356 N N . ASP A 1 176 ? -9.473 -1.098 27.758 1.00 56.59 176 ASP A N 1
ATOM 1357 C CA . ASP A 1 176 ? -9.374 0.184 27.069 1.00 56.59 176 ASP A CA 1
ATOM 1358 C C . ASP A 1 176 ? -10.437 0.272 25.966 1.00 56.59 176 ASP A C 1
ATOM 1360 O O . ASP A 1 176 ? -10.368 -0.413 24.951 1.00 56.59 176 ASP A O 1
ATOM 1364 N N . ASN A 1 177 ? -11.394 1.168 26.204 1.00 55.88 177 ASN A N 1
ATOM 1365 C CA . ASN A 1 177 ? -12.357 1.745 25.273 1.00 55.88 177 ASN A CA 1
ATOM 1366 C C . ASN A 1 177 ? -13.467 0.837 24.710 1.00 55.88 177 ASN A C 1
ATOM 1368 O O . ASN A 1 177 ? -13.264 -0.124 23.981 1.00 55.88 177 ASN A O 1
ATOM 1372 N N . LEU A 1 178 ? -14.706 1.295 24.917 1.00 55.44 178 LEU A N 1
ATOM 1373 C CA . LEU A 1 178 ? -15.908 0.903 24.168 1.00 55.44 178 LEU A CA 1
ATOM 1374 C C . LEU A 1 178 ? -15.858 1.310 22.678 1.00 55.44 178 LEU A C 1
ATOM 1376 O O . LEU A 1 178 ? -16.855 1.170 21.968 1.00 55.44 178 LEU A O 1
ATOM 1380 N N . SER A 1 179 ? -14.730 1.831 22.186 1.00 58.03 179 SER A N 1
ATOM 1381 C CA . SER A 1 179 ? -14.522 2.064 20.763 1.00 58.03 179 SER A CA 1
ATOM 1382 C C . SER A 1 179 ? -14.159 0.733 20.120 1.00 58.03 179 SER A C 1
ATOM 1384 O O . SER A 1 179 ? -13.034 0.249 20.231 1.00 58.03 179 SER A O 1
ATOM 1386 N N . ARG A 1 180 ? -15.152 0.130 19.473 1.00 52.88 180 ARG A N 1
ATOM 1387 C CA . ARG A 1 180 ? -14.981 -0.956 18.511 1.00 52.88 180 ARG A CA 1
ATOM 1388 C C . ARG A 1 180 ? -13.710 -0.723 17.682 1.00 52.88 180 ARG A C 1
ATOM 1390 O O . ARG A 1 180 ? -13.561 0.333 17.084 1.00 52.88 180 ARG A O 1
ATOM 1397 N N . GLU A 1 181 ? -12.833 -1.717 17.714 1.00 56.06 181 GLU A N 1
ATOM 1398 C CA . GLU A 1 181 ? -11.573 -1.857 16.983 1.00 56.06 181 GLU A CA 1
ATOM 1399 C C . GLU A 1 181 ? -11.508 -1.075 15.658 1.00 56.06 181 GLU A C 1
ATOM 1401 O O . GLU A 1 181 ? -11.982 -1.544 14.626 1.00 56.06 181 GLU A O 1
ATOM 1406 N N . GLU A 1 182 ? -10.882 0.099 15.669 1.00 56.28 182 GLU A N 1
ATOM 1407 C CA . GLU A 1 182 ? -10.362 0.744 14.464 1.00 56.28 182 GLU A CA 1
ATOM 1408 C C . GLU A 1 182 ? -9.231 1.681 14.902 1.00 56.28 182 GLU A C 1
ATOM 1410 O O . GLU A 1 182 ? -9.450 2.644 15.630 1.00 56.28 182 GLU A O 1
ATOM 1415 N N . PHE A 1 183 ? -7.987 1.354 14.546 1.00 59.72 183 PHE A N 1
ATOM 1416 C CA . PHE A 1 183 ? -6.7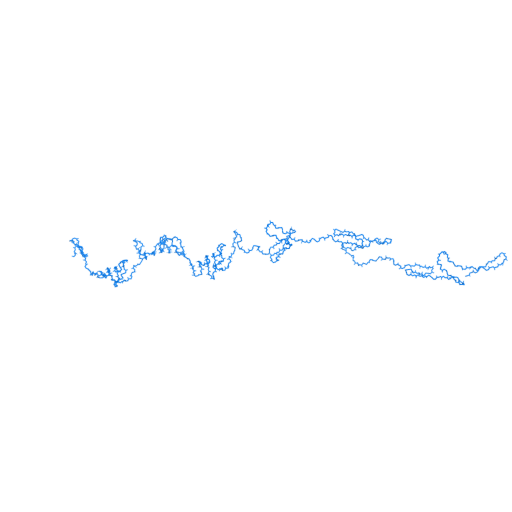89 1.988 15.120 1.00 59.72 183 PHE A CA 1
ATOM 1417 C C . PHE A 1 183 ? -6.532 3.436 14.646 1.00 59.72 183 PHE A C 1
ATOM 1419 O O . PHE A 1 183 ? -5.513 4.016 14.997 1.00 59.72 183 PHE A O 1
ATOM 1426 N N . VAL A 1 184 ? -7.471 4.036 13.907 1.00 61.66 184 VAL A N 1
ATOM 1427 C CA . VAL A 1 184 ? -7.538 5.471 13.576 1.00 61.66 184 VAL A CA 1
ATOM 1428 C C . VAL A 1 184 ? -9.024 5.833 13.498 1.00 61.66 184 VAL A C 1
ATOM 1430 O O . VAL A 1 184 ? -9.608 5.896 12.417 1.00 61.66 184 VAL A O 1
ATOM 1433 N N . ALA A 1 185 ? -9.681 5.963 14.647 1.00 58.78 185 ALA A N 1
ATOM 1434 C CA . ALA A 1 185 ? -11.131 6.166 14.699 1.00 58.78 185 ALA A CA 1
ATOM 1435 C C . ALA A 1 185 ? -11.526 7.624 14.403 1.00 58.78 185 ALA A C 1
ATOM 1437 O O . ALA A 1 185 ? -12.689 7.909 14.108 1.00 58.78 185 ALA A O 1
ATOM 1438 N N . ILE A 1 186 ? -10.572 8.560 14.505 1.00 64.56 186 ILE A N 1
ATOM 1439 C CA . ILE A 1 186 ? -10.796 9.996 14.333 1.00 64.56 186 ILE A CA 1
ATOM 1440 C C . ILE A 1 186 ? -9.672 10.600 13.476 1.00 64.56 186 ILE A C 1
ATOM 1442 O O . ILE A 1 186 ? -8.515 10.181 13.522 1.00 64.56 186 ILE A O 1
ATOM 1446 N N . ALA A 1 187 ? -10.010 11.607 12.665 1.00 67.25 187 ALA A N 1
ATOM 1447 C CA . ALA A 1 187 ? -9.023 12.370 11.907 1.00 67.25 187 ALA A CA 1
ATOM 1448 C C . ALA A 1 187 ? -7.974 12.990 12.849 1.00 67.25 187 ALA A C 1
ATOM 1450 O O . ALA A 1 187 ? -8.323 13.776 13.729 1.00 67.25 187 ALA A O 1
ATOM 1451 N N . GLY A 1 188 ? -6.699 12.668 12.621 1.00 71.25 188 GLY A N 1
ATOM 1452 C CA . GLY A 1 188 ? -5.576 13.165 13.421 1.00 71.25 188 GLY A CA 1
ATOM 1453 C C . GLY A 1 188 ? -5.011 12.174 14.443 1.00 71.25 188 GLY A C 1
ATOM 1454 O O . GLY A 1 188 ? -4.059 12.540 15.124 1.00 71.25 188 GLY A O 1
ATOM 1455 N N . ASP A 1 189 ? -5.547 10.953 14.542 1.00 77.50 189 ASP A N 1
ATOM 1456 C CA . ASP A 1 189 ? -4.912 9.886 15.325 1.00 77.50 189 ASP A CA 1
ATOM 1457 C C . ASP A 1 189 ? -3.591 9.426 14.679 1.00 77.50 189 ASP A C 1
ATOM 1459 O O . ASP A 1 189 ? -3.491 9.274 13.457 1.00 77.50 189 ASP A O 1
ATOM 1463 N N . ASP A 1 190 ? -2.592 9.149 15.521 1.00 80.56 190 ASP A N 1
ATOM 1464 C CA . ASP A 1 190 ? -1.292 8.615 15.114 1.00 80.56 190 ASP A CA 1
ATOM 1465 C C . ASP A 1 190 ? -1.243 7.091 15.312 1.00 80.56 190 ASP A C 1
ATOM 1467 O O . ASP A 1 190 ? -1.388 6.575 16.425 1.00 80.56 190 ASP A O 1
ATOM 1471 N N . MET A 1 191 ? -0.943 6.348 14.242 1.00 81.12 191 MET A N 1
ATOM 1472 C CA . MET A 1 191 ? -0.635 4.918 14.338 1.00 81.12 191 MET A CA 1
ATOM 1473 C C . MET A 1 191 ? 0.722 4.716 15.030 1.00 81.12 191 MET A C 1
ATOM 1475 O O . MET A 1 191 ? 1.774 4.796 14.400 1.00 81.12 191 MET A O 1
ATOM 1479 N N . VAL A 1 192 ? 0.707 4.403 16.328 1.00 81.81 192 VAL A N 1
ATOM 1480 C CA . VAL A 1 192 ? 1.916 4.115 17.135 1.00 81.81 192 VAL A CA 1
ATOM 1481 C C . VAL A 1 192 ? 2.506 2.709 16.913 1.00 81.81 192 VAL A C 1
ATOM 1483 O O . VAL A 1 192 ? 3.496 2.343 17.548 1.00 81.81 192 VAL A O 1
ATOM 1486 N N . GLY A 1 193 ? 1.933 1.912 16.004 1.00 83.12 193 GLY A N 1
ATOM 1487 C CA . GLY A 1 193 ? 2.369 0.548 15.689 1.00 83.12 193 GLY A CA 1
ATOM 1488 C C . GLY A 1 193 ? 2.179 0.161 14.219 1.00 83.12 193 GLY A C 1
ATOM 1489 O O . GLY A 1 193 ? 1.687 0.944 13.407 1.00 83.12 193 GLY A O 1
ATOM 1490 N N . GLN A 1 194 ? 2.583 -1.066 13.866 1.00 87.19 194 GLN A N 1
ATOM 1491 C CA . GLN A 1 194 ? 2.395 -1.593 12.512 1.00 87.19 194 GLN A CA 1
ATOM 1492 C C . GLN A 1 194 ? 0.912 -1.850 12.232 1.00 87.19 194 GLN A C 1
ATOM 1494 O O . GLN A 1 194 ? 0.223 -2.505 13.011 1.00 87.19 194 GLN A O 1
ATOM 1499 N N . LEU A 1 195 ? 0.450 -1.404 11.067 1.00 86.56 195 LEU A N 1
ATOM 1500 C CA . LEU A 1 195 ? -0.869 -1.738 10.554 1.00 86.56 195 LEU A CA 1
ATOM 1501 C C . LEU A 1 195 ? -0.843 -3.138 9.926 1.00 86.56 195 LEU A C 1
ATOM 1503 O O . LEU A 1 195 ? -0.268 -3.340 8.855 1.00 86.56 195 LEU A O 1
ATOM 1507 N N . LEU A 1 196 ? -1.430 -4.112 10.620 1.00 88.31 196 LEU A N 1
ATOM 1508 C CA . LEU A 1 196 ? -1.562 -5.487 10.142 1.00 88.31 196 LEU A CA 1
ATOM 1509 C C . LEU A 1 196 ? -2.904 -5.659 9.433 1.00 88.31 196 LEU A C 1
ATOM 1511 O O . LEU A 1 196 ? -3.946 -5.296 9.970 1.00 88.31 196 LEU A O 1
ATOM 1515 N N . MET A 1 197 ? -2.875 -6.233 8.234 1.00 90.12 197 MET A N 1
ATOM 1516 C CA . MET A 1 197 ? -4.067 -6.467 7.424 1.00 90.12 197 MET A CA 1
ATOM 1517 C C . MET A 1 197 ? -4.081 -7.883 6.869 1.00 90.12 197 MET A C 1
ATOM 1519 O O . MET A 1 197 ? -3.039 -8.519 6.714 1.00 90.12 197 MET A O 1
ATOM 1523 N N . HIS A 1 198 ? -5.276 -8.357 6.537 1.00 92.06 198 HIS A N 1
ATOM 1524 C CA . HIS A 1 198 ? -5.478 -9.603 5.806 1.00 92.06 198 HIS A CA 1
ATOM 1525 C C . HIS A 1 198 ? -4.820 -9.536 4.414 1.00 92.06 198 HIS A C 1
ATOM 1527 O O . HIS A 1 198 ? -4.564 -8.453 3.892 1.00 92.06 198 HIS A O 1
ATOM 1533 N N . ASP A 1 199 ? -4.592 -10.684 3.775 1.00 95.94 199 ASP A N 1
ATOM 1534 C CA . ASP A 1 199 ? -3.963 -10.726 2.446 1.00 95.94 199 ASP A CA 1
ATOM 1535 C C . ASP A 1 199 ? -4.806 -10.027 1.364 1.00 95.94 199 ASP A C 1
ATOM 1537 O O . ASP A 1 199 ? -4.274 -9.314 0.513 1.00 95.94 199 ASP A O 1
ATOM 1541 N N . GLY A 1 200 ? -6.132 -10.173 1.433 1.00 96.06 200 GLY A N 1
ATOM 1542 C CA . GLY A 1 200 ? -7.060 -9.643 0.436 1.00 96.06 200 GLY A CA 1
ATOM 1543 C C . GLY A 1 200 ? -7.070 -10.444 -0.872 1.00 96.06 200 GLY A C 1
ATOM 1544 O O . GLY A 1 200 ? -6.198 -11.260 -1.179 1.00 96.06 200 GLY A O 1
ATOM 1545 N N . THR A 1 201 ? -8.090 -10.205 -1.687 1.00 97.38 201 THR A N 1
ATOM 1546 C CA . THR A 1 201 ? -8.208 -10.759 -3.044 1.00 97.38 201 THR A CA 1
ATOM 1547 C C . THR A 1 201 ? -8.113 -9.641 -4.072 1.00 97.38 201 THR A C 1
ATOM 1549 O O . THR A 1 201 ? -8.138 -8.470 -3.713 1.00 97.38 201 THR A O 1
ATOM 1552 N N . ALA A 1 202 ? -7.994 -9.971 -5.358 1.00 97.12 202 ALA A N 1
ATOM 1553 C CA . ALA A 1 202 ? -8.057 -8.934 -6.386 1.00 97.12 202 ALA A CA 1
ATOM 1554 C C . ALA A 1 202 ? -9.446 -8.260 -6.397 1.00 97.12 202 ALA A C 1
ATOM 1556 O O . ALA A 1 202 ? -9.530 -7.047 -6.453 1.00 97.12 202 ALA A O 1
ATOM 1557 N N . ALA A 1 203 ? -10.534 -9.016 -6.215 1.00 97.50 203 ALA A N 1
ATOM 1558 C CA . ALA A 1 203 ? -11.891 -8.458 -6.141 1.00 97.50 203 ALA A CA 1
ATOM 1559 C C . ALA A 1 203 ? -12.203 -7.712 -4.825 1.00 97.50 203 ALA A C 1
ATOM 1561 O O . ALA A 1 203 ? -13.185 -6.981 -4.758 1.00 97.50 203 ALA A O 1
ATOM 1562 N N . ALA A 1 204 ? -11.401 -7.924 -3.781 1.00 96.69 204 ALA A N 1
ATOM 1563 C CA . ALA A 1 204 ? -11.533 -7.272 -2.480 1.00 96.69 204 ALA A CA 1
ATOM 1564 C C . ALA A 1 204 ? -10.138 -7.103 -1.850 1.00 96.69 204 ALA A C 1
ATOM 1566 O O . ALA A 1 204 ? -9.714 -7.970 -1.069 1.00 96.69 204 ALA A O 1
ATOM 1567 N N . PRO A 1 205 ? -9.385 -6.057 -2.241 1.00 97.94 205 PRO A N 1
ATOM 1568 C CA . PRO A 1 205 ? -8.079 -5.744 -1.669 1.00 97.94 205 PRO A CA 1
ATOM 1569 C C . PRO A 1 205 ? -8.187 -5.473 -0.163 1.00 97.94 205 PRO A C 1
ATOM 1571 O O . PRO A 1 205 ? -9.249 -5.104 0.335 1.00 97.94 205 PRO A O 1
ATOM 1574 N N . SER A 1 206 ? -7.101 -5.670 0.587 1.00 96.31 206 SER A N 1
ATOM 1575 C CA . SER A 1 206 ? -7.133 -5.487 2.044 1.00 96.31 206 SER A CA 1
ATOM 1576 C C . SER A 1 206 ? -7.127 -4.022 2.470 1.00 96.31 206 SER A C 1
ATOM 1578 O O . SER A 1 206 ? -7.708 -3.688 3.499 1.00 96.31 206 SER A O 1
ATOM 1580 N N . ILE A 1 207 ? -6.541 -3.154 1.644 1.00 95.88 207 ILE A N 1
ATOM 1581 C CA . ILE A 1 207 ? -6.782 -1.709 1.658 1.00 95.88 207 ILE A CA 1
ATOM 1582 C C . ILE A 1 207 ? -7.640 -1.407 0.450 1.00 95.88 207 ILE A C 1
ATOM 1584 O O . ILE A 1 207 ? -7.179 -1.642 -0.663 1.00 95.88 207 ILE A O 1
ATOM 1588 N N . ALA A 1 208 ? -8.834 -0.864 0.655 1.00 96.44 208 ALA A N 1
ATOM 1589 C CA . ALA A 1 208 ? -9.733 -0.460 -0.417 1.00 96.44 208 ALA A CA 1
ATOM 1590 C C . ALA A 1 208 ? -10.399 0.881 -0.093 1.00 96.44 208 ALA A C 1
ATOM 1592 O O . ALA A 1 208 ? -10.352 1.353 1.045 1.00 96.44 208 ALA A O 1
ATOM 1593 N N . PHE A 1 209 ? -11.029 1.494 -1.091 1.00 95.12 209 PHE A N 1
ATOM 1594 C CA . PHE A 1 209 ? -11.764 2.745 -0.921 1.00 95.12 209 PHE A CA 1
ATOM 1595 C C . PHE A 1 209 ? -13.265 2.464 -0.851 1.00 95.12 209 PHE A C 1
ATOM 1597 O O . PHE A 1 209 ? -13.779 1.642 -1.604 1.00 95.12 209 PHE A O 1
ATOM 1604 N N . THR A 1 210 ? -13.993 3.174 0.012 1.00 94.19 210 THR A N 1
ATOM 1605 C CA . THR A 1 210 ? -15.422 2.917 0.283 1.00 94.19 210 THR A CA 1
ATOM 1606 C C . THR A 1 210 ? -16.296 2.906 -0.974 1.00 94.19 210 THR A C 1
ATOM 1608 O O . THR A 1 210 ? -17.250 2.139 -1.048 1.00 94.19 210 THR A O 1
ATOM 1611 N N . ASN A 1 211 ? -15.954 3.730 -1.969 1.00 95.00 211 ASN A N 1
ATOM 1612 C CA . ASN A 1 211 ? -16.696 3.836 -3.227 1.00 95.00 211 ASN A CA 1
ATOM 1613 C C . ASN A 1 211 ? -16.072 3.033 -4.385 1.00 95.00 211 ASN A C 1
ATOM 1615 O O . ASN A 1 211 ? -16.670 2.967 -5.449 1.00 95.00 211 ASN A O 1
ATOM 1619 N N . GLU A 1 212 ? -14.897 2.433 -4.186 1.00 96.62 212 GLU A N 1
ATOM 1620 C CA . GLU A 1 212 ? -14.138 1.667 -5.185 1.00 96.62 212 GLU A CA 1
ATOM 1621 C C . GLU A 1 212 ? -13.530 0.442 -4.481 1.00 96.62 212 GLU A C 1
ATOM 1623 O O . GLU A 1 212 ? -12.323 0.349 -4.239 1.00 96.62 212 GLU A O 1
ATOM 1628 N N . THR A 1 213 ? -14.397 -0.483 -4.056 1.00 96.88 213 THR A N 1
ATOM 1629 C CA . THR A 1 213 ? -14.024 -1.592 -3.157 1.00 96.88 213 THR A CA 1
ATOM 1630 C C . THR A 1 213 ? -13.143 -2.656 -3.813 1.00 96.88 213 THR A C 1
ATOM 1632 O O . THR A 1 213 ? -12.644 -3.548 -3.134 1.00 96.88 213 THR A O 1
ATOM 1635 N N . ASP A 1 214 ? -12.960 -2.580 -5.128 1.00 97.62 214 ASP A N 1
ATOM 1636 C CA . ASP A 1 214 ? -12.107 -3.458 -5.928 1.00 97.62 214 ASP A CA 1
ATOM 1637 C C . ASP A 1 214 ? -10.773 -2.789 -6.326 1.00 97.62 214 ASP A C 1
ATOM 1639 O O . ASP A 1 214 ? -10.017 -3.317 -7.148 1.00 97.62 214 ASP A O 1
ATOM 1643 N N . THR A 1 215 ? -10.484 -1.621 -5.746 1.00 98.00 215 THR A N 1
ATOM 1644 C CA . THR A 1 215 ? -9.293 -0.816 -6.009 1.00 98.00 215 THR A CA 1
ATOM 1645 C C . THR A 1 215 ? -8.531 -0.569 -4.715 1.00 98.00 215 THR A C 1
ATOM 1647 O O . THR A 1 215 ? -9.097 -0.116 -3.722 1.00 98.00 215 THR A O 1
ATOM 1650 N N . GLY A 1 216 ? -7.225 -0.841 -4.729 1.00 97.88 216 GLY A N 1
ATOM 1651 C CA . GLY A 1 216 ? -6.354 -0.595 -3.585 1.00 97.88 216 GLY A CA 1
ATOM 1652 C C . GLY A 1 216 ? -5.143 -1.523 -3.523 1.00 97.88 216 GLY A C 1
ATOM 1653 O O . GLY A 1 216 ? -4.492 -1.752 -4.542 1.00 97.88 216 GLY A O 1
ATOM 1654 N N . LEU A 1 217 ? -4.796 -2.015 -2.331 1.00 98.12 217 LEU A N 1
ATOM 1655 C CA . LEU A 1 217 ? -3.560 -2.771 -2.081 1.00 98.12 217 LEU A CA 1
ATOM 1656 C C . LEU A 1 217 ? -3.861 -4.158 -1.522 1.00 98.12 217 LEU A C 1
ATOM 1658 O O . LEU A 1 217 ? -4.747 -4.321 -0.681 1.00 98.12 217 LEU A O 1
ATOM 1662 N N . ARG A 1 218 ? -3.101 -5.162 -1.969 1.00 97.75 218 ARG A N 1
ATOM 1663 C CA . ARG A 1 218 ? -3.215 -6.527 -1.448 1.00 97.75 218 ARG A CA 1
ATOM 1664 C C . ARG A 1 218 ? -1.881 -7.262 -1.399 1.00 97.75 218 ARG A C 1
ATOM 1666 O O . ARG A 1 218 ? -0.948 -6.951 -2.143 1.00 97.75 218 ARG A O 1
ATOM 1673 N N . ARG A 1 219 ? -1.831 -8.312 -0.584 1.00 97.50 219 ARG A N 1
ATOM 1674 C CA . ARG A 1 219 ? -0.771 -9.324 -0.589 1.00 97.50 219 ARG A CA 1
ATOM 1675 C C . ARG A 1 219 ? -1.290 -10.576 -1.293 1.00 97.50 219 ARG A C 1
ATOM 1677 O O . ARG A 1 219 ? -2.355 -11.089 -0.978 1.00 97.50 219 ARG A O 1
ATOM 1684 N N . ARG A 1 220 ? -0.548 -11.077 -2.279 1.00 95.94 220 ARG A N 1
ATOM 1685 C CA . ARG A 1 220 ? -0.940 -12.260 -3.066 1.00 95.94 220 ARG A CA 1
ATOM 1686 C C . ARG A 1 220 ? -0.415 -13.557 -2.467 1.00 95.94 220 ARG A C 1
ATOM 1688 O O . ARG A 1 220 ? -1.050 -14.600 -2.590 1.00 95.94 220 ARG A O 1
ATOM 1695 N N . ALA A 1 221 ? 0.786 -13.475 -1.903 1.00 94.56 221 ALA A N 1
ATOM 1696 C CA . ALA A 1 221 ? 1.552 -14.558 -1.306 1.00 94.56 221 ALA A CA 1
ATOM 1697 C C . ALA A 1 221 ? 2.694 -13.962 -0.459 1.00 94.56 221 ALA A C 1
ATOM 1699 O O . ALA A 1 221 ? 2.824 -12.741 -0.328 1.00 94.56 221 ALA A O 1
ATOM 1700 N N . ALA A 1 222 ? 3.555 -14.815 0.102 1.00 94.81 222 ALA A N 1
ATOM 1701 C CA . ALA A 1 222 ? 4.806 -14.362 0.706 1.00 94.81 222 ALA A CA 1
ATOM 1702 C C . ALA A 1 222 ? 5.646 -13.577 -0.308 1.00 94.81 222 ALA A C 1
ATOM 1704 O O . ALA A 1 222 ? 5.812 -14.020 -1.441 1.00 94.81 222 ALA A O 1
ATOM 1705 N N . ASN A 1 223 ? 6.144 -12.412 0.116 1.00 94.75 223 ASN A N 1
ATOM 1706 C CA . ASN A 1 223 ? 6.954 -11.501 -0.694 1.00 94.75 223 ASN A CA 1
ATOM 1707 C C . ASN A 1 223 ? 6.317 -11.101 -2.042 1.00 94.75 223 ASN A C 1
ATOM 1709 O O . ASN A 1 223 ? 7.044 -10.784 -2.974 1.00 94.75 223 ASN A O 1
ATOM 1713 N N . ASP A 1 224 ? 4.984 -11.129 -2.169 1.00 96.44 224 ASP A N 1
ATOM 1714 C CA . ASP A 1 224 ? 4.269 -10.738 -3.391 1.00 96.44 224 ASP A CA 1
ATOM 1715 C C . ASP A 1 224 ? 3.170 -9.716 -3.061 1.00 96.44 224 ASP A C 1
ATOM 1717 O O . ASP A 1 224 ? 2.107 -10.064 -2.533 1.00 96.44 224 ASP A O 1
ATOM 1721 N N . PHE A 1 225 ? 3.454 -8.447 -3.348 1.00 96.50 225 PHE A N 1
ATOM 1722 C CA . PHE A 1 225 ? 2.602 -7.289 -3.075 1.00 96.50 225 PHE A CA 1
ATOM 1723 C C . PHE A 1 225 ? 2.045 -6.713 -4.379 1.00 96.50 225 PHE A C 1
ATOM 1725 O O . PHE A 1 225 ? 2.759 -6.650 -5.381 1.00 96.50 225 PHE A O 1
ATOM 1732 N N . ALA A 1 226 ? 0.783 -6.276 -4.388 1.00 98.00 226 ALA A N 1
ATOM 1733 C CA . ALA A 1 226 ? 0.147 -5.766 -5.598 1.00 98.00 226 ALA A CA 1
ATOM 1734 C C . ALA A 1 226 ? -0.717 -4.519 -5.373 1.00 98.00 226 ALA A C 1
ATOM 1736 O O . ALA A 1 226 ? -1.451 -4.414 -4.389 1.00 98.00 226 ALA A O 1
ATOM 1737 N N . PHE A 1 227 ? -0.671 -3.626 -6.363 1.00 98.25 227 PHE A N 1
ATOM 1738 C CA . PHE A 1 227 ? -1.657 -2.580 -6.601 1.00 98.25 227 PHE A CA 1
ATOM 1739 C C . PHE A 1 227 ? -2.764 -3.140 -7.486 1.00 98.25 227 PHE A C 1
ATOM 1741 O O . PHE A 1 227 ? -2.495 -3.718 -8.545 1.00 98.25 227 PHE A O 1
ATOM 1748 N N . VAL A 1 228 ? -4.003 -2.937 -7.064 1.00 98.38 228 VAL A N 1
ATOM 1749 C CA . VAL A 1 228 ? -5.199 -3.463 -7.709 1.00 98.38 228 VAL A CA 1
ATOM 1750 C C . VAL A 1 228 ? -6.057 -2.304 -8.187 1.00 98.38 228 VAL A C 1
ATOM 1752 O O . VAL A 1 228 ? -6.281 -1.358 -7.434 1.00 98.38 228 VAL A O 1
ATOM 1755 N N . THR A 1 229 ? -6.553 -2.383 -9.420 1.00 98.06 229 THR A N 1
ATOM 1756 C CA . THR A 1 229 ? -7.624 -1.501 -9.901 1.00 98.06 229 THR A CA 1
ATOM 1757 C C . THR A 1 229 ? -8.664 -2.308 -10.661 1.00 98.06 229 THR A C 1
ATOM 1759 O O . THR A 1 229 ? -8.311 -3.220 -11.421 1.00 98.06 229 THR A O 1
ATOM 1762 N N . SER A 1 230 ? -9.940 -1.972 -10.461 1.00 96.81 230 SER A N 1
ATOM 1763 C CA . SER A 1 230 ? -11.076 -2.660 -11.091 1.00 96.81 230 SER A CA 1
ATOM 1764 C C . SER A 1 230 ? -11.022 -4.185 -10.915 1.00 96.81 230 SER A C 1
ATOM 1766 O O . SER A 1 230 ? -11.233 -4.945 -11.864 1.00 96.81 230 SER A O 1
ATOM 1768 N N . GLY A 1 231 ? -10.605 -4.647 -9.734 1.00 97.38 231 GLY A N 1
ATOM 1769 C CA . GLY A 1 231 ? -10.540 -6.068 -9.408 1.00 97.38 231 GLY A CA 1
ATOM 1770 C C . GLY A 1 231 ? -9.361 -6.845 -10.009 1.00 97.38 231 GLY A C 1
ATOM 1771 O O . GLY A 1 231 ? -9.373 -8.077 -9.971 1.00 97.38 231 GLY A O 1
ATOM 1772 N N . VAL A 1 232 ? -8.354 -6.175 -10.591 1.00 97.56 232 VAL A N 1
ATOM 1773 C CA . VAL A 1 232 ? -7.213 -6.809 -11.283 1.00 97.56 232 VAL A CA 1
ATOM 1774 C C . VAL A 1 232 ? -5.873 -6.278 -10.768 1.00 97.56 232 VAL A C 1
ATOM 1776 O O . VAL A 1 232 ? -5.682 -5.070 -10.645 1.00 97.56 232 VAL A O 1
ATOM 1779 N N . ASP A 1 233 ? -4.907 -7.174 -10.530 1.00 97.94 233 ASP A N 1
ATOM 1780 C CA . ASP A 1 233 ? -3.529 -6.803 -10.178 1.00 97.94 233 ASP A CA 1
ATOM 1781 C C . ASP A 1 233 ? -2.870 -6.029 -11.350 1.00 97.94 233 ASP A C 1
ATOM 1783 O O . ASP A 1 233 ? -2.595 -6.593 -12.418 1.00 97.94 233 ASP A O 1
ATOM 1787 N N . ARG A 1 234 ? -2.616 -4.726 -11.170 1.00 97.75 234 ARG A N 1
ATOM 1788 C CA . ARG A 1 234 ? -2.019 -3.845 -12.194 1.00 97.75 234 ARG A CA 1
ATOM 1789 C C . ARG A 1 234 ? -0.512 -3.731 -12.093 1.00 97.75 234 ARG A C 1
ATOM 1791 O O . ARG A 1 234 ? 0.167 -3.857 -13.107 1.00 97.75 234 ARG A O 1
ATOM 1798 N N . LEU A 1 235 ? -0.006 -3.535 -10.881 1.00 98.00 235 LEU A N 1
ATOM 1799 C CA . LEU A 1 235 ? 1.421 -3.494 -10.589 1.00 98.00 235 LEU A CA 1
ATOM 1800 C C . LEU A 1 235 ? 1.710 -4.475 -9.468 1.00 98.00 235 LEU A C 1
ATOM 1802 O O . LEU A 1 235 ? 1.050 -4.451 -8.434 1.00 98.00 235 LEU A O 1
ATOM 1806 N N . ARG A 1 236 ? 2.710 -5.319 -9.670 1.00 97.31 236 ARG A N 1
ATOM 1807 C CA . ARG A 1 236 ? 3.111 -6.345 -8.723 1.00 97.31 236 ARG A CA 1
ATOM 1808 C C . ARG A 1 236 ? 4.589 -6.229 -8.425 1.00 97.31 236 ARG A C 1
ATOM 1810 O O . ARG A 1 236 ? 5.399 -6.163 -9.347 1.00 97.31 236 ARG A O 1
ATOM 1817 N N . ILE A 1 237 ? 4.917 -6.234 -7.144 1.00 97.94 237 ILE A N 1
ATOM 1818 C CA . ILE A 1 237 ? 6.273 -6.123 -6.627 1.00 97.94 237 ILE A CA 1
ATOM 1819 C C . ILE A 1 237 ? 6.565 -7.406 -5.859 1.00 97.94 237 ILE A C 1
ATOM 1821 O O . ILE A 1 237 ? 5.918 -7.707 -4.855 1.00 97.94 237 ILE A O 1
ATOM 1825 N N . GLN A 1 238 ? 7.530 -8.160 -6.373 1.00 96.75 238 GLN A N 1
ATOM 1826 C CA . GLN A 1 238 ? 8.082 -9.344 -5.733 1.00 96.75 238 GLN A CA 1
ATOM 1827 C C . GLN A 1 238 ? 9.480 -9.055 -5.185 1.00 96.75 238 GLN A C 1
ATOM 1829 O O . GLN A 1 238 ? 10.065 -8.008 -5.461 1.00 96.75 238 GLN A O 1
ATOM 1834 N N . ASP A 1 239 ? 10.044 -10.011 -4.453 1.00 96.12 239 ASP A N 1
ATOM 1835 C CA . ASP A 1 239 ? 11.445 -9.970 -4.026 1.00 96.12 239 ASP A CA 1
ATOM 1836 C C . ASP A 1 239 ? 12.449 -10.003 -5.193 1.00 96.12 239 ASP A C 1
ATOM 1838 O O . ASP A 1 239 ? 13.552 -9.476 -5.055 1.00 96.12 239 ASP A O 1
ATOM 1842 N N . SER A 1 240 ? 12.081 -10.581 -6.343 1.00 95.56 240 SER A N 1
ATOM 1843 C CA . SER A 1 240 ? 12.989 -10.740 -7.488 1.00 95.56 240 SER A CA 1
ATOM 1844 C C . SER A 1 240 ? 12.641 -9.918 -8.729 1.00 95.56 240 SER A C 1
ATOM 1846 O O . SER A 1 240 ? 13.455 -9.843 -9.649 1.00 95.56 240 SER A O 1
ATOM 1848 N N . LEU A 1 241 ? 11.422 -9.384 -8.834 1.00 96.19 241 LEU A N 1
ATOM 1849 C CA . LEU A 1 241 ? 10.961 -8.713 -10.049 1.00 96.19 241 LEU A CA 1
ATOM 1850 C C . LEU A 1 241 ? 9.787 -7.768 -9.790 1.00 96.19 241 LEU A C 1
ATOM 1852 O O . LEU A 1 241 ? 9.077 -7.865 -8.790 1.00 96.19 241 LEU A O 1
ATOM 1856 N N . LEU A 1 242 ? 9.550 -6.895 -10.762 1.00 96.75 242 LEU A N 1
ATOM 1857 C CA . LEU A 1 242 ? 8.408 -5.998 -10.813 1.00 96.75 242 LEU A CA 1
ATOM 1858 C C . LEU A 1 242 ? 7.649 -6.268 -12.120 1.00 96.75 242 LEU A C 1
ATOM 1860 O O . LEU A 1 242 ? 8.240 -6.241 -13.197 1.00 96.75 242 LEU A O 1
ATOM 1864 N N . VAL A 1 243 ? 6.353 -6.582 -12.029 1.00 96.50 243 VAL A N 1
ATOM 1865 C CA . VAL A 1 243 ? 5.479 -6.819 -13.195 1.00 96.50 243 VAL A CA 1
ATOM 1866 C C . VAL A 1 243 ? 4.423 -5.739 -13.255 1.00 96.50 243 VAL A C 1
ATOM 1868 O O . VAL A 1 243 ? 3.701 -5.544 -12.281 1.00 96.50 243 VAL A O 1
ATOM 1871 N N . SER A 1 244 ? 4.257 -5.124 -14.419 1.00 96.81 244 SER A N 1
ATOM 1872 C CA . SER A 1 244 ? 3.065 -4.338 -14.722 1.00 96.81 244 SER A CA 1
ATOM 1873 C C . SER A 1 244 ? 2.252 -4.996 -15.823 1.00 96.81 244 SER A C 1
ATOM 1875 O O . SER A 1 244 ? 2.809 -5.465 -16.814 1.00 96.81 244 SER A O 1
ATOM 1877 N N . SER A 1 245 ? 0.931 -5.030 -15.646 1.00 96.19 245 SER A N 1
ATOM 1878 C CA . SER A 1 245 ? -0.028 -5.409 -16.693 1.00 96.19 245 SER A CA 1
ATOM 1879 C C . SER A 1 245 ? -0.527 -4.202 -17.496 1.00 96.19 245 SER A C 1
ATOM 1881 O O . SER A 1 245 ? -1.350 -4.353 -18.398 1.00 96.19 245 SER A O 1
ATOM 1883 N N . VAL A 1 246 ? -0.021 -3.006 -17.178 1.00 96.38 246 VAL A N 1
ATOM 1884 C CA . VAL A 1 246 ? -0.266 -1.749 -17.895 1.00 96.38 246 VAL A CA 1
ATOM 1885 C C . VAL A 1 246 ? 1.059 -1.114 -18.345 1.00 96.38 246 VAL A C 1
ATOM 1887 O O . VAL A 1 246 ? 2.103 -1.393 -17.750 1.00 96.38 246 VAL A O 1
ATOM 1890 N N . PRO A 1 247 ? 1.068 -0.267 -19.386 1.00 94.94 247 PRO A N 1
ATOM 1891 C CA . PRO A 1 247 ? 2.281 0.432 -19.804 1.00 94.94 247 PRO A CA 1
ATOM 1892 C C . PRO A 1 247 ? 2.873 1.320 -18.698 1.00 94.94 247 PRO A C 1
ATOM 1894 O O . PRO A 1 247 ? 2.139 1.951 -17.937 1.00 94.94 247 PRO A O 1
ATOM 1897 N N . PHE A 1 248 ? 4.204 1.408 -18.643 1.00 92.06 248 PHE A N 1
ATOM 1898 C CA . PHE A 1 248 ? 4.911 2.398 -17.829 1.00 92.06 248 PHE A CA 1
ATOM 1899 C C . PHE A 1 248 ? 5.145 3.669 -18.645 1.00 92.06 248 PHE A C 1
ATOM 1901 O O . PHE A 1 248 ? 5.934 3.666 -19.591 1.00 92.06 248 PHE A O 1
ATOM 1908 N N . HIS A 1 249 ? 4.478 4.754 -18.258 1.00 91.38 249 HIS A N 1
ATOM 1909 C CA . HIS A 1 249 ? 4.718 6.084 -18.810 1.00 91.38 249 HIS A CA 1
ATOM 1910 C C . HIS A 1 249 ? 5.709 6.832 -17.918 1.00 91.38 249 HIS A C 1
ATOM 1912 O O . HIS A 1 249 ? 5.423 7.095 -16.749 1.00 91.38 249 HIS A O 1
ATOM 1918 N N . THR A 1 250 ? 6.873 7.173 -18.462 1.00 89.31 250 THR A N 1
ATOM 1919 C CA . THR A 1 250 ? 7.774 8.144 -17.831 1.00 89.31 250 THR A CA 1
ATOM 1920 C C . THR A 1 250 ? 7.291 9.558 -18.152 1.00 89.31 250 THR A C 1
ATOM 1922 O O . THR A 1 250 ? 6.553 9.754 -19.116 1.00 89.31 250 THR A O 1
ATOM 1925 N N . ALA A 1 251 ? 7.724 10.553 -17.378 1.00 87.12 251 ALA A N 1
ATOM 1926 C CA . ALA A 1 251 ? 7.547 11.949 -17.773 1.00 87.12 251 ALA A CA 1
ATOM 1927 C C . ALA A 1 251 ? 8.275 12.246 -19.099 1.00 87.12 251 ALA A C 1
ATOM 1929 O O . ALA A 1 251 ? 9.200 11.514 -19.483 1.00 87.12 251 ALA A O 1
ATOM 1930 N N . ASP A 1 252 ? 7.887 13.342 -19.758 1.00 85.25 252 ASP A N 1
ATOM 1931 C CA . ASP A 1 252 ? 8.633 13.888 -20.891 1.00 85.25 252 ASP A CA 1
ATOM 1932 C C . ASP A 1 252 ? 10.098 14.068 -20.475 1.00 85.25 252 ASP A C 1
ATOM 1934 O O . ASP A 1 252 ? 10.411 14.699 -19.462 1.00 85.25 252 ASP A O 1
ATOM 1938 N N . SER A 1 253 ? 10.999 13.444 -21.228 1.00 90.19 253 SER A N 1
ATOM 1939 C CA . SER A 1 253 ? 12.406 13.293 -20.857 1.00 90.19 253 SER A CA 1
ATOM 1940 C C . SER A 1 253 ? 13.324 13.805 -21.958 1.00 90.19 253 SER A C 1
ATOM 1942 O O . SER A 1 253 ? 12.911 14.027 -23.093 1.00 90.19 253 SER A O 1
ATOM 1944 N N . THR A 1 254 ? 14.587 14.044 -21.613 1.00 92.44 254 THR A N 1
ATOM 1945 C CA . THR A 1 254 ? 15.597 14.565 -22.544 1.00 92.44 254 THR A CA 1
ATOM 1946 C C . THR A 1 254 ? 16.872 13.743 -22.441 1.00 92.44 254 THR A C 1
ATOM 1948 O O . THR A 1 254 ? 17.023 12.926 -21.538 1.00 92.44 254 THR A O 1
ATOM 1951 N N . ALA A 1 255 ? 17.846 13.999 -23.313 1.00 92.88 255 ALA A N 1
ATOM 1952 C CA . ALA A 1 255 ? 19.154 13.374 -23.170 1.00 92.88 255 ALA A CA 1
ATOM 1953 C C . ALA A 1 255 ? 19.826 13.720 -21.825 1.00 92.88 255 ALA A C 1
ATOM 1955 O O . ALA A 1 255 ? 20.467 12.868 -21.221 1.00 92.88 255 ALA A O 1
ATOM 1956 N N . ALA A 1 256 ? 19.654 14.940 -21.311 1.00 93.88 256 ALA A N 1
ATOM 1957 C CA . ALA A 1 256 ? 20.247 15.332 -20.032 1.00 93.88 256 ALA A CA 1
ATOM 1958 C C . ALA A 1 256 ? 19.589 14.632 -18.828 1.00 93.88 256 ALA A C 1
ATOM 1960 O O . ALA A 1 256 ? 20.234 14.460 -17.797 1.00 93.88 256 ALA A O 1
ATOM 1961 N N . LEU A 1 257 ? 18.314 14.253 -18.966 1.00 94.00 257 LEU A N 1
ATOM 1962 C CA . LEU A 1 257 ? 17.479 13.634 -17.936 1.00 94.00 257 LEU A CA 1
ATOM 1963 C C . LEU A 1 257 ? 16.571 12.573 -18.588 1.00 94.00 257 LEU A C 1
ATOM 1965 O O . LEU A 1 257 ? 15.418 12.881 -18.917 1.00 94.00 257 LEU A O 1
ATOM 1969 N N . PRO A 1 258 ? 17.091 11.362 -18.856 1.00 95.50 258 PRO A N 1
ATOM 1970 C CA . PRO A 1 258 ? 16.317 10.289 -19.466 1.00 95.50 258 PRO A CA 1
ATOM 1971 C C . PRO A 1 258 ? 15.255 9.727 -18.510 1.00 95.50 258 PRO A C 1
ATOM 1973 O O . PRO A 1 258 ? 15.451 9.690 -17.298 1.00 95.50 258 PRO A O 1
ATOM 1976 N N . GLY A 1 259 ? 14.126 9.266 -19.061 1.00 94.00 259 GLY A N 1
ATOM 1977 C CA . GLY A 1 259 ? 12.997 8.753 -18.276 1.00 94.00 259 GLY A CA 1
ATOM 1978 C C . GLY A 1 259 ? 13.288 7.417 -17.587 1.00 94.00 259 GLY A C 1
ATOM 1979 O O . GLY A 1 259 ? 12.856 7.198 -16.457 1.00 94.00 259 GLY A O 1
ATOM 1980 N N . TYR A 1 260 ? 14.055 6.540 -18.239 1.00 95.00 260 TYR A N 1
ATOM 1981 C CA . TYR A 1 260 ? 14.604 5.330 -17.625 1.00 95.00 260 TYR A CA 1
ATOM 1982 C C . TYR A 1 260 ? 16.086 5.528 -17.373 1.00 95.00 260 TYR A C 1
ATOM 1984 O O . TYR A 1 260 ? 16.839 5.716 -18.324 1.00 95.00 260 TYR A O 1
ATOM 1992 N N . THR A 1 261 ? 16.505 5.453 -16.116 1.00 96.44 261 THR A N 1
ATOM 1993 C CA . THR A 1 261 ? 17.884 5.735 -15.716 1.00 96.44 261 THR A CA 1
ATOM 1994 C C . THR A 1 261 ? 18.358 4.806 -14.600 1.00 96.44 261 THR A C 1
ATOM 1996 O O . THR A 1 261 ? 17.604 3.960 -14.114 1.00 96.44 261 THR A O 1
ATOM 1999 N N . PHE A 1 262 ? 19.617 4.949 -14.196 1.00 95.81 262 PHE A N 1
ATOM 2000 C CA . PHE A 1 262 ? 20.249 4.144 -13.162 1.00 95.81 262 PHE A CA 1
ATOM 2001 C C . PHE A 1 262 ? 20.442 4.976 -11.892 1.00 95.81 262 PHE A C 1
ATOM 2003 O O . PHE A 1 262 ? 20.786 6.152 -11.956 1.00 95.81 262 PHE A O 1
ATOM 2010 N N . ALA A 1 263 ? 20.267 4.362 -10.717 1.00 96.19 263 ALA A N 1
ATOM 2011 C CA . ALA A 1 263 ? 20.238 5.078 -9.434 1.00 96.19 263 ALA A CA 1
ATOM 2012 C C . ALA A 1 263 ? 21.470 5.969 -9.167 1.00 96.19 263 ALA A C 1
ATOM 2014 O O . ALA A 1 263 ? 21.337 7.036 -8.577 1.00 96.19 263 ALA A O 1
ATOM 2015 N N . ASN A 1 264 ? 22.653 5.543 -9.621 1.00 96.31 264 ASN A N 1
ATOM 2016 C CA . ASN A 1 264 ? 23.913 6.276 -9.450 1.00 96.31 264 ASN A CA 1
ATOM 2017 C C . ASN A 1 264 ? 24.418 6.938 -10.745 1.00 96.31 264 ASN A C 1
ATOM 2019 O O . ASN A 1 264 ? 25.5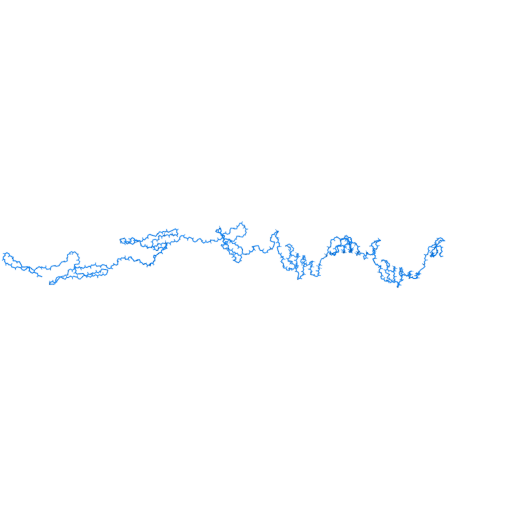07 7.504 -10.750 1.00 96.31 264 ASN A O 1
ATOM 2023 N N . ASP A 1 265 ? 23.652 6.855 -11.834 1.00 96.38 265 ASP A N 1
ATOM 2024 C CA . ASP A 1 265 ? 23.965 7.483 -13.117 1.00 96.38 265 ASP A CA 1
ATOM 2025 C C . ASP A 1 265 ? 22.669 8.024 -13.751 1.00 96.38 265 ASP A C 1
ATOM 2027 O O . ASP A 1 265 ? 22.135 7.421 -14.685 1.00 96.38 265 ASP A O 1
ATOM 2031 N N . PRO A 1 266 ? 22.131 9.141 -13.213 1.00 95.38 266 PRO A N 1
ATOM 2032 C CA . PRO A 1 266 ? 20.831 9.686 -13.604 1.00 95.38 266 PRO A CA 1
ATOM 2033 C C . PRO A 1 266 ? 20.822 10.311 -15.007 1.00 95.38 266 PRO A C 1
ATOM 2035 O O . PRO A 1 266 ? 19.781 10.779 -15.462 1.00 95.38 266 PRO A O 1
ATOM 2038 N N . ASN A 1 267 ? 21.978 10.392 -15.674 1.00 95.31 267 ASN A N 1
ATOM 2039 C CA . ASN A 1 267 ? 22.130 11.041 -16.976 1.00 95.31 267 ASN A CA 1
ATOM 2040 C C . ASN A 1 267 ? 22.432 10.041 -18.112 1.00 95.31 267 ASN A C 1
ATOM 2042 O O . ASN A 1 267 ? 22.550 10.443 -19.270 1.00 95.31 267 ASN A O 1
ATOM 2046 N N . THR A 1 268 ? 22.492 8.746 -17.802 1.00 95.56 268 THR A N 1
ATOM 2047 C CA . THR A 1 268 ? 22.541 7.645 -18.769 1.00 95.56 268 THR A CA 1
ATOM 2048 C C . THR A 1 268 ? 21.212 6.896 -18.741 1.00 95.56 268 THR A C 1
ATOM 2050 O O . THR A 1 268 ? 20.658 6.638 -17.668 1.00 95.56 268 THR A O 1
ATOM 2053 N N . GLY A 1 269 ? 20.658 6.554 -19.907 1.00 95.94 269 GLY A N 1
ATOM 2054 C CA . GLY A 1 269 ? 19.317 5.979 -19.936 1.00 95.94 269 GLY A CA 1
ATOM 2055 C C . GLY A 1 269 ? 18.596 5.952 -21.277 1.00 95.94 269 GLY A C 1
ATOM 2056 O O . GLY A 1 269 ? 19.202 6.128 -22.332 1.00 95.94 269 GLY A O 1
ATOM 2057 N N . ILE A 1 270 ? 17.280 5.737 -21.212 1.00 95.00 270 ILE A N 1
ATOM 2058 C CA . ILE A 1 270 ? 16.356 5.714 -22.355 1.00 95.00 270 ILE A CA 1
ATOM 2059 C C . ILE A 1 270 ? 15.351 6.860 -22.216 1.00 95.00 270 ILE A C 1
ATOM 2061 O O . ILE A 1 270 ? 14.821 7.106 -21.130 1.00 95.00 270 ILE A O 1
ATOM 2065 N N . PHE A 1 271 ? 15.088 7.557 -23.318 1.00 93.19 271 PHE A N 1
ATOM 2066 C CA . PHE A 1 271 ? 14.177 8.696 -23.390 1.00 93.19 271 PHE A CA 1
ATOM 2067 C C . PHE A 1 271 ? 13.496 8.780 -24.763 1.00 93.19 271 PHE A C 1
ATOM 2069 O O . PHE A 1 271 ? 13.865 8.059 -25.690 1.00 93.19 271 PHE A O 1
ATOM 2076 N N . GLN A 1 272 ? 12.509 9.661 -24.905 1.00 90.62 272 GLN A N 1
ATOM 2077 C CA . GLN A 1 272 ? 11.905 9.990 -26.199 1.00 90.62 272 GLN A CA 1
ATOM 2078 C C . GLN A 1 272 ? 12.636 11.194 -26.805 1.00 90.62 272 GLN A C 1
ATOM 2080 O O . GLN A 1 272 ? 12.778 12.220 -26.143 1.00 90.62 272 GLN A O 1
ATOM 2085 N N . LYS A 1 273 ? 13.125 11.092 -28.048 1.00 83.69 273 LYS A N 1
ATOM 2086 C CA . LYS A 1 273 ? 13.995 12.124 -28.642 1.00 83.69 273 LYS A CA 1
ATOM 2087 C C . LYS A 1 273 ? 13.292 13.472 -28.785 1.00 83.69 273 LYS A C 1
ATOM 2089 O O . LYS A 1 273 ? 13.895 14.507 -28.492 1.00 83.69 273 LYS A O 1
ATOM 2094 N N . VAL A 1 274 ? 12.049 13.451 -29.260 1.00 83.50 274 VAL A N 1
ATOM 2095 C CA . VAL A 1 274 ? 11.171 14.614 -29.392 1.00 83.50 274 VAL A CA 1
ATOM 2096 C C . VAL A 1 274 ? 9.821 14.253 -28.787 1.00 83.50 274 VAL A C 1
ATOM 2098 O O . VAL A 1 274 ? 9.252 13.218 -29.112 1.00 83.50 274 VAL A O 1
ATOM 2101 N N . ALA A 1 275 ? 9.291 15.109 -27.914 1.00 81.50 275 ALA A N 1
ATOM 2102 C CA . ALA A 1 275 ? 8.006 14.857 -27.271 1.00 81.50 275 ALA A CA 1
ATOM 2103 C C . ALA A 1 275 ? 6.903 14.584 -28.312 1.00 81.50 275 ALA A C 1
ATOM 2105 O O . ALA A 1 275 ? 6.674 15.394 -29.214 1.00 81.50 275 ALA A O 1
ATOM 2106 N N . GLY A 1 276 ? 6.230 13.440 -28.170 1.00 80.00 276 GLY A N 1
ATOM 2107 C CA . GLY A 1 276 ? 5.131 13.022 -29.045 1.00 80.00 276 GLY A CA 1
ATOM 2108 C C . GLY A 1 276 ? 5.536 12.369 -30.373 1.00 80.00 276 GLY A C 1
ATOM 2109 O O . GLY A 1 276 ? 4.656 12.150 -31.202 1.00 80.00 276 GLY A O 1
ATOM 2110 N N . ASP A 1 277 ? 6.817 12.060 -30.594 1.00 81.69 277 ASP A N 1
ATOM 2111 C CA . ASP A 1 277 ? 7.261 11.265 -31.746 1.00 81.69 277 ASP A CA 1
ATOM 2112 C C . ASP A 1 277 ? 7.249 9.744 -31.478 1.00 81.69 277 ASP A C 1
ATOM 2114 O O . ASP A 1 277 ? 7.197 9.283 -30.340 1.00 81.69 277 ASP A O 1
ATOM 2118 N N . ASP A 1 278 ? 7.334 8.933 -32.534 1.00 85.44 278 ASP A N 1
ATOM 2119 C CA . ASP A 1 278 ? 7.487 7.477 -32.414 1.00 85.44 278 ASP A CA 1
ATOM 2120 C C . ASP A 1 278 ? 8.980 7.093 -32.361 1.00 85.44 278 ASP A C 1
ATOM 2122 O O . ASP A 1 278 ? 9.474 6.345 -33.214 1.00 85.44 278 ASP A O 1
ATOM 2126 N N . SER A 1 279 ? 9.734 7.655 -31.403 1.00 85.50 279 SER A N 1
ATOM 2127 C CA . SER A 1 279 ? 11.165 7.368 -31.227 1.00 85.50 279 SER A CA 1
ATOM 2128 C C . SER A 1 279 ? 11.517 6.763 -29.866 1.00 85.50 279 SER A C 1
ATOM 2130 O O . SER A 1 279 ? 10.920 7.063 -28.833 1.00 85.50 279 SER A O 1
ATOM 2132 N N . ILE A 1 280 ? 12.560 5.928 -29.866 1.00 90.06 280 ILE A N 1
ATOM 2133 C CA . ILE A 1 280 ? 13.249 5.472 -28.653 1.00 90.06 280 ILE A CA 1
ATOM 2134 C C . ILE A 1 280 ? 14.695 5.931 -28.760 1.00 90.06 280 ILE A C 1
ATOM 2136 O O . ILE A 1 280 ? 15.405 5.517 -29.678 1.00 90.06 280 ILE A O 1
ATOM 2140 N N . ALA A 1 281 ? 15.136 6.771 -27.832 1.00 90.56 281 ALA A N 1
ATOM 2141 C CA . ALA A 1 281 ? 16.476 7.332 -27.798 1.00 90.56 281 ALA A CA 1
ATOM 2142 C C . ALA A 1 281 ? 17.254 6.903 -26.556 1.00 90.56 281 ALA A C 1
ATOM 2144 O O . ALA A 1 281 ? 16.690 6.652 -25.494 1.00 90.56 281 ALA A O 1
ATOM 2145 N N . PHE A 1 282 ? 18.573 6.860 -26.694 1.00 92.06 282 PHE A N 1
ATOM 2146 C CA . PHE A 1 282 ? 19.516 6.535 -25.635 1.00 92.06 282 PHE A CA 1
ATOM 2147 C C . PHE A 1 282 ? 20.332 7.770 -25.281 1.00 92.06 282 PHE A C 1
ATOM 2149 O O . PHE A 1 282 ? 20.709 8.552 -26.159 1.00 92.06 282 PHE A O 1
ATOM 2156 N N . SER A 1 283 ? 20.628 7.925 -23.998 1.00 93.94 283 SER A N 1
ATOM 2157 C CA . SER A 1 283 ? 21.552 8.925 -23.482 1.00 93.94 283 SER A CA 1
ATOM 2158 C C . SER A 1 283 ? 22.695 8.260 -22.728 1.00 93.94 283 SER A C 1
ATOM 2160 O O . SER A 1 283 ? 22.484 7.250 -22.058 1.00 93.94 283 SER A O 1
ATOM 2162 N N . THR A 1 284 ? 23.888 8.843 -22.820 1.00 94.62 284 THR A N 1
ATOM 2163 C CA . THR A 1 284 ? 25.066 8.488 -22.019 1.00 94.62 284 THR A CA 1
ATOM 2164 C C . THR A 1 284 ? 25.732 9.769 -21.540 1.00 94.62 284 THR A C 1
ATOM 2166 O O . THR A 1 284 ? 26.027 10.640 -22.365 1.00 94.62 284 THR A O 1
ATOM 2169 N N . GLY A 1 285 ? 25.985 9.914 -20.237 1.00 93.31 285 GLY A N 1
ATOM 2170 C CA . GLY A 1 285 ? 26.657 11.111 -19.718 1.00 93.31 285 GLY A CA 1
ATOM 2171 C C . GLY A 1 285 ? 25.864 12.411 -19.934 1.00 93.31 285 GLY A C 1
ATOM 2172 O O . GLY A 1 285 ? 26.459 13.474 -20.104 1.00 93.31 285 GLY A O 1
ATOM 2173 N N . GLY A 1 286 ? 24.532 12.336 -20.018 1.00 91.69 286 GLY A N 1
ATOM 2174 C CA . GLY A 1 286 ? 23.644 13.475 -20.273 1.00 91.69 286 GLY A CA 1
ATOM 2175 C C . GLY A 1 286 ? 23.591 13.941 -21.731 1.00 91.69 286 GLY A C 1
ATOM 2176 O O . GLY A 1 286 ? 23.060 15.014 -22.016 1.00 91.69 286 GLY A O 1
ATOM 2177 N N . SER A 1 287 ? 24.157 13.166 -22.658 1.00 90.75 287 SER A N 1
ATOM 2178 C CA . SER A 1 287 ? 24.208 13.478 -24.088 1.00 90.75 287 SER A CA 1
ATOM 2179 C C . SER A 1 287 ? 23.536 12.391 -24.921 1.00 90.75 287 SER A C 1
ATOM 2181 O O . SER A 1 287 ? 23.645 11.206 -24.624 1.00 90.75 287 SER A O 1
ATOM 2183 N N . TYR A 1 288 ? 22.869 12.799 -26.002 1.00 88.44 288 TYR A N 1
ATOM 2184 C CA . TYR A 1 288 ? 22.217 11.878 -26.932 1.00 88.44 288 TYR A CA 1
ATOM 2185 C C . TYR A 1 288 ? 23.238 10.916 -27.555 1.00 88.44 288 TYR A C 1
ATOM 2187 O O . TYR A 1 288 ? 24.205 11.363 -28.173 1.00 88.44 288 TYR A O 1
ATOM 2195 N N . ALA A 1 289 ? 22.992 9.614 -27.411 1.00 85.69 289 ALA A N 1
ATOM 2196 C CA . ALA A 1 289 ? 23.854 8.537 -27.894 1.00 85.69 289 ALA A CA 1
ATOM 2197 C C . ALA A 1 289 ? 23.307 7.847 -29.159 1.00 85.69 289 ALA A C 1
ATOM 2199 O O . ALA A 1 289 ? 24.073 7.262 -29.920 1.00 85.69 289 ALA A O 1
ATOM 2200 N N . GLY A 1 290 ? 21.996 7.928 -29.415 1.00 80.81 290 GLY A N 1
ATOM 2201 C CA . GLY A 1 290 ? 21.366 7.385 -30.625 1.00 80.81 290 GLY A CA 1
ATOM 2202 C C . GLY A 1 290 ? 19.866 7.142 -30.465 1.00 80.81 290 GLY A C 1
ATOM 2203 O O . GLY A 1 290 ? 19.345 7.248 -29.357 1.00 80.81 290 GLY A O 1
ATOM 2204 N N . SER A 1 291 ? 19.155 6.823 -31.552 1.00 86.38 291 SER A N 1
ATOM 2205 C CA . SER A 1 291 ? 17.730 6.456 -31.499 1.00 86.38 291 SER A CA 1
ATOM 2206 C C . SER A 1 291 ? 17.291 5.470 -32.583 1.00 86.38 291 SER A C 1
ATOM 2208 O O . SER A 1 291 ? 17.929 5.327 -33.626 1.00 86.38 291 SER A O 1
ATOM 2210 N N . PHE A 1 292 ? 16.159 4.815 -32.331 1.00 83.75 292 PHE A N 1
ATOM 2211 C CA . PHE A 1 292 ? 15.349 4.113 -33.323 1.00 83.75 292 PHE A CA 1
ATOM 2212 C C . PHE A 1 292 ? 14.116 4.963 -33.652 1.00 83.75 292 PHE A C 1
ATOM 2214 O O . PHE A 1 292 ? 13.494 5.509 -32.741 1.00 83.75 292 PHE A O 1
ATOM 2221 N N . GLU A 1 293 ? 13.779 5.075 -34.937 1.00 81.00 293 GLU A N 1
ATOM 2222 C CA . GLU A 1 293 ? 12.639 5.847 -35.452 1.00 81.00 293 GLU A CA 1
ATOM 2223 C C . GLU A 1 293 ? 11.823 4.971 -36.428 1.00 81.00 293 GLU A C 1
ATOM 2225 O O . GLU A 1 293 ? 12.335 3.979 -36.957 1.00 81.00 293 GLU A O 1
ATOM 2230 N N . ASN A 1 294 ? 10.565 5.342 -36.696 1.00 71.50 294 ASN A N 1
ATOM 2231 C CA . ASN A 1 294 ? 9.623 4.591 -37.550 1.00 71.50 294 ASN A CA 1
ATOM 2232 C C . ASN A 1 294 ? 10.130 4.354 -39.002 1.00 71.50 294 ASN A C 1
ATOM 2234 O O . ASN A 1 294 ? 9.667 3.459 -39.700 1.00 71.50 294 ASN A O 1
ATOM 2238 N N . GLU A 1 295 ? 11.147 5.100 -39.447 1.00 62.28 295 GLU A N 1
ATOM 2239 C CA . GLU A 1 295 ? 11.740 5.029 -40.796 1.00 62.28 295 GLU A CA 1
ATOM 2240 C C . GLU A 1 295 ? 13.032 4.175 -40.886 1.00 62.28 295 GLU A C 1
ATOM 2242 O O . GLU A 1 295 ? 13.684 4.118 -41.939 1.00 62.28 295 GLU A O 1
ATOM 2247 N N . GLY A 1 296 ? 13.410 3.490 -39.796 1.00 61.22 296 GLY A N 1
ATOM 2248 C CA . GLY A 1 296 ? 14.559 2.579 -39.711 1.00 61.22 296 GLY A CA 1
ATOM 2249 C C . GLY A 1 296 ? 15.581 2.958 -38.631 1.00 61.22 296 GLY A C 1
ATOM 2250 O O . GLY A 1 296 ? 15.463 3.975 -37.952 1.00 61.22 296 GLY A O 1
ATOM 2251 N N . PHE A 1 297 ? 16.622 2.130 -38.464 1.00 65.06 297 PHE A N 1
ATOM 2252 C CA . PHE A 1 297 ? 17.760 2.445 -37.590 1.00 65.06 297 PHE A CA 1
ATOM 2253 C C . PHE A 1 297 ? 18.573 3.594 -38.200 1.00 65.06 297 PHE A C 1
ATOM 2255 O O . PHE A 1 297 ? 19.463 3.386 -39.025 1.00 65.06 297 PHE A O 1
ATOM 2262 N N . LEU A 1 298 ? 18.218 4.823 -37.835 1.00 60.34 298 LEU A N 1
ATOM 2263 C CA . LEU A 1 298 ? 18.772 6.046 -38.400 1.00 60.34 298 LEU A CA 1
ATOM 2264 C C . LEU A 1 298 ? 19.337 6.954 -37.305 1.00 60.34 298 LEU A C 1
ATOM 2266 O O . LEU A 1 298 ? 18.865 8.064 -37.133 1.00 60.34 298 LEU A O 1
ATOM 2270 N N . THR A 1 299 ? 20.437 6.538 -36.667 1.00 53.25 299 THR A N 1
ATOM 2271 C CA . THR A 1 299 ? 21.552 7.449 -36.341 1.00 53.25 299 THR A CA 1
ATOM 2272 C C . THR A 1 299 ? 22.887 6.712 -36.302 1.00 53.25 299 THR A C 1
ATOM 2274 O O . THR A 1 299 ? 23.524 6.569 -35.266 1.00 53.25 299 THR A O 1
ATOM 2277 N N . ASN A 1 300 ? 23.392 6.357 -37.476 1.00 50.66 300 ASN A N 1
ATOM 2278 C CA . ASN A 1 300 ? 24.735 6.833 -37.777 1.00 50.66 300 ASN A CA 1
ATOM 2279 C C . ASN A 1 300 ? 24.657 7.891 -38.872 1.00 50.66 300 ASN A C 1
ATOM 2281 O O . ASN A 1 300 ? 25.295 7.820 -39.918 1.00 50.66 300 ASN A O 1
ATOM 2285 N N . ARG A 1 301 ? 23.810 8.900 -38.644 1.00 53.03 301 ARG A N 1
ATOM 2286 C CA . ARG A 1 301 ? 24.062 10.192 -39.258 1.00 53.03 301 ARG A CA 1
ATOM 2287 C C . ARG A 1 301 ? 25.261 10.726 -38.491 1.00 53.03 301 ARG A C 1
ATOM 2289 O O . ARG A 1 301 ? 25.083 11.330 -37.435 1.00 53.03 301 ARG A O 1
ATOM 2296 N N . VAL A 1 302 ? 26.463 10.464 -39.008 1.00 57.25 302 VAL A N 1
ATOM 2297 C CA . VAL A 1 302 ? 27.652 11.260 -38.700 1.00 57.25 302 VAL A CA 1
ATOM 2298 C C . VAL A 1 302 ? 27.288 12.690 -39.091 1.00 57.25 302 VAL A C 1
ATOM 2300 O O . VAL A 1 302 ? 27.494 13.144 -40.212 1.00 57.25 302 VAL A O 1
ATOM 2303 N N . THR A 1 303 ? 26.603 13.384 -38.188 1.00 45.81 303 THR A N 1
ATOM 2304 C CA . THR A 1 303 ? 26.448 14.825 -38.260 1.00 45.81 303 THR A CA 1
ATOM 2305 C C . THR A 1 303 ? 27.856 15.338 -38.047 1.00 45.81 303 THR A C 1
ATOM 2307 O O . THR A 1 303 ? 28.491 14.934 -37.070 1.00 45.81 303 THR A O 1
ATOM 2310 N N . ALA A 1 304 ? 28.371 16.127 -38.992 1.00 40.22 304 ALA A N 1
ATOM 2311 C CA . ALA A 1 304 ? 29.730 16.649 -38.939 1.00 40.22 304 ALA A CA 1
ATOM 2312 C C . ALA A 1 304 ? 30.054 17.125 -37.509 1.00 40.22 304 ALA A C 1
ATOM 2314 O O . ALA A 1 304 ? 29.419 18.048 -37.000 1.00 40.22 304 ALA A O 1
ATOM 2315 N N . GLY A 1 305 ? 30.977 16.425 -36.843 1.00 48.22 305 GLY A N 1
ATOM 2316 C CA . GLY A 1 305 ? 31.448 16.748 -35.496 1.00 48.22 305 GLY A CA 1
ATOM 2317 C C . GLY A 1 305 ? 30.769 16.075 -34.292 1.00 48.22 305 GLY A C 1
ATOM 2318 O O . GLY A 1 305 ? 31.169 16.414 -33.184 1.00 48.22 305 GLY A O 1
ATOM 2319 N N . ARG A 1 306 ? 29.779 15.169 -34.425 1.00 49.47 306 ARG A N 1
ATOM 2320 C CA . ARG A 1 306 ? 29.177 14.472 -33.248 1.00 49.47 306 ARG A CA 1
ATOM 2321 C C . ARG A 1 306 ? 28.813 12.988 -33.420 1.00 49.47 306 ARG A C 1
ATOM 2323 O O . ARG A 1 306 ? 28.133 12.428 -32.570 1.00 49.47 306 ARG A O 1
ATOM 2330 N N . GLY A 1 307 ? 29.281 12.339 -34.482 1.00 49.47 307 GLY A N 1
ATOM 2331 C CA . GLY A 1 307 ? 29.224 10.882 -34.634 1.00 49.47 307 GLY A CA 1
ATOM 2332 C C . GLY A 1 307 ? 30.626 10.346 -34.860 1.00 49.47 307 GLY A C 1
ATOM 2333 O O . GLY A 1 307 ? 30.975 10.010 -35.987 1.00 49.47 307 GLY A O 1
ATOM 2334 N N . GLU A 1 308 ? 31.467 10.361 -33.830 1.00 50.56 308 GLU A N 1
ATOM 2335 C CA . GLU A 1 308 ? 32.758 9.689 -33.918 1.00 50.56 308 GLU A CA 1
ATOM 2336 C C . GLU A 1 308 ? 32.515 8.211 -33.638 1.00 50.56 308 GLU A C 1
ATOM 2338 O O . GLU A 1 308 ? 32.055 7.832 -32.560 1.00 50.56 308 GLU A O 1
ATOM 2343 N N . PHE A 1 309 ? 32.791 7.357 -34.623 1.00 53.59 309 PHE A N 1
ATOM 2344 C CA . PHE A 1 309 ? 33.046 5.977 -34.275 1.00 53.59 309 PHE A CA 1
ATOM 2345 C C . PHE A 1 309 ? 34.328 5.986 -33.437 1.00 53.59 309 PHE A C 1
ATOM 2347 O O . PHE A 1 309 ? 35.404 6.249 -33.968 1.00 53.59 309 PHE A O 1
ATOM 2354 N N . TYR A 1 310 ? 34.216 5.739 -32.131 1.00 46.31 310 TYR A N 1
ATOM 2355 C CA . TYR A 1 310 ? 35.384 5.632 -31.249 1.00 46.31 310 TYR A CA 1
ATOM 2356 C C . TYR A 1 310 ? 36.317 4.462 -31.651 1.00 46.31 310 TYR A C 1
ATOM 2358 O O . TYR A 1 310 ? 37.434 4.386 -31.158 1.00 46.31 310 TYR A O 1
ATOM 2366 N N . GLU A 1 311 ? 35.887 3.605 -32.590 1.00 60.03 311 GLU A N 1
ATOM 2367 C CA . GLU A 1 311 ? 36.637 2.534 -33.262 1.00 60.03 311 GLU A CA 1
ATOM 2368 C C . GLU A 1 311 ? 36.209 2.423 -34.740 1.00 60.03 311 GLU A C 1
ATOM 2370 O O . GLU A 1 311 ? 35.140 2.894 -35.097 1.00 60.03 311 GLU A O 1
ATOM 2375 N N . GLN A 1 312 ? 37.002 1.815 -35.630 1.00 66.31 312 GLN A N 1
ATOM 2376 C CA . GLN A 1 312 ? 36.685 1.719 -37.075 1.00 66.31 312 GLN A CA 1
ATOM 2377 C C . GLN A 1 312 ? 35.231 1.273 -37.371 1.00 66.31 312 GLN A C 1
ATOM 2379 O O . GLN A 1 312 ? 34.702 0.373 -36.719 1.00 66.31 312 GLN A O 1
ATOM 2384 N N . LEU A 1 313 ? 34.602 1.832 -38.420 1.00 75.31 313 LEU A N 1
ATOM 2385 C CA . LEU A 1 313 ? 33.328 1.324 -38.952 1.00 75.31 313 LEU A CA 1
ATOM 2386 C C . LEU A 1 313 ? 33.540 -0.086 -39.530 1.00 75.31 313 LEU A C 1
ATOM 2388 O O . LEU A 1 313 ? 33.964 -0.255 -40.675 1.00 75.31 313 LEU A O 1
ATOM 2392 N N . LEU A 1 314 ? 33.246 -1.106 -38.724 1.00 70.69 314 LEU A N 1
ATOM 2393 C CA . LEU A 1 314 ? 33.274 -2.504 -39.139 1.00 70.69 314 LEU A CA 1
ATOM 2394 C C . LEU A 1 314 ? 32.016 -2.822 -39.949 1.00 70.69 314 LEU A C 1
ATOM 2396 O O . LEU A 1 314 ? 30.920 -2.953 -39.408 1.00 70.69 314 LEU A O 1
ATOM 2400 N N . ILE A 1 315 ? 32.185 -2.971 -41.260 1.00 83.12 315 ILE A N 1
ATOM 2401 C CA . ILE A 1 315 ? 31.146 -3.475 -42.157 1.00 83.12 315 ILE A CA 1
ATOM 2402 C C . ILE A 1 315 ? 31.570 -4.866 -42.619 1.00 83.12 315 ILE A C 1
ATOM 2404 O O . ILE A 1 315 ? 32.743 -5.092 -42.923 1.00 83.12 315 ILE A O 1
ATOM 2408 N N . GLY A 1 316 ? 30.627 -5.810 -42.668 1.00 80.69 316 GLY A N 1
ATOM 2409 C CA . GLY A 1 316 ? 30.882 -7.138 -43.231 1.00 80.69 316 GLY A CA 1
ATOM 2410 C C . GLY A 1 316 ? 31.425 -7.050 -44.666 1.00 80.69 316 GLY A C 1
ATOM 2411 O O . GLY A 1 316 ? 31.300 -6.005 -45.307 1.00 80.69 316 GLY A O 1
ATOM 2412 N N . PRO A 1 317 ? 32.011 -8.125 -45.218 1.00 85.88 317 PRO A N 1
ATOM 2413 C CA . PRO A 1 317 ? 32.666 -8.064 -46.523 1.00 85.88 317 PRO A CA 1
ATOM 2414 C C . PRO A 1 317 ? 31.698 -7.753 -47.673 1.00 85.88 317 PRO A C 1
ATOM 2416 O O . PRO A 1 317 ? 32.110 -7.191 -48.684 1.00 85.88 317 PRO A O 1
ATOM 2419 N N . GLY A 1 318 ? 30.413 -8.078 -47.513 1.00 90.31 318 GLY A N 1
ATOM 2420 C CA . GLY A 1 318 ? 29.420 -7.926 -48.571 1.00 90.31 318 GLY A CA 1
ATOM 2421 C C . GLY A 1 318 ? 29.707 -8.854 -49.740 1.00 90.31 318 GLY A C 1
ATOM 2422 O O . GLY A 1 318 ? 30.643 -9.655 -49.734 1.00 90.31 318 GLY A O 1
ATOM 2423 N N . THR A 1 319 ? 28.869 -8.776 -50.761 1.00 89.44 319 THR A N 1
ATOM 2424 C CA . THR A 1 319 ? 29.035 -9.576 -51.969 1.00 89.44 319 THR A CA 1
ATOM 2425 C C . THR A 1 319 ? 28.826 -8.736 -53.214 1.00 89.44 319 THR A C 1
ATOM 2427 O O . THR A 1 319 ? 28.350 -7.605 -53.187 1.00 89.44 319 THR A O 1
ATOM 2430 N N . ALA A 1 320 ? 29.144 -9.354 -54.343 1.00 87.38 320 ALA A N 1
ATOM 2431 C CA . ALA A 1 320 ? 28.842 -8.854 -55.668 1.00 87.38 320 ALA A CA 1
ATOM 2432 C C . ALA A 1 320 ? 27.359 -8.465 -55.870 1.00 87.38 320 ALA A C 1
ATOM 2434 O O . ALA A 1 320 ? 27.104 -7.504 -56.590 1.00 87.38 320 ALA A O 1
ATOM 2435 N N . ALA A 1 321 ? 26.419 -9.221 -55.292 1.00 88.00 321 ALA A N 1
ATOM 2436 C CA . ALA A 1 321 ? 24.978 -8.989 -55.427 1.00 88.00 321 ALA A CA 1
ATOM 2437 C C . ALA A 1 321 ? 24.420 -8.074 -54.327 1.00 88.00 321 ALA A C 1
ATOM 2439 O O . ALA A 1 321 ? 23.428 -7.388 -54.544 1.00 88.00 321 ALA A O 1
ATOM 2440 N N . ASN A 1 322 ? 25.083 -8.046 -53.168 1.00 88.44 322 ASN A N 1
ATOM 2441 C CA . ASN A 1 322 ? 24.682 -7.274 -51.999 1.00 88.44 322 ASN A CA 1
ATOM 2442 C C . ASN A 1 322 ? 25.921 -6.576 -51.420 1.00 88.44 322 ASN A C 1
ATOM 2444 O O . ASN A 1 322 ? 26.561 -7.127 -50.515 1.00 88.44 322 ASN A O 1
ATOM 2448 N N . PRO A 1 323 ? 26.313 -5.410 -51.961 1.00 93.25 323 PRO A N 1
ATOM 2449 C CA . PRO A 1 323 ? 27.429 -4.647 -51.432 1.00 93.25 323 PRO A CA 1
ATOM 2450 C C . PRO A 1 323 ? 27.176 -4.184 -49.994 1.00 93.25 323 PRO A C 1
ATOM 2452 O O . PRO A 1 323 ? 26.039 -3.983 -49.577 1.00 93.25 323 PRO A O 1
ATOM 2455 N N . SER A 1 324 ? 28.257 -3.998 -49.244 1.00 90.12 324 SER A N 1
ATOM 2456 C CA . SER A 1 324 ? 28.226 -3.615 -47.828 1.00 90.12 324 SER A CA 1
ATOM 2457 C C . SER A 1 324 ? 27.836 -2.160 -47.604 1.00 90.12 324 SER A C 1
ATOM 2459 O O . SER A 1 324 ? 27.146 -1.833 -46.644 1.00 90.12 324 SER A O 1
ATOM 2461 N N . VAL A 1 325 ? 28.289 -1.283 -48.497 1.00 91.00 325 VAL A N 1
ATOM 2462 C CA . VAL A 1 325 ? 27.845 0.109 -48.579 1.00 91.00 325 VAL A CA 1
ATOM 2463 C C . VAL A 1 325 ? 26.928 0.191 -49.781 1.00 91.00 325 VAL A C 1
ATOM 2465 O O . VAL A 1 325 ? 27.393 -0.081 -50.882 1.00 91.00 325 VAL A O 1
ATOM 2468 N N . VAL A 1 326 ? 25.658 0.537 -49.585 1.00 89.88 326 VAL A N 1
ATOM 2469 C CA . VAL A 1 326 ? 24.621 0.467 -50.622 1.00 89.88 326 VAL A CA 1
ATOM 2470 C C . VAL A 1 326 ? 23.676 1.661 -50.539 1.00 89.88 326 VAL A C 1
ATOM 2472 O O . VAL A 1 326 ? 23.505 2.257 -49.475 1.00 89.88 326 VAL A O 1
ATOM 2475 N N . PHE A 1 327 ? 23.038 2.011 -51.651 1.00 85.50 327 PHE A N 1
ATOM 2476 C CA . PHE A 1 327 ? 22.012 3.052 -51.687 1.00 85.50 327 PHE A CA 1
ATOM 2477 C C . PHE A 1 327 ? 20.616 2.422 -51.564 1.00 85.50 327 PHE A C 1
ATOM 2479 O O . PHE A 1 327 ? 20.330 1.426 -52.224 1.00 85.50 327 PHE A O 1
ATOM 2486 N N . LYS A 1 328 ? 19.725 3.015 -50.749 1.00 79.06 328 LYS A N 1
ATOM 2487 C CA . LYS A 1 328 ? 18.407 2.454 -50.350 1.00 79.06 328 LYS A CA 1
ATOM 2488 C C . LYS A 1 328 ? 17.531 1.971 -51.524 1.00 79.06 328 LYS A C 1
ATOM 2490 O O . LYS A 1 328 ? 16.750 1.047 -51.346 1.00 79.06 328 LYS A O 1
ATOM 2495 N N . ASN A 1 329 ? 17.712 2.541 -52.719 1.00 82.94 329 ASN A N 1
ATOM 2496 C CA . ASN A 1 329 ? 16.945 2.217 -53.930 1.00 82.94 329 ASN A CA 1
ATOM 2497 C C . ASN A 1 329 ? 17.795 1.629 -55.077 1.00 82.94 329 ASN A C 1
ATOM 2499 O O . ASN A 1 329 ? 17.317 1.532 -56.202 1.00 82.94 329 ASN A O 1
ATOM 2503 N N . ALA A 1 330 ? 19.051 1.256 -54.817 1.00 88.06 330 ALA A N 1
ATOM 2504 C CA . ALA A 1 330 ? 19.951 0.636 -55.789 1.00 88.06 330 ALA A CA 1
ATOM 2505 C C . ALA A 1 330 ? 20.809 -0.420 -55.080 1.00 88.06 330 ALA A C 1
ATOM 2507 O O . ALA A 1 330 ? 21.982 -0.197 -54.776 1.00 88.06 330 ALA A O 1
ATOM 2508 N N . LEU A 1 331 ? 20.189 -1.565 -54.769 1.00 87.69 331 LEU A N 1
ATOM 2509 C CA . LEU A 1 331 ? 20.789 -2.597 -53.912 1.00 87.69 331 LEU A CA 1
ATOM 2510 C C . LEU A 1 331 ? 22.011 -3.297 -54.527 1.00 87.69 331 LEU A C 1
ATOM 2512 O O . LEU A 1 331 ? 22.761 -3.973 -53.832 1.00 87.69 331 LEU A O 1
ATOM 2516 N N . ASP A 1 332 ? 22.226 -3.103 -55.821 1.00 89.81 332 ASP A N 1
ATOM 2517 C CA . ASP A 1 332 ? 23.334 -3.622 -56.613 1.00 89.81 332 ASP A CA 1
ATOM 2518 C C . ASP A 1 332 ? 24.424 -2.566 -56.883 1.00 89.81 332 ASP A C 1
ATOM 2520 O O . ASP A 1 332 ? 25.322 -2.784 -57.702 1.00 89.81 332 ASP A O 1
ATOM 2524 N N . THR A 1 333 ? 24.332 -1.404 -56.235 1.00 92.69 333 THR A N 1
ATOM 2525 C CA . THR A 1 333 ? 25.223 -0.259 -56.422 1.00 92.69 333 THR A CA 1
ATOM 2526 C C . THR A 1 333 ? 25.857 0.100 -55.088 1.00 92.69 333 THR A C 1
ATOM 2528 O O . THR A 1 333 ? 25.159 0.436 -54.132 1.00 92.69 333 THR A O 1
ATOM 2531 N N . GLY A 1 334 ? 27.184 0.013 -55.001 1.00 94.31 334 GLY A N 1
ATOM 2532 C CA . GLY A 1 334 ? 27.846 0.085 -53.711 1.00 94.31 334 GLY A CA 1
ATOM 2533 C C . GLY A 1 334 ? 29.321 -0.290 -53.673 1.00 94.31 334 GLY A C 1
ATOM 2534 O O . GLY A 1 334 ? 29.983 -0.393 -54.703 1.00 94.31 334 GLY A O 1
ATOM 2535 N N . ILE A 1 335 ? 29.833 -0.519 -52.464 1.00 95.12 335 ILE A N 1
ATOM 2536 C CA . ILE A 1 335 ? 31.214 -0.951 -52.199 1.00 95.12 335 ILE A CA 1
ATOM 2537 C C . ILE A 1 335 ? 31.181 -2.252 -51.401 1.00 95.12 335 ILE A C 1
ATOM 2539 O O . ILE A 1 335 ? 30.414 -2.380 -50.445 1.00 95.12 335 ILE A O 1
ATOM 2543 N N . TYR A 1 336 ? 32.018 -3.214 -51.781 1.00 94.19 336 TYR A N 1
ATOM 2544 C CA . TYR A 1 336 ? 32.190 -4.463 -51.042 1.00 94.19 336 TYR A CA 1
ATOM 2545 C C . TYR A 1 336 ? 33.659 -4.894 -51.000 1.00 94.19 336 TYR A C 1
ATOM 2547 O O . TYR A 1 336 ? 34.460 -4.538 -51.872 1.00 94.19 336 TYR A O 1
ATOM 2555 N N . LEU A 1 337 ? 34.008 -5.668 -49.977 1.00 94.69 337 LEU A N 1
ATOM 2556 C CA . LEU A 1 337 ? 35.306 -6.307 -49.820 1.00 94.69 337 LEU A CA 1
ATOM 2557 C C . LEU A 1 337 ? 35.319 -7.594 -50.650 1.00 94.69 337 LEU A C 1
ATOM 2559 O O . LEU A 1 337 ? 34.625 -8.561 -50.348 1.00 94.69 337 LEU A O 1
ATOM 2563 N N . PHE A 1 338 ? 36.110 -7.611 -51.719 1.00 92.94 338 PHE A N 1
ATOM 2564 C CA . PHE A 1 338 ? 36.217 -8.782 -52.590 1.00 92.94 338 PHE A CA 1
ATOM 2565 C C . PHE A 1 338 ? 37.107 -9.873 -51.983 1.00 92.94 338 PHE A C 1
ATOM 2567 O O . PHE A 1 338 ? 36.816 -11.059 -52.109 1.00 92.94 338 PHE A O 1
ATOM 2574 N N . SER A 1 339 ? 38.196 -9.456 -51.342 1.00 92.25 339 SER A N 1
ATOM 2575 C CA . SER A 1 339 ? 39.143 -10.295 -50.607 1.00 92.25 339 SER A CA 1
ATOM 2576 C C . SER A 1 339 ? 39.903 -9.422 -49.608 1.00 92.25 339 SER A C 1
ATOM 2578 O O . SER A 1 339 ? 39.706 -8.205 -49.570 1.00 92.25 339 SER A O 1
ATOM 2580 N N . THR A 1 340 ? 40.807 -10.008 -48.821 1.00 90.81 340 THR A N 1
ATOM 2581 C CA . THR A 1 340 ? 41.703 -9.229 -47.956 1.00 90.81 340 THR A CA 1
ATOM 2582 C C . THR A 1 340 ? 42.403 -8.128 -48.763 1.00 9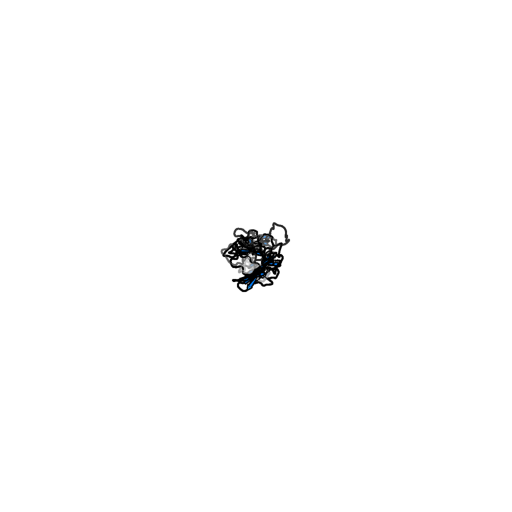0.81 340 THR A C 1
ATOM 2584 O O . THR A 1 340 ? 42.895 -8.358 -49.872 1.00 90.81 340 THR A O 1
ATOM 2587 N N . SER A 1 341 ? 42.362 -6.901 -48.238 1.00 92.25 341 SER A N 1
ATOM 2588 C CA . SER A 1 341 ? 42.964 -5.701 -48.844 1.00 92.25 341 SER A CA 1
ATOM 2589 C C . SER A 1 341 ? 42.482 -5.344 -50.259 1.00 92.25 341 SER A C 1
ATOM 2591 O O . SER A 1 341 ? 43.173 -4.617 -50.969 1.00 92.25 341 SER A O 1
ATOM 2593 N N . THR A 1 342 ? 41.322 -5.852 -50.692 1.00 94.44 342 THR A N 1
ATOM 2594 C CA . THR A 1 342 ? 40.772 -5.568 -52.024 1.00 94.44 342 THR A CA 1
ATOM 2595 C C . THR A 1 342 ? 39.314 -5.157 -51.937 1.00 94.44 342 THR A C 1
ATOM 2597 O O . THR A 1 342 ? 38.456 -5.951 -51.549 1.00 94.44 342 THR A O 1
ATOM 2600 N N . ILE A 1 343 ? 39.022 -3.941 -52.387 1.00 96.25 343 ILE A N 1
ATOM 2601 C CA . ILE A 1 343 ? 37.660 -3.422 -52.495 1.00 96.25 343 ILE A CA 1
ATOM 2602 C C . ILE A 1 343 ? 37.224 -3.351 -53.954 1.00 96.25 343 ILE A C 1
ATOM 2604 O O . ILE A 1 343 ? 38.029 -3.178 -54.877 1.00 96.25 343 ILE A O 1
ATOM 2608 N N . ARG A 1 344 ? 35.919 -3.475 -54.169 1.00 95.75 344 ARG A N 1
ATOM 2609 C CA . ARG A 1 344 ? 35.297 -3.302 -55.476 1.00 95.75 344 ARG A CA 1
ATOM 2610 C C . ARG A 1 344 ? 34.099 -2.385 -55.369 1.00 95.75 344 ARG A C 1
ATOM 2612 O O . ARG A 1 344 ? 33.324 -2.466 -54.419 1.00 95.75 344 ARG A O 1
ATOM 2619 N N . PHE A 1 345 ? 33.949 -1.563 -56.396 1.00 94.75 345 PHE A N 1
ATOM 2620 C CA . PHE A 1 345 ? 32.758 -0.763 -56.615 1.00 94.75 345 PHE A CA 1
ATOM 2621 C C . PHE A 1 345 ? 31.812 -1.558 -57.503 1.00 94.75 345 PHE A C 1
ATOM 2623 O O . PHE A 1 345 ? 32.244 -2.189 -58.472 1.00 94.75 345 PHE A O 1
ATOM 2630 N N . ARG A 1 346 ? 30.526 -1.523 -57.171 1.00 93.56 346 ARG A N 1
ATOM 2631 C CA . ARG A 1 346 ? 29.433 -2.058 -57.972 1.00 93.56 346 ARG A CA 1
ATOM 2632 C C . ARG A 1 346 ? 28.547 -0.900 -58.415 1.00 93.56 346 ARG A C 1
ATOM 2634 O O . ARG A 1 346 ? 28.269 -0.012 -57.616 1.00 93.56 346 ARG A O 1
ATOM 2641 N N . ALA A 1 347 ? 28.110 -0.908 -59.663 1.00 92.19 347 ALA A N 1
ATOM 2642 C CA . ALA A 1 347 ? 27.114 0.028 -60.169 1.00 92.19 347 ALA A CA 1
ATOM 2643 C C . ALA A 1 347 ? 26.142 -0.744 -61.052 1.00 92.19 347 ALA A C 1
ATOM 2645 O O . ALA A 1 347 ? 26.597 -1.408 -61.978 1.00 92.19 347 ALA A O 1
ATOM 2646 N N . GLY A 1 348 ? 24.846 -0.719 -60.740 1.00 86.25 348 GLY A N 1
ATOM 2647 C CA . GLY A 1 348 ? 23.817 -1.427 -61.510 1.00 86.25 348 GLY A CA 1
ATOM 2648 C C . GLY A 1 348 ? 24.143 -2.905 -61.750 1.00 86.25 348 GLY A C 1
ATOM 2649 O O . GLY A 1 348 ? 24.001 -3.399 -62.867 1.00 86.25 348 GLY A O 1
ATOM 2650 N N . GLY A 1 349 ? 24.739 -3.585 -60.764 1.00 83.50 349 GLY A N 1
ATOM 2651 C CA . GLY A 1 349 ? 25.083 -4.991 -60.923 1.00 83.50 349 GLY A CA 1
ATOM 2652 C C . GLY A 1 349 ? 26.273 -5.249 -61.854 1.00 83.50 349 GLY A C 1
ATOM 2653 O O . GLY A 1 349 ? 26.492 -6.395 -62.229 1.00 83.50 349 GLY A O 1
ATOM 2654 N N . VAL A 1 350 ? 27.150 -4.278 -62.128 1.00 90.44 350 VAL A N 1
ATOM 2655 C CA . VAL A 1 350 ? 28.469 -4.498 -62.772 1.00 90.44 350 VAL A CA 1
ATOM 2656 C C . VAL A 1 350 ? 29.627 -3.980 -61.912 1.00 90.44 350 VAL A C 1
ATOM 2658 O O . VAL A 1 350 ? 29.405 -3.172 -61.019 1.00 90.44 350 VAL A O 1
ATOM 2661 N N . THR A 1 351 ? 30.860 -4.469 -62.123 1.00 93.00 351 THR A N 1
ATOM 2662 C CA . THR A 1 351 ? 32.063 -4.056 -61.358 1.00 93.00 351 THR A CA 1
ATOM 2663 C C . THR A 1 351 ? 32.933 -3.098 -62.178 1.00 93.00 351 THR A C 1
ATOM 2665 O O . THR A 1 351 ? 33.809 -3.568 -62.903 1.00 93.00 351 THR A O 1
ATOM 2668 N N . PRO A 1 352 ? 32.729 -1.771 -62.102 1.00 92.25 352 PRO A N 1
ATOM 2669 C CA . PRO A 1 352 ? 33.528 -0.839 -62.891 1.00 92.25 352 PRO A CA 1
ATOM 2670 C C . PRO A 1 352 ? 34.960 -0.648 -62.393 1.00 92.25 352 PRO A C 1
ATOM 2672 O O . PRO A 1 352 ? 35.857 -0.398 -63.199 1.00 92.25 352 PRO A O 1
ATOM 2675 N N . LEU A 1 353 ? 35.180 -0.786 -61.084 1.00 94.69 353 LEU A N 1
ATOM 2676 C CA . LEU A 1 353 ? 36.437 -0.421 -60.442 1.00 94.69 353 LEU A CA 1
ATOM 2677 C C . LEU A 1 353 ? 36.841 -1.451 -59.386 1.00 94.69 353 LEU A C 1
ATOM 2679 O O . LEU A 1 353 ? 36.056 -1.819 -58.509 1.00 94.69 353 LEU A O 1
ATOM 2683 N N . HIS A 1 354 ? 38.091 -1.892 -59.473 1.00 95.44 354 HIS A N 1
ATOM 2684 C CA . HIS A 1 354 ? 38.756 -2.763 -58.512 1.00 95.44 354 HIS A CA 1
ATOM 2685 C C . HIS A 1 354 ? 39.983 -2.043 -57.971 1.00 95.44 354 HIS A C 1
ATOM 2687 O O . HIS A 1 354 ? 40.823 -1.589 -58.748 1.00 95.44 354 HIS A O 1
ATOM 2693 N N . ILE A 1 355 ? 40.107 -1.996 -56.647 1.00 96.75 355 ILE A N 1
ATOM 2694 C CA . ILE A 1 355 ? 41.251 -1.402 -55.959 1.00 96.75 355 ILE A CA 1
ATOM 2695 C C . ILE A 1 355 ? 41.831 -2.445 -55.007 1.00 96.75 355 ILE A C 1
ATOM 2697 O O . ILE A 1 355 ? 41.156 -2.893 -54.080 1.00 96.75 355 ILE A O 1
ATOM 2701 N N . ALA A 1 356 ? 43.082 -2.815 -55.250 1.00 95.94 356 ALA A N 1
ATOM 2702 C CA . ALA A 1 356 ? 43.904 -3.621 -54.357 1.00 95.94 356 ALA A CA 1
ATOM 2703 C C . ALA A 1 356 ? 45.101 -2.792 -53.872 1.00 95.94 356 ALA A C 1
ATOM 2705 O O . ALA A 1 356 ? 45.362 -1.702 -54.381 1.00 95.94 356 ALA A O 1
ATOM 2706 N N . SER A 1 357 ? 45.866 -3.324 -52.919 1.00 95.31 357 SER A N 1
ATOM 2707 C CA . SER A 1 357 ? 47.024 -2.638 -52.322 1.00 95.31 357 SER A CA 1
ATOM 2708 C C . SER A 1 357 ? 48.123 -2.230 -53.313 1.00 95.31 357 SER A C 1
ATOM 2710 O O . SER A 1 357 ? 48.955 -1.392 -52.981 1.00 95.31 357 SER A O 1
ATOM 2712 N N . ASN A 1 358 ? 48.148 -2.813 -54.513 1.00 92.31 358 ASN A N 1
ATOM 2713 C CA . ASN A 1 358 ? 49.181 -2.593 -55.524 1.00 92.31 358 ASN A CA 1
ATOM 2714 C C . ASN A 1 358 ? 48.642 -2.258 -56.923 1.00 92.31 358 ASN A C 1
ATOM 2716 O O . ASN A 1 358 ? 49.437 -2.052 -57.838 1.00 92.31 358 ASN A O 1
ATOM 2720 N N . VAL A 1 359 ? 47.321 -2.257 -57.133 1.00 94.06 359 VAL A N 1
ATOM 2721 C CA . VAL A 1 359 ? 46.746 -2.013 -58.460 1.00 94.06 359 VAL A CA 1
ATOM 2722 C C . VAL A 1 359 ? 45.354 -1.402 -58.374 1.00 94.06 359 VAL A C 1
ATOM 2724 O O . VAL A 1 359 ? 44.508 -1.827 -57.587 1.00 94.06 359 VAL A O 1
ATOM 2727 N N . VAL A 1 360 ? 45.102 -0.451 -59.268 1.00 95.69 360 VAL A N 1
ATOM 2728 C CA . VAL A 1 360 ? 43.762 0.012 -59.621 1.00 95.69 360 VAL A CA 1
ATOM 2729 C C . VAL A 1 360 ? 43.444 -0.533 -61.011 1.00 95.69 360 VAL A C 1
ATOM 2731 O O . VAL A 1 360 ? 44.183 -0.281 -61.959 1.00 95.69 360 VAL A O 1
ATOM 2734 N N . ARG A 1 361 ? 42.367 -1.315 -61.138 1.00 94.69 361 ARG A N 1
ATOM 2735 C CA . ARG A 1 361 ? 41.873 -1.815 -62.431 1.00 94.69 361 ARG A CA 1
ATOM 2736 C C . ARG A 1 361 ? 40.525 -1.189 -62.740 1.00 94.69 361 ARG A C 1
ATOM 2738 O O . ARG A 1 361 ? 39.593 -1.309 -61.942 1.00 94.69 361 ARG A O 1
ATOM 2745 N N . VAL A 1 362 ? 40.423 -0.592 -63.921 1.00 93.94 362 VAL A N 1
ATOM 2746 C CA . VAL A 1 362 ? 39.168 -0.083 -64.474 1.00 93.94 362 VAL A CA 1
ATOM 2747 C C . VAL A 1 362 ? 38.719 -1.039 -65.574 1.00 93.94 362 VAL A C 1
ATOM 2749 O O . VAL A 1 362 ? 39.491 -1.350 -66.478 1.00 93.94 362 VAL A O 1
ATOM 2752 N N . PHE A 1 363 ? 37.494 -1.555 -65.468 1.00 91.75 363 PHE A N 1
ATOM 2753 C CA . PHE A 1 363 ? 36.952 -2.546 -66.412 1.00 91.75 363 PHE A CA 1
ATOM 2754 C C . PHE A 1 363 ? 36.155 -1.921 -67.562 1.00 91.75 363 PHE A C 1
ATOM 2756 O O . PHE A 1 363 ? 35.707 -2.631 -68.458 1.00 91.75 363 PHE A O 1
ATOM 2763 N N . PHE A 1 364 ? 35.996 -0.600 -67.541 1.00 89.25 364 PHE A N 1
ATOM 2764 C CA . PHE A 1 364 ? 35.325 0.181 -68.574 1.00 89.25 364 PHE A CA 1
ATOM 2765 C C . PHE A 1 364 ? 36.237 1.319 -69.045 1.00 89.25 364 PHE A C 1
ATOM 2767 O O . PHE A 1 364 ? 37.155 1.702 -68.316 1.00 89.25 364 PHE A O 1
ATOM 2774 N N . PRO A 1 365 ? 35.999 1.868 -70.248 1.00 90.81 365 PRO A N 1
ATOM 2775 C CA . PRO A 1 365 ? 36.713 3.044 -70.721 1.00 90.81 365 PRO A CA 1
ATOM 2776 C C . PRO A 1 365 ? 36.624 4.201 -69.724 1.00 90.81 365 PRO A C 1
ATOM 2778 O O . PRO A 1 365 ? 35.563 4.468 -69.157 1.00 90.81 365 PRO A O 1
ATOM 2781 N N . ILE A 1 366 ? 37.742 4.899 -69.540 1.00 89.31 366 ILE A N 1
ATOM 2782 C CA . ILE A 1 366 ? 37.772 6.163 -68.810 1.00 89.31 366 ILE A CA 1
ATOM 2783 C C . ILE A 1 366 ? 37.536 7.269 -69.836 1.00 89.31 366 ILE A C 1
ATOM 2785 O O . ILE A 1 366 ? 38.370 7.485 -70.713 1.00 89.31 366 ILE A O 1
ATOM 2789 N N . ASN A 1 367 ? 36.405 7.964 -69.726 1.00 89.25 367 ASN A N 1
ATOM 2790 C CA . ASN A 1 367 ? 36.164 9.175 -70.503 1.00 89.25 367 ASN A CA 1
ATOM 2791 C C . ASN A 1 367 ? 36.847 10.341 -69.799 1.00 89.25 367 ASN A C 1
ATOM 2793 O O . ASN A 1 367 ? 36.497 10.680 -68.667 1.00 89.25 367 ASN A O 1
ATOM 2797 N N . LEU A 1 368 ? 37.824 10.931 -70.472 1.00 88.62 368 LEU A N 1
ATOM 2798 C CA . LEU A 1 368 ? 38.584 12.057 -69.964 1.00 88.62 368 LEU A CA 1
ATOM 2799 C C . LEU A 1 368 ? 38.141 13.351 -70.665 1.00 88.62 368 LEU A C 1
ATOM 2801 O O . LEU A 1 368 ? 37.799 13.295 -71.846 1.00 88.62 368 LEU A O 1
ATOM 2805 N N . PRO A 1 369 ? 38.117 14.499 -69.965 1.00 85.38 369 PRO A N 1
ATOM 2806 C CA . PRO A 1 369 ? 37.834 15.784 -70.596 1.00 85.38 369 PRO A CA 1
ATOM 2807 C C . PRO A 1 369 ? 38.925 16.153 -71.609 1.00 85.38 369 PRO A C 1
ATOM 2809 O O . PRO A 1 369 ? 40.064 15.693 -71.493 1.00 85.38 369 PRO A O 1
ATOM 2812 N N . ASP A 1 370 ? 38.580 17.015 -72.569 1.00 87.12 370 ASP A N 1
ATOM 2813 C CA . ASP A 1 370 ? 39.529 17.518 -73.562 1.00 87.12 370 ASP A CA 1
ATOM 2814 C C . ASP A 1 370 ? 40.722 18.194 -72.870 1.00 87.12 370 ASP A C 1
ATOM 2816 O O . ASP A 1 370 ? 40.571 19.141 -72.093 1.00 87.12 370 ASP A O 1
ATOM 2820 N N . ALA A 1 371 ? 41.919 17.681 -73.149 1.00 85.00 371 ALA A N 1
ATOM 2821 C CA . ALA A 1 371 ? 43.165 18.190 -72.601 1.00 85.00 371 ALA A CA 1
ATOM 2822 C C . ALA A 1 371 ? 43.599 19.491 -73.288 1.00 85.00 371 ALA A C 1
ATOM 2824 O O . ALA A 1 371 ? 43.416 19.687 -74.491 1.00 85.00 371 ALA A O 1
ATOM 2825 N N . THR A 1 372 ? 44.283 20.347 -72.532 1.00 82.75 372 THR A N 1
ATOM 2826 C CA . THR A 1 372 ? 45.089 21.441 -73.092 1.00 82.75 372 THR A CA 1
ATOM 2827 C C . THR A 1 372 ? 46.557 21.205 -72.767 1.00 82.75 372 THR A C 1
ATOM 2829 O O . THR A 1 372 ? 46.881 20.464 -71.843 1.00 82.75 372 THR A O 1
ATOM 2832 N N . ALA A 1 373 ? 47.465 21.867 -73.485 1.00 75.75 373 ALA A N 1
ATOM 2833 C CA . ALA A 1 373 ? 48.903 21.740 -73.232 1.00 75.75 373 ALA A CA 1
ATOM 2834 C C . ALA A 1 373 ? 49.319 22.169 -71.807 1.00 75.75 373 ALA A C 1
ATOM 2836 O O . ALA A 1 373 ? 50.343 21.723 -71.307 1.00 75.75 373 ALA A O 1
ATOM 2837 N N . SER A 1 374 ? 48.526 23.023 -71.151 1.00 79.44 374 SER A N 1
ATOM 2838 C CA . SER A 1 374 ? 48.726 23.456 -69.761 1.00 79.44 374 SER A CA 1
ATOM 2839 C C . SER A 1 374 ? 47.900 22.668 -68.736 1.00 79.44 374 SER A C 1
ATOM 2841 O O . SER A 1 374 ? 47.996 22.946 -67.545 1.00 79.44 374 SER A O 1
ATOM 2843 N N . ALA A 1 375 ? 47.037 21.753 -69.184 1.00 80.50 375 ALA A N 1
ATOM 2844 C CA . ALA A 1 375 ? 46.182 20.926 -68.335 1.00 80.50 375 ALA A CA 1
ATOM 2845 C C . ALA A 1 375 ? 45.888 19.596 -69.053 1.00 80.50 375 ALA A C 1
ATOM 2847 O O . ALA A 1 375 ? 44.843 19.471 -69.710 1.00 80.50 375 ALA A O 1
ATOM 2848 N N . PRO A 1 376 ? 46.821 18.629 -69.005 1.00 84.56 376 PRO A N 1
ATOM 2849 C CA . PRO A 1 376 ? 46.616 17.328 -69.613 1.00 84.56 376 PRO A CA 1
ATOM 2850 C C . PRO A 1 376 ? 45.557 16.535 -68.840 1.00 84.56 376 PRO A C 1
ATOM 2852 O O . PRO A 1 376 ? 45.358 16.706 -67.637 1.00 84.56 376 PRO A O 1
ATOM 2855 N N . SER A 1 377 ? 44.863 15.644 -69.539 1.00 85.31 377 SER A N 1
ATOM 2856 C CA . SER A 1 377 ? 43.805 14.818 -68.955 1.00 85.31 377 SER A CA 1
ATOM 2857 C C . SER A 1 377 ? 44.326 13.663 -68.089 1.00 85.31 377 SER A C 1
ATOM 2859 O O . SER A 1 377 ? 43.569 13.057 -67.332 1.00 85.31 377 SER A O 1
ATOM 2861 N N . ILE A 1 378 ? 45.616 13.354 -68.216 1.00 84.12 378 ILE A N 1
ATOM 2862 C CA . ILE 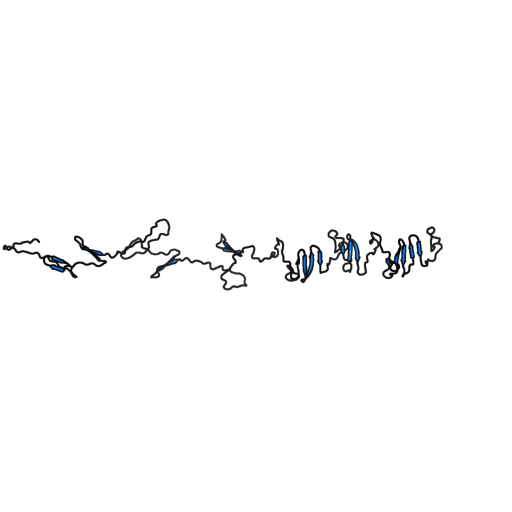A 1 378 ? 46.398 12.452 -67.369 1.00 84.12 378 ILE A CA 1
ATOM 2863 C C . ILE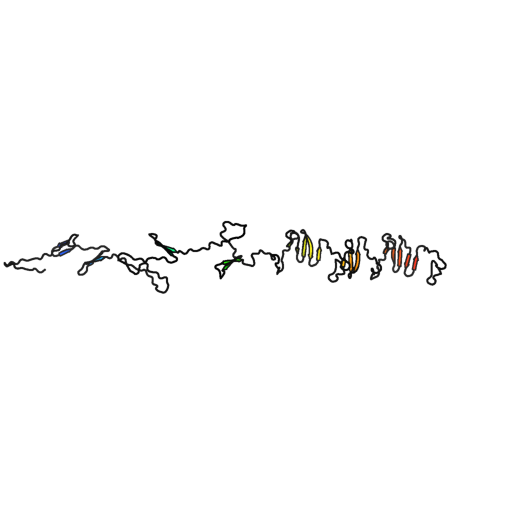 A 1 378 ? 47.671 13.221 -67.021 1.00 84.12 378 ILE A C 1
ATOM 2865 O O . ILE A 1 378 ? 48.230 13.878 -67.888 1.00 84.12 378 ILE A O 1
ATOM 2869 N N . ALA A 1 379 ? 48.122 13.165 -65.775 1.00 80.88 379 ALA A N 1
ATOM 2870 C CA . ALA A 1 379 ? 49.383 13.767 -65.361 1.00 80.88 379 ALA A CA 1
ATOM 2871 C C . ALA A 1 379 ? 50.159 12.766 -64.510 1.00 80.88 379 ALA A C 1
ATOM 2873 O O . ALA A 1 379 ? 49.572 12.048 -63.693 1.00 80.88 379 ALA A O 1
ATOM 2874 N N . MET A 1 380 ? 51.475 12.716 -64.692 1.00 81.94 380 MET A N 1
ATOM 2875 C CA . MET A 1 380 ? 52.356 11.867 -63.893 1.00 81.94 380 MET A CA 1
ATOM 2876 C C . MET A 1 380 ? 52.825 12.623 -62.645 1.00 81.94 380 MET A C 1
ATOM 2878 O O . MET A 1 380 ? 53.013 13.834 -62.665 1.00 81.94 380 MET A O 1
ATOM 2882 N N . THR A 1 381 ? 53.075 11.922 -61.537 1.00 79.56 381 THR A N 1
ATOM 2883 C CA . THR A 1 381 ? 53.459 12.557 -60.258 1.00 79.56 381 THR A CA 1
ATOM 2884 C C . THR A 1 381 ? 54.746 13.383 -60.344 1.00 79.56 381 THR A C 1
ATOM 2886 O O . THR A 1 381 ? 54.962 14.277 -59.531 1.00 79.56 381 THR A O 1
ATOM 2889 N N . SER A 1 382 ? 55.613 13.069 -61.308 1.00 81.12 382 SER A N 1
ATOM 2890 C CA . SER A 1 382 ? 56.868 13.775 -61.559 1.00 81.12 382 SER A CA 1
ATOM 2891 C C . SER A 1 382 ? 56.724 15.023 -62.438 1.00 81.12 382 SER A C 1
ATOM 2893 O O . SER A 1 382 ? 57.672 15.801 -62.486 1.00 81.12 382 SER A O 1
ATOM 2895 N N . ASP A 1 383 ? 55.594 15.216 -63.132 1.00 74.31 383 ASP A N 1
ATOM 2896 C CA . ASP A 1 383 ? 55.346 16.367 -64.011 1.00 74.31 383 ASP A CA 1
ATOM 2897 C C . ASP A 1 383 ? 53.842 16.548 -64.314 1.00 74.31 383 ASP A C 1
ATOM 2899 O O . ASP A 1 383 ? 53.194 15.690 -64.911 1.00 74.31 383 ASP A O 1
ATOM 2903 N N . GLY A 1 384 ? 53.294 17.702 -63.920 1.00 65.25 384 GLY A N 1
ATOM 2904 C CA . GLY A 1 384 ? 51.877 18.044 -64.075 1.00 65.25 384 GLY A CA 1
ATOM 2905 C C . GLY A 1 384 ? 51.438 18.393 -65.502 1.00 65.25 384 GLY A C 1
ATOM 2906 O O . GLY A 1 384 ? 50.240 18.525 -65.735 1.00 65.25 384 GLY A O 1
ATOM 2907 N N . ASN A 1 385 ? 52.379 18.555 -66.439 1.00 65.88 385 ASN A N 1
ATOM 2908 C CA . ASN A 1 385 ? 52.101 19.003 -67.809 1.00 65.88 385 ASN A CA 1
ATOM 2909 C C . ASN A 1 385 ? 52.305 17.916 -68.873 1.00 65.88 385 ASN A C 1
ATOM 2911 O O . ASN A 1 385 ? 52.078 18.175 -70.055 1.00 65.88 385 ASN A O 1
ATOM 2915 N N . THR A 1 386 ? 52.715 16.708 -68.481 1.00 60.28 386 THR A N 1
ATOM 2916 C CA . THR A 1 386 ? 52.885 15.579 -69.401 1.00 60.28 386 THR A CA 1
ATOM 2917 C C . THR A 1 386 ? 51.916 14.449 -69.051 1.00 60.28 386 THR A C 1
ATOM 2919 O O . THR A 1 386 ? 51.963 13.864 -67.966 1.00 60.28 386 THR A O 1
ATOM 2922 N N . GLY A 1 387 ? 51.003 14.188 -69.989 1.00 56.09 387 GLY A N 1
ATOM 2923 C CA . GLY A 1 387 ? 50.098 13.038 -70.015 1.00 56.09 387 GLY A CA 1
ATOM 2924 C C . GLY A 1 387 ? 50.487 12.037 -71.081 1.00 56.09 387 GLY A C 1
ATOM 2925 O O . GLY A 1 387 ? 51.066 12.479 -72.102 1.00 56.09 387 GLY A O 1
#

pLDDT: mean 78.9, std 15.08, range [40.22, 98.38]

Sequence (387 aa):
WYTTWWIDRDGLVTQQNTPTTASNLGPGTGIFKQKSGVDLQFKSLRAFYPLSIREQTNTIDFHTGAERNTYSVLTPAVSSGGTGGIENIISNAGKVGVDFPFKAIEAGPFTVVTDTGNTLRIESTSQVVEFYGIVVQHSDETAVFPGVHILKVNPDSFYLTKQIRTNEVLLNSRGDNLSREEFVAIAGDDMVGQLLMHDGTAAAPSIAFTNETDTGLRRRAANDFAFVTSGVDRLRIQDSLLVSSVPFHTADSTAALPGYTFANDPNTGIFQKVAGDDSIAFSTGGSYAGSFENEGFLTNRVTAGRGEFYEQLLIGPGTAANPSVVFKNALDTGIYLFSTSTIRFRAGGVTPLHIASNVVRVFFPINLPDATASAPSIAMTSDGNTG

Radius of gyration: 76.74 Å; chains: 1; bounding box: 144×63×231 Å